Protein AF-A0A7S0X8B0-F1 (afdb_monomer_lite)

Radius of gyration: 70.25 Å; chains: 1; bounding box: 147×142×186 Å

Secondary structure (DSSP, 8-state):
--TT-HHHHHHHHHHHHHHHHHHHHHHHHHHHHHHHHHHHHHHHHHHHHHHHHHHHHHHHHHHHHHHHHHHHHHHHHHHHHHHHHHHHHHHHHHHHHHHHHHHHHHHHHHHHHHHHHHHHHHHHHHHHHHHHHHHHHHHHHHHHHHHHHHHHHHHHHHHHHHHHHHHHHHHHHHHHHHHHHHHHHHHHHHHHHHHHHHHHHHHHHHHHHHHHHHHHHHHHHTTTS-HHHHHHHHHHHHHHHHHHTS--GGGHHHHHHHHHHHHHHHHHHHHTTT---------------------------------HHHHHHHHTGGG--HHHHHHHHHHTT-HHHHHHHHHTT--HHHHHH--TTHHHHTT----HHHHHHHHHHHHHHHHHHHHHHHHHHHHHHHHHHHHHHSSSS----

InterPro domains:
  IPR001660 Sterile alpha motif domain [PF07647] (319-382)
  IPR001660 Sterile alpha motif domain [PS50105] (320-384)
  IPR001660 Sterile alpha motif domain [SM00454] (317-384)
  IPR013761 Sterile alpha motif/pointed domain superfamily [G3DSA:1.10.150.50] (310-387)
  IPR013761 Sterile alpha motif/pointed domain superfamily [SSF47769] (312-385)

Foldseek 3Di:
DPPPDPVVVVVVVVVVVVVVVVVVVVVVVVVVVVVVVVVVVVVVVVVVVVVVVVVVVVVVVVVVVVVVVVVVVVVVVVVVVVVVVVVVVVVVVVVVVVVVVVVVVVVVVVVVVVVVVVVVVVVVVVVVVVVVVVVVVVVVCVVCVVVVCVVVVVVVVVVVVVVVVVVVVVVVVVVVVVVVVVVVVVVVVVVVVVVVVVVVVVVVVVVVVVVVVVVVVVVVVLVVDDPVVNVVVVVVVVVVVVVVPDDDPVVCVPVVVVVVVVVVVVVVVVVVVPDDYDDDDDDDDDDDDDDDDDDDDDPDPPPDDPDPVVLVLLLCLLQFWLLSQLVVCVVLVNNVQSCLSSVLRPGSNNLLVDDLVCCCPVSVVPDPVVSVSSVVVSVVSVVSNVVVVVVVVVVVVVVVVVVVVVPPPDDDD

Structure (mmCIF, N/CA/C/O backbone):
data_AF-A0A7S0X8B0-F1
#
_entry.id   AF-A0A7S0X8B0-F1
#
loop_
_atom_site.group_PDB
_atom_site.id
_atom_site.type_symbol
_atom_site.label_atom_id
_atom_site.label_alt_id
_atom_site.label_comp_id
_atom_site.label_asym_id
_atom_site.label_entity_id
_atom_site.label_seq_id
_atom_site.pdbx_PDB_ins_code
_atom_site.Cartn_x
_atom_site.Cartn_y
_atom_site.Cartn_z
_atom_site.occupancy
_atom_site.B_iso_or_equiv
_atom_site.auth_seq_id
_atom_site.auth_comp_id
_atom_site.auth_asym_id
_atom_site.auth_atom_id
_atom_site.pdbx_PDB_model_num
ATOM 1 N N . MET A 1 1 ? -81.694 -23.440 107.238 1.00 54.09 1 MET A N 1
ATOM 2 C CA . MET A 1 1 ? -81.376 -22.667 108.463 1.00 54.09 1 MET A CA 1
ATOM 3 C C . MET A 1 1 ? -82.555 -21.765 108.772 1.00 54.09 1 MET A C 1
ATOM 5 O O . MET A 1 1 ? -83.022 -21.130 107.830 1.00 54.09 1 MET A O 1
ATOM 9 N N . PRO A 1 2 ? -83.037 -21.705 110.024 1.00 47.12 2 PRO A N 1
ATOM 10 C CA . PRO A 1 2 ? -84.137 -20.815 110.363 1.00 47.12 2 PRO A CA 1
ATOM 11 C C . PRO A 1 2 ? -83.751 -19.353 110.068 1.00 47.12 2 PRO A C 1
ATOM 13 O O . PRO A 1 2 ? -82.606 -18.959 110.333 1.00 47.12 2 PRO A O 1
ATOM 16 N N . PRO A 1 3 ? -84.657 -18.550 109.486 1.00 48.75 3 PRO A N 1
ATOM 17 C CA . PRO A 1 3 ? -84.444 -17.116 109.336 1.00 48.75 3 PRO A CA 1
ATOM 18 C C . PRO A 1 3 ? -84.172 -16.500 110.718 1.00 48.75 3 PRO A C 1
ATOM 20 O O . PRO A 1 3 ? -84.920 -16.724 111.662 1.00 48.75 3 PRO A O 1
ATOM 23 N N . GLY A 1 4 ? -83.047 -15.789 110.851 1.00 56.59 4 GLY A N 1
ATOM 24 C CA . GLY A 1 4 ? -82.601 -15.188 112.116 1.00 56.59 4 GLY A CA 1
ATOM 25 C C . GLY A 1 4 ? -81.541 -15.977 112.897 1.00 56.59 4 GLY A C 1
ATOM 26 O O . GLY A 1 4 ? -81.047 -15.468 113.901 1.00 56.59 4 GLY A O 1
ATOM 27 N N . SER A 1 5 ? -81.125 -17.171 112.451 1.00 61.62 5 SER A N 1
ATOM 28 C CA . SER A 1 5 ? -80.037 -17.891 113.129 1.00 61.62 5 SER A CA 1
ATOM 29 C C . SER A 1 5 ? -78.694 -17.159 112.987 1.00 61.62 5 SER A C 1
ATOM 31 O O . SER A 1 5 ? -78.374 -16.599 111.934 1.00 61.62 5 SER A O 1
ATOM 33 N N . ALA A 1 6 ? -77.882 -17.175 114.049 1.00 69.31 6 ALA A N 1
ATOM 34 C CA . ALA A 1 6 ? -76.556 -16.550 114.054 1.00 69.31 6 ALA A CA 1
ATOM 35 C C . ALA A 1 6 ? -75.662 -17.086 112.920 1.00 69.31 6 ALA A C 1
ATOM 37 O O . ALA A 1 6 ? -75.005 -16.312 112.231 1.00 69.31 6 ALA A O 1
ATOM 38 N N . ALA A 1 7 ? -75.740 -18.391 112.638 1.00 69.06 7 ALA A N 1
ATOM 39 C CA . ALA A 1 7 ? -75.030 -19.023 111.528 1.00 69.06 7 ALA A CA 1
ATOM 40 C C . ALA A 1 7 ? -75.446 -18.475 110.148 1.00 69.06 7 ALA A C 1
ATOM 42 O O . ALA A 1 7 ? -74.602 -18.339 109.263 1.00 69.06 7 ALA A O 1
ATOM 43 N N . ARG A 1 8 ? -76.726 -18.111 109.958 1.00 73.38 8 ARG A N 1
ATOM 44 C CA . ARG A 1 8 ? -77.190 -17.479 108.714 1.00 73.38 8 ARG A CA 1
ATOM 45 C C . ARG A 1 8 ? -76.636 -16.062 108.583 1.00 73.38 8 ARG A C 1
ATOM 47 O O . ARG A 1 8 ? -76.182 -15.714 107.502 1.00 73.38 8 ARG A O 1
ATOM 54 N N . ARG A 1 9 ? -76.626 -15.275 109.665 1.00 72.25 9 ARG A N 1
ATOM 55 C CA . ARG A 1 9 ? -76.062 -13.912 109.662 1.00 72.25 9 ARG A CA 1
ATOM 56 C C . ARG A 1 9 ? -74.566 -13.904 109.353 1.00 72.25 9 ARG A C 1
ATOM 58 O O . ARG A 1 9 ? -74.147 -13.166 108.476 1.00 72.25 9 ARG A O 1
ATOM 65 N N . VAL A 1 10 ? -73.788 -14.785 109.982 1.00 76.62 10 VAL A N 1
ATOM 66 C CA . VAL A 1 10 ? -72.345 -14.911 109.707 1.00 76.62 10 VAL A CA 1
ATOM 67 C C . VAL A 1 10 ? -72.084 -15.303 108.251 1.00 76.62 10 VAL A C 1
ATOM 69 O O . VAL A 1 10 ? -71.172 -14.776 107.620 1.00 76.62 10 VAL A O 1
ATOM 72 N N . ARG A 1 11 ? -72.901 -16.199 107.684 1.00 75.12 11 ARG A N 1
ATOM 73 C CA . ARG A 1 11 ? -72.758 -16.603 106.281 1.00 75.12 11 ARG A CA 1
ATOM 74 C C . ARG A 1 11 ? -73.141 -15.487 105.307 1.00 75.12 11 ARG A C 1
ATOM 76 O O . AR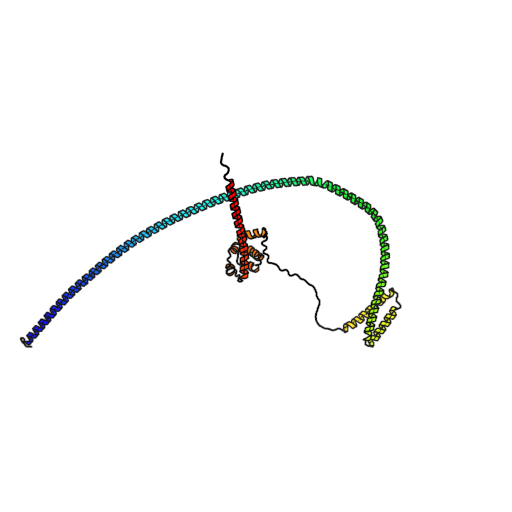G A 1 11 ? -72.475 -15.359 104.291 1.00 75.12 11 ARG A O 1
ATOM 83 N N . VAL A 1 12 ? -74.170 -14.696 105.616 1.00 72.06 12 VAL A N 1
ATOM 84 C CA . VAL A 1 12 ? -74.566 -13.530 104.806 1.00 72.06 12 VAL A CA 1
ATOM 85 C C . VAL A 1 12 ? -73.473 -12.464 104.832 1.00 72.06 12 VAL A C 1
ATOM 87 O O . VAL A 1 12 ? -73.008 -12.097 103.766 1.00 72.06 12 VAL A O 1
ATOM 90 N N . ILE A 1 13 ? -72.958 -12.097 106.010 1.00 78.38 13 ILE A N 1
ATOM 91 C CA . ILE A 1 13 ? -71.853 -11.129 106.144 1.00 78.38 13 ILE A CA 1
ATOM 92 C C . ILE A 1 13 ? -70.612 -11.591 105.371 1.00 78.38 13 ILE A C 1
ATOM 94 O O . ILE A 1 13 ? -69.952 -10.803 104.705 1.00 78.38 13 ILE A O 1
ATOM 98 N N . ARG A 1 14 ? -70.293 -12.891 105.422 1.00 76.69 14 ARG A N 1
ATOM 99 C CA . ARG A 1 14 ? -69.157 -13.441 104.672 1.00 76.69 14 ARG A CA 1
ATOM 100 C C . ARG A 1 14 ? -69.375 -13.411 103.159 1.00 76.69 14 ARG A C 1
ATOM 102 O O . ARG A 1 14 ? -68.410 -13.262 102.424 1.00 76.69 14 ARG A O 1
ATOM 109 N N . ILE A 1 15 ? -70.611 -13.583 102.695 1.00 73.81 15 ILE A N 1
ATOM 110 C CA . ILE A 1 15 ? -70.946 -13.479 101.270 1.00 73.81 15 ILE A CA 1
ATOM 111 C C . ILE A 1 15 ? -70.920 -12.015 100.823 1.00 73.81 15 ILE A C 1
ATOM 113 O O . ILE A 1 15 ? -70.376 -11.739 99.766 1.00 73.81 15 ILE A O 1
ATOM 117 N N . GLU A 1 16 ? -71.447 -11.090 101.625 1.00 74.88 16 GLU A N 1
ATOM 118 C CA . GLU A 1 16 ? -71.392 -9.647 101.354 1.00 74.88 16 GLU A CA 1
ATOM 119 C C . GLU A 1 16 ? -69.940 -9.165 101.259 1.00 74.88 16 GLU A C 1
ATOM 121 O O . GLU A 1 16 ? -69.574 -8.564 100.259 1.00 74.88 16 GLU A O 1
ATOM 126 N N . ALA A 1 17 ? -69.076 -9.560 102.201 1.00 78.19 17 ALA A N 1
ATOM 127 C CA . ALA A 1 17 ? -67.650 -9.233 102.147 1.00 78.19 17 ALA A CA 1
ATOM 128 C C . ALA A 1 17 ? -66.951 -9.781 100.887 1.00 78.19 17 ALA A C 1
ATOM 130 O O . ALA A 1 17 ? -66.138 -9.084 100.291 1.00 78.19 17 ALA A O 1
ATOM 131 N N . LEU A 1 18 ? -67.288 -11.005 100.456 1.00 75.25 18 LEU A N 1
ATOM 132 C CA . LEU A 1 18 ? -66.750 -11.578 99.217 1.00 75.25 18 LEU A CA 1
ATOM 133 C C . LEU A 1 18 ? -67.270 -10.855 97.971 1.00 75.25 18 LEU A C 1
ATOM 135 O O . LEU A 1 18 ? -66.533 -10.730 97.003 1.00 75.25 18 LEU A O 1
ATOM 139 N N . LEU A 1 19 ? -68.527 -10.404 97.971 1.00 71.00 19 LEU A N 1
ATOM 140 C CA . LEU A 1 19 ? -69.102 -9.647 96.858 1.00 71.00 19 LEU A CA 1
ATOM 141 C C . LEU A 1 19 ? -68.512 -8.238 96.767 1.00 71.00 19 LEU A C 1
ATOM 143 O O . LEU A 1 19 ? -68.278 -7.765 95.658 1.00 71.00 19 LEU A O 1
ATOM 147 N N . ASP A 1 20 ? -68.232 -7.602 97.903 1.00 79.12 20 ASP A N 1
ATOM 148 C CA . ASP A 1 20 ? -67.544 -6.313 97.953 1.00 79.12 20 ASP A CA 1
ATOM 149 C C . ASP A 1 20 ? -66.096 -6.449 97.461 1.00 79.12 20 ASP A C 1
ATOM 151 O O . ASP A 1 20 ? -65.658 -5.663 96.621 1.00 79.12 20 ASP A O 1
ATOM 155 N N . GLU A 1 21 ? -65.378 -7.491 97.896 1.00 77.75 21 GLU A N 1
ATOM 156 C CA . GLU A 1 21 ? -64.031 -7.819 97.411 1.00 77.75 21 GLU A CA 1
ATOM 157 C C . GLU A 1 21 ? -64.037 -8.034 95.889 1.00 77.75 21 GLU A C 1
ATOM 159 O O . GLU A 1 21 ? -63.317 -7.343 95.165 1.00 77.75 21 GLU A O 1
ATOM 164 N N . LEU A 1 22 ? -64.956 -8.859 95.373 1.00 69.50 22 LEU A N 1
ATOM 165 C CA . LEU A 1 22 ? -65.112 -9.081 93.931 1.00 69.50 22 LEU A CA 1
ATOM 166 C C . LEU A 1 22 ? -65.492 -7.799 93.175 1.00 69.50 22 LEU A C 1
ATOM 168 O O . LEU A 1 22 ? -65.015 -7.570 92.067 1.00 69.50 22 LEU A O 1
ATOM 172 N N . GLY A 1 23 ? -66.334 -6.944 93.762 1.00 68.38 23 GLY A N 1
ATOM 173 C CA . GLY A 1 23 ? -66.707 -5.649 93.193 1.00 68.38 23 GLY A CA 1
ATOM 174 C C . GLY A 1 23 ? -65.514 -4.697 93.086 1.00 68.38 23 GLY A C 1
ATOM 175 O O . GLY A 1 23 ? -65.355 -4.009 92.071 1.00 68.38 23 GLY A O 1
ATOM 176 N N . THR A 1 24 ? -64.632 -4.693 94.088 1.00 75.88 24 THR A N 1
ATOM 177 C CA . THR A 1 24 ? -63.393 -3.905 94.048 1.00 75.88 24 THR A CA 1
ATOM 178 C C . THR A 1 24 ? -62.391 -4.448 93.032 1.00 75.88 24 THR A C 1
ATOM 180 O O . THR A 1 24 ? -61.847 -3.655 92.260 1.00 75.88 24 THR A O 1
ATOM 183 N N . GLU A 1 25 ? -62.214 -5.770 92.942 1.00 71.81 25 GLU A N 1
ATOM 184 C CA . GLU A 1 25 ? -61.361 -6.410 91.931 1.00 71.81 25 GLU A CA 1
ATOM 185 C C . GLU A 1 25 ? -61.858 -6.121 90.509 1.00 71.81 25 GLU A C 1
ATOM 187 O O . GLU A 1 25 ? -61.071 -5.759 89.632 1.00 71.81 25 GLU A O 1
ATOM 192 N N . LEU A 1 26 ? -63.175 -6.192 90.281 1.00 66.12 26 LEU A N 1
ATOM 193 C CA . LEU A 1 26 ? -63.767 -5.891 88.978 1.00 66.12 26 LEU A CA 1
ATOM 194 C C . LEU A 1 26 ? -63.567 -4.417 88.596 1.00 66.12 26 LEU A C 1
ATOM 196 O O . LEU A 1 26 ? -63.235 -4.108 87.452 1.00 66.12 26 LEU A O 1
ATOM 200 N N . THR A 1 27 ? -63.720 -3.500 89.555 1.00 68.75 27 THR A N 1
ATOM 201 C CA . THR A 1 27 ? -63.518 -2.060 89.328 1.00 68.75 27 THR A CA 1
ATOM 202 C C . THR A 1 27 ? -62.050 -1.744 89.018 1.00 68.75 27 THR A C 1
ATOM 204 O O . THR A 1 27 ? -61.766 -0.963 88.107 1.00 68.75 27 THR A O 1
ATOM 207 N N . GLN A 1 28 ? -61.108 -2.395 89.710 1.00 73.00 28 GLN A N 1
ATOM 208 C CA . GLN A 1 28 ? -59.674 -2.277 89.428 1.00 73.00 28 GLN A CA 1
ATOM 209 C C . GLN A 1 28 ? -59.308 -2.855 88.054 1.00 73.00 28 GLN A C 1
ATOM 211 O O . GLN A 1 28 ? -58.556 -2.224 87.310 1.00 73.00 28 GLN A O 1
ATOM 216 N N . ALA A 1 29 ? -59.882 -4.000 87.671 1.00 62.69 29 ALA A N 1
ATOM 217 C CA . ALA A 1 29 ? -59.659 -4.610 86.361 1.00 62.69 29 ALA A CA 1
ATOM 218 C C . ALA A 1 29 ? -60.188 -3.736 85.208 1.00 62.69 29 ALA A C 1
ATOM 220 O O . ALA A 1 29 ? -59.518 -3.587 84.184 1.00 62.69 29 ALA A O 1
ATOM 221 N N . VAL A 1 30 ? -61.358 -3.107 85.376 1.00 66.88 30 VAL A N 1
ATOM 222 C CA . VAL A 1 30 ? -61.921 -2.173 84.385 1.00 66.88 30 VAL A CA 1
ATOM 223 C C . VAL A 1 30 ? -61.055 -0.916 84.253 1.00 66.88 30 VAL A C 1
ATOM 225 O O . VAL A 1 30 ? -60.759 -0.503 83.131 1.00 66.88 30 VAL A O 1
ATOM 228 N N . ALA A 1 31 ? -60.589 -0.341 85.365 1.00 70.88 31 ALA A N 1
ATOM 229 C CA . ALA A 1 31 ? -59.699 0.822 85.342 1.00 70.88 31 ALA A CA 1
ATOM 230 C C . ALA A 1 31 ? -58.342 0.504 84.685 1.00 70.88 31 ALA A C 1
ATOM 232 O O . ALA A 1 31 ? -57.853 1.284 83.866 1.00 70.88 31 ALA A O 1
ATOM 233 N N . HIS A 1 32 ? -57.767 -0.666 84.984 1.00 73.81 32 HIS A N 1
ATOM 234 C CA . HIS A 1 32 ? -56.521 -1.130 84.375 1.00 73.81 32 HIS A CA 1
ATOM 235 C C . HIS A 1 32 ? -56.669 -1.337 82.859 1.00 73.81 32 HIS A C 1
ATOM 237 O O . HIS A 1 32 ? -55.834 -0.866 82.089 1.00 73.81 32 HIS A O 1
ATOM 243 N N . ASN A 1 33 ? -57.753 -1.977 82.409 1.00 69.44 33 ASN A N 1
ATOM 244 C CA . ASN A 1 33 ? -57.992 -2.212 80.982 1.00 69.44 33 ASN A CA 1
ATOM 245 C C . ASN A 1 33 ? -58.311 -0.925 80.207 1.00 69.44 33 ASN A C 1
ATOM 247 O O . ASN A 1 33 ? -57.884 -0.794 79.061 1.00 69.44 33 ASN A O 1
ATOM 251 N N . ALA A 1 34 ? -59.006 0.042 80.814 1.00 72.31 34 ALA A N 1
ATOM 252 C CA . ALA A 1 34 ? -59.231 1.351 80.199 1.00 72.31 34 ALA A CA 1
ATOM 253 C C . ALA A 1 34 ? -57.917 2.136 80.033 1.00 72.31 34 ALA A C 1
ATOM 255 O O . ALA A 1 34 ? -57.675 2.710 78.971 1.00 72.31 34 ALA A O 1
ATOM 256 N N . GLY A 1 35 ? -57.042 2.105 81.046 1.00 77.00 35 GLY A N 1
ATOM 257 C CA . GLY A 1 35 ? -55.717 2.725 80.986 1.00 77.00 35 GLY A CA 1
ATOM 258 C C . GLY A 1 35 ? -54.799 2.066 79.953 1.00 77.00 35 GLY A C 1
ATOM 259 O O . GLY A 1 35 ? -54.207 2.765 79.136 1.00 77.00 35 GLY A O 1
ATOM 260 N N . ALA A 1 36 ? -54.736 0.730 79.941 1.00 76.50 36 ALA A N 1
ATOM 261 C CA . ALA A 1 36 ? -53.933 -0.038 78.987 1.00 76.50 36 ALA A CA 1
ATOM 262 C C . ALA A 1 36 ? -54.435 0.099 77.536 1.00 76.50 36 ALA A C 1
ATOM 264 O O . ALA A 1 36 ? -53.640 0.162 76.601 1.00 76.50 36 ALA A O 1
ATOM 265 N N . GLY A 1 37 ? -55.755 0.176 77.334 1.00 75.38 37 GLY A N 1
ATOM 266 C CA . GLY A 1 37 ? -56.345 0.417 76.016 1.00 75.38 37 GLY A CA 1
ATOM 267 C C . GLY A 1 37 ? -56.057 1.825 75.489 1.00 75.38 37 GLY A C 1
ATOM 268 O O . GLY A 1 37 ? -55.716 1.982 74.317 1.00 75.38 37 GLY A O 1
ATOM 269 N N . ALA A 1 38 ? -56.141 2.843 76.352 1.00 77.12 38 ALA A N 1
ATOM 270 C CA . ALA A 1 38 ? -55.838 4.226 75.986 1.00 77.12 38 ALA A CA 1
ATOM 271 C C . ALA A 1 38 ? -54.356 4.421 75.630 1.00 77.12 38 ALA A C 1
ATOM 273 O O . ALA A 1 38 ? -54.057 5.048 74.614 1.00 77.12 38 ALA A O 1
ATOM 274 N N . THR A 1 39 ? -53.431 3.838 76.403 1.00 79.25 39 THR A N 1
ATOM 275 C CA . THR A 1 39 ? -51.996 3.893 76.083 1.00 79.25 39 THR A CA 1
ATOM 276 C C . THR A 1 39 ? -51.677 3.163 74.784 1.00 79.25 39 THR A C 1
ATOM 278 O O . THR A 1 39 ? -50.942 3.698 73.962 1.00 79.25 39 THR A O 1
ATOM 281 N N . MET A 1 40 ? -52.277 1.995 74.532 1.00 74.75 40 MET A N 1
ATOM 282 C CA . MET A 1 40 ? -52.058 1.259 73.283 1.00 74.75 40 MET A CA 1
ATOM 283 C C . MET A 1 40 ? -52.581 2.022 72.056 1.00 74.75 40 MET A C 1
ATOM 285 O O . MET A 1 40 ? -51.911 2.052 71.024 1.00 74.75 40 MET A O 1
ATOM 289 N N . LEU A 1 41 ? -53.740 2.684 72.162 1.00 75.62 41 LEU A N 1
ATOM 290 C CA . LEU A 1 41 ? -54.263 3.554 71.101 1.00 75.62 41 LEU A CA 1
ATOM 291 C C . LEU A 1 41 ? -53.362 4.767 70.854 1.00 75.62 41 LEU A C 1
ATOM 293 O O . LEU A 1 41 ? -53.104 5.093 69.697 1.00 75.62 41 LEU A O 1
ATOM 297 N N . GLN A 1 42 ? -52.844 5.388 71.916 1.00 82.44 42 GLN A N 1
ATOM 298 C CA . GLN A 1 42 ? -51.891 6.488 71.795 1.00 82.44 42 GLN A CA 1
ATOM 299 C C . GLN A 1 42 ? -50.599 6.030 71.103 1.00 82.44 42 GLN A C 1
ATOM 301 O O . GLN A 1 42 ? -50.163 6.670 70.152 1.00 82.44 42 GLN A O 1
ATOM 306 N N . THR A 1 43 ? -50.040 4.877 71.483 1.00 81.62 43 THR A N 1
ATOM 307 C CA . THR A 1 43 ? -48.855 4.308 70.820 1.00 81.62 43 THR A CA 1
ATOM 308 C C . THR A 1 43 ? -49.116 4.003 69.344 1.00 81.62 43 THR A C 1
ATOM 310 O O . THR A 1 43 ? -48.259 4.262 68.500 1.00 81.62 43 THR A O 1
ATOM 313 N N . ILE A 1 44 ? -50.297 3.480 68.993 1.00 77.75 44 ILE A N 1
ATOM 314 C CA . ILE A 1 44 ? -50.674 3.253 67.589 1.00 77.75 44 ILE A CA 1
ATOM 315 C C . ILE A 1 44 ? -50.757 4.583 66.836 1.00 77.75 44 ILE A C 1
ATOM 317 O O . ILE A 1 44 ? -50.271 4.664 65.710 1.00 77.75 44 ILE A O 1
ATOM 321 N N . GLN A 1 45 ? -51.340 5.619 67.440 1.00 85.19 45 GLN A N 1
ATOM 322 C CA . GLN A 1 45 ? -51.439 6.937 66.823 1.00 85.19 45 GLN A CA 1
ATOM 323 C C . GLN A 1 45 ? -50.055 7.559 66.595 1.00 85.19 45 GLN A C 1
ATOM 325 O O . GLN A 1 45 ? -49.763 7.953 65.469 1.00 85.19 45 GLN A O 1
ATOM 330 N N . GLU A 1 46 ? -49.181 7.548 67.603 1.00 87.69 46 GLU A N 1
ATOM 331 C CA . GLU A 1 46 ? -47.791 8.017 67.496 1.00 87.69 46 GLU A CA 1
ATOM 332 C C . GLU A 1 46 ? -47.020 7.238 66.418 1.00 87.69 46 GLU A C 1
ATOM 334 O O . GLU A 1 46 ? -46.320 7.822 65.590 1.00 87.69 46 GLU A O 1
ATOM 339 N N . THR A 1 47 ? -47.210 5.915 66.347 1.00 80.00 47 THR A N 1
ATOM 340 C CA . THR A 1 47 ? -46.591 5.075 65.308 1.00 80.00 47 THR A CA 1
ATOM 341 C C . THR A 1 47 ? -47.124 5.418 63.913 1.00 80.00 47 THR A C 1
ATOM 343 O O . THR A 1 47 ? -46.371 5.431 62.942 1.00 80.00 47 THR A O 1
ATOM 346 N N . MET A 1 48 ? -48.423 5.696 63.780 1.00 83.31 48 MET A N 1
ATOM 347 C CA . MET A 1 48 ? -49.036 6.072 62.503 1.00 83.31 48 MET A CA 1
ATOM 348 C C . MET A 1 48 ? -48.610 7.473 62.055 1.00 83.31 48 MET A C 1
ATOM 350 O O . MET A 1 48 ? -48.389 7.674 60.864 1.00 83.31 48 MET A O 1
ATOM 354 N N . GLU A 1 49 ? -48.462 8.422 62.979 1.00 85.38 49 GLU A N 1
ATOM 355 C CA . GLU A 1 49 ? -47.924 9.759 62.704 1.00 85.38 49 GLU A CA 1
ATOM 356 C C . GLU A 1 49 ? -46.452 9.688 62.283 1.00 85.38 49 GLU A C 1
ATOM 358 O O . GLU A 1 49 ? -46.090 10.263 61.257 1.00 85.38 49 GLU A O 1
ATOM 363 N N . CYS A 1 50 ? -45.637 8.888 62.976 1.00 84.25 50 CYS A N 1
ATOM 364 C CA . CYS A 1 50 ? -44.251 8.623 62.588 1.00 84.25 50 CYS A CA 1
ATOM 365 C C . CYS A 1 50 ? -44.168 8.026 61.171 1.00 84.25 50 CYS A C 1
ATOM 367 O O . CYS A 1 50 ? -43.466 8.557 60.315 1.00 84.25 50 CYS A O 1
ATOM 369 N N . ARG A 1 51 ? -44.987 7.010 60.860 1.00 82.88 51 ARG A N 1
ATOM 370 C CA . ARG A 1 51 ? -45.039 6.419 59.511 1.00 82.88 51 ARG A CA 1
ATOM 371 C C . ARG A 1 51 ? -45.525 7.394 58.438 1.00 82.88 51 ARG A C 1
ATOM 373 O O . ARG A 1 51 ? -45.092 7.279 57.296 1.00 82.88 51 ARG A O 1
ATOM 380 N N . ARG A 1 52 ? -46.435 8.321 58.761 1.00 84.25 52 ARG A N 1
ATOM 381 C CA . ARG A 1 52 ? -46.865 9.373 57.821 1.00 84.25 52 ARG A CA 1
ATOM 382 C C . ARG A 1 52 ? -45.718 10.326 57.517 1.00 84.25 52 ARG A C 1
ATOM 384 O O . ARG A 1 52 ? -45.451 10.559 56.344 1.00 84.25 52 ARG A O 1
ATOM 391 N N . SER A 1 53 ? -45.010 10.781 58.550 1.00 83.81 53 SER A N 1
ATOM 392 C CA . SER A 1 53 ? -43.821 11.623 58.391 1.00 83.81 53 SER A CA 1
ATOM 393 C C . SER A 1 53 ? -42.744 10.939 57.542 1.00 83.81 53 SER A C 1
ATOM 395 O O . SER A 1 53 ? -42.159 11.578 56.671 1.00 83.81 53 SER A O 1
ATOM 397 N N . ASP A 1 54 ? -42.497 9.642 57.750 1.00 82.69 54 ASP A N 1
ATOM 398 C CA . ASP A 1 54 ? -41.507 8.890 56.967 1.00 82.69 54 ASP A CA 1
ATOM 399 C C . ASP A 1 54 ? -41.909 8.765 55.490 1.00 82.69 54 ASP A C 1
ATOM 401 O O . ASP A 1 54 ? -41.067 8.866 54.596 1.00 82.69 54 ASP A O 1
ATOM 405 N N . VAL A 1 55 ? -43.202 8.557 55.214 1.00 81.31 55 VAL A N 1
ATOM 406 C CA . VAL A 1 55 ? -43.719 8.499 53.840 1.00 81.31 55 VAL A CA 1
ATOM 407 C C . VAL A 1 55 ? -43.603 9.860 53.164 1.00 81.31 55 VAL A C 1
ATOM 409 O O . VAL A 1 55 ? -43.141 9.915 52.029 1.00 81.31 55 VAL A O 1
ATOM 412 N N . GLU A 1 56 ? -43.961 10.947 53.848 1.00 86.31 56 GLU A N 1
ATOM 413 C CA . GLU A 1 56 ? -43.817 12.308 53.320 1.00 86.31 56 GLU A CA 1
ATOM 414 C C . GLU A 1 56 ? -42.352 12.611 52.972 1.00 86.31 56 GLU A C 1
ATOM 416 O O . GLU A 1 56 ? -42.058 12.947 51.821 1.00 86.31 56 GLU A O 1
ATOM 421 N N . ALA A 1 57 ? -41.420 12.351 53.894 1.00 86.75 57 ALA A N 1
ATOM 422 C CA . ALA A 1 57 ? -39.987 12.518 53.650 1.00 86.75 57 ALA A CA 1
ATOM 423 C C . ALA A 1 57 ? -39.482 11.643 52.488 1.00 86.75 57 ALA A C 1
ATOM 425 O O . ALA A 1 57 ? -38.705 12.097 51.645 1.00 86.75 57 ALA A O 1
ATOM 426 N N . SER A 1 58 ? -39.951 10.394 52.392 1.00 82.00 58 SER A N 1
ATOM 427 C CA . SER A 1 58 ? -39.598 9.506 51.282 1.00 82.00 58 SER A CA 1
ATOM 428 C C . SER A 1 58 ? -40.146 10.002 49.942 1.00 82.00 58 SER A C 1
ATOM 430 O O . SER A 1 58 ? -39.475 9.833 48.923 1.00 82.00 58 SER A O 1
ATOM 432 N N . THR A 1 59 ? -41.346 10.588 49.913 1.00 83.56 59 THR A N 1
ATOM 433 C CA . THR A 1 59 ? -41.920 11.150 48.683 1.00 83.56 59 THR A CA 1
ATOM 434 C C . THR A 1 59 ? -41.199 12.416 48.242 1.00 83.56 59 THR A C 1
ATOM 436 O O . THR A 1 59 ? -40.931 12.567 47.051 1.00 83.56 59 THR A O 1
ATOM 439 N N . GLU A 1 60 ? -40.810 13.282 49.178 1.00 89.75 60 GLU A N 1
ATOM 440 C CA . GLU A 1 60 ? -40.027 14.485 48.887 1.00 89.75 60 GLU A CA 1
ATOM 441 C C . GLU A 1 60 ? -38.638 14.118 48.345 1.00 89.75 60 GLU A C 1
ATOM 443 O O . GLU A 1 60 ? -38.220 14.629 47.306 1.00 89.75 60 GLU A O 1
ATOM 448 N N . ALA A 1 61 ? -37.969 13.135 48.959 1.00 85.62 61 ALA A N 1
ATOM 449 C CA . ALA A 1 61 ? -36.702 12.606 48.458 1.00 85.62 61 ALA A CA 1
ATOM 450 C C . ALA A 1 61 ? -36.834 11.990 47.052 1.00 85.62 61 ALA A C 1
ATOM 452 O O . ALA A 1 61 ? -35.954 12.175 46.209 1.00 85.62 61 ALA A O 1
ATOM 453 N N . ALA A 1 62 ? -37.936 11.287 46.768 1.00 82.50 62 ALA A N 1
ATOM 454 C CA . ALA A 1 62 ? -38.194 10.717 45.446 1.00 82.50 62 ALA A CA 1
ATOM 455 C C . ALA A 1 62 ? -38.443 11.795 44.376 1.00 82.50 62 ALA A C 1
ATOM 457 O O . ALA A 1 62 ? -37.985 11.646 43.242 1.00 82.50 62 ALA A O 1
ATOM 458 N N . LEU A 1 63 ? -39.134 12.886 44.724 1.00 86.75 63 LEU A N 1
ATOM 459 C CA . LEU A 1 63 ? -39.335 14.028 43.828 1.00 86.75 63 LEU A CA 1
ATOM 460 C C . LEU A 1 63 ? -38.013 14.749 43.538 1.00 86.75 63 LEU A C 1
ATOM 462 O O . LEU A 1 63 ? -37.700 14.972 42.371 1.00 86.75 63 LEU A O 1
ATOM 466 N N . ALA A 1 64 ? -37.194 15.007 44.561 1.00 88.06 64 ALA A N 1
ATOM 467 C CA . ALA A 1 64 ? -35.871 15.606 44.385 1.00 88.06 64 ALA A CA 1
ATOM 468 C C . ALA A 1 64 ? -34.946 14.733 43.513 1.00 88.06 64 ALA A C 1
ATOM 470 O O . ALA A 1 64 ? -34.250 15.236 42.629 1.00 88.06 64 ALA A O 1
ATOM 471 N N . ALA A 1 65 ? -34.974 13.409 43.704 1.00 85.12 65 ALA A N 1
ATOM 472 C CA . ALA A 1 65 ? -34.219 12.475 42.869 1.00 85.12 65 ALA A CA 1
ATOM 473 C C . ALA A 1 65 ? -34.686 12.496 41.404 1.00 85.12 65 ALA A C 1
ATOM 475 O O . ALA A 1 65 ? -33.864 12.423 40.492 1.00 85.12 65 ALA A O 1
ATOM 476 N N . ARG A 1 66 ? -35.997 12.626 41.166 1.00 87.25 66 ARG A N 1
ATOM 477 C CA . ARG A 1 66 ? -36.555 12.745 39.815 1.00 87.25 66 ARG A CA 1
ATOM 478 C C . ARG A 1 66 ? -36.122 14.041 39.129 1.00 87.25 66 ARG A C 1
ATOM 480 O O . ARG A 1 66 ? -35.707 13.983 37.979 1.00 87.25 66 ARG A O 1
ATOM 487 N N . GLU A 1 67 ? -36.173 15.175 39.821 1.00 90.06 67 GLU A N 1
ATOM 488 C CA . GLU A 1 67 ? -35.716 16.460 39.270 1.00 90.06 67 GLU A CA 1
ATOM 489 C C . GLU A 1 67 ? -34.222 16.431 38.921 1.00 90.06 67 GLU A C 1
ATOM 491 O O . GLU A 1 67 ? -33.826 16.929 37.867 1.00 90.06 67 GLU A O 1
ATOM 496 N N . SER A 1 68 ? -33.399 15.785 39.757 1.00 90.81 68 SER A N 1
ATOM 497 C CA . SER A 1 68 ? -31.981 15.560 39.453 1.00 90.81 68 SER A CA 1
ATOM 498 C C . SER A 1 68 ? -31.793 14.713 38.192 1.00 90.81 68 SER A C 1
ATOM 500 O O . SER A 1 68 ? -30.976 15.058 37.344 1.00 90.81 68 SER A O 1
ATOM 502 N N . LEU A 1 69 ? -32.559 13.626 38.042 1.00 88.44 69 LEU A N 1
ATOM 503 C CA . LEU A 1 69 ? -32.495 12.774 36.851 1.00 88.44 69 LEU A CA 1
ATOM 504 C C . LEU A 1 69 ? -32.939 13.517 35.586 1.00 88.44 69 LEU A C 1
ATOM 506 O O . LEU A 1 69 ? -32.300 13.379 34.546 1.00 88.44 69 LEU A O 1
ATOM 510 N N . ASP A 1 70 ? -33.999 14.322 35.663 1.00 89.56 70 ASP A N 1
ATOM 511 C CA . ASP A 1 70 ? -34.472 15.124 34.530 1.00 89.56 70 ASP A CA 1
ATOM 512 C C . ASP A 1 70 ? -33.420 16.179 34.119 1.00 89.56 70 ASP A C 1
ATOM 514 O O . ASP A 1 70 ? -33.192 16.401 32.924 1.00 89.56 70 ASP A O 1
ATOM 518 N N . ALA A 1 71 ? -32.715 16.776 35.088 1.00 89.88 71 ALA A N 1
ATOM 519 C CA . ALA A 1 71 ? -31.594 17.681 34.831 1.00 89.88 71 ALA A CA 1
ATOM 520 C C . ALA A 1 71 ? -30.403 16.965 34.168 1.00 89.88 71 ALA A C 1
ATOM 522 O O . ALA A 1 71 ? -29.840 17.483 33.198 1.00 89.88 71 ALA A O 1
ATOM 523 N N . ASP A 1 72 ? -30.057 15.761 34.629 1.00 88.88 72 ASP A N 1
ATOM 524 C CA . ASP A 1 72 ? -28.993 14.946 34.036 1.00 88.88 72 ASP A CA 1
ATOM 525 C C . ASP A 1 72 ? -29.337 14.539 32.595 1.00 88.88 72 ASP A C 1
ATOM 527 O O . ASP A 1 72 ? -28.502 14.660 31.696 1.00 88.88 72 ASP A O 1
ATOM 531 N N . VAL A 1 73 ? -30.582 14.127 32.330 1.00 88.31 73 VAL A N 1
ATOM 532 C CA . VAL A 1 73 ? -31.055 13.801 30.973 1.00 88.31 73 VAL A CA 1
ATOM 533 C C . VAL A 1 73 ? -30.951 15.018 30.050 1.00 88.31 73 VAL A C 1
ATOM 535 O O . VAL A 1 73 ? -30.486 14.889 28.914 1.00 88.31 73 VAL A O 1
ATOM 538 N N . ALA A 1 74 ? -31.320 16.210 30.526 1.00 89.88 74 ALA A N 1
ATOM 539 C CA . ALA A 1 74 ? -31.169 17.444 29.759 1.00 89.88 74 ALA A CA 1
ATOM 540 C C . ALA A 1 74 ? -29.690 17.782 29.483 1.00 89.88 74 ALA A C 1
ATOM 542 O O . ALA A 1 74 ? -29.342 18.181 28.366 1.00 89.88 74 ALA A O 1
ATOM 543 N N . ALA A 1 75 ? -28.805 17.576 30.464 1.00 88.88 75 ALA A N 1
ATOM 544 C CA . ALA A 1 75 ? -27.367 17.764 30.298 1.00 88.88 75 ALA A CA 1
ATOM 545 C C . ALA A 1 75 ? -26.782 16.787 29.263 1.00 88.88 75 ALA A C 1
ATOM 547 O O . ALA A 1 75 ? -26.029 17.210 28.381 1.00 88.88 75 ALA A O 1
ATOM 548 N N . PHE A 1 76 ? -27.181 15.511 29.299 1.00 85.81 76 PHE A N 1
ATOM 549 C CA . PHE A 1 76 ? -26.773 14.518 28.304 1.00 85.81 76 PHE A CA 1
ATOM 550 C C . PHE A 1 76 ? -27.288 14.845 26.901 1.00 85.81 76 PHE A C 1
ATOM 552 O O . PHE A 1 76 ? -26.526 14.736 25.942 1.00 85.81 76 PHE A O 1
ATOM 559 N N . ALA A 1 77 ? -28.537 15.300 26.760 1.00 89.38 77 ALA A N 1
ATOM 560 C CA . ALA A 1 77 ? -29.081 15.721 25.468 1.00 89.38 77 ALA A CA 1
ATOM 561 C C . ALA A 1 77 ? -28.308 16.918 24.881 1.00 89.38 77 ALA A C 1
ATOM 563 O O . ALA A 1 77 ? -27.990 16.933 23.691 1.00 89.38 77 ALA A O 1
ATOM 564 N N . SER A 1 78 ? -27.945 17.891 25.721 1.00 89.69 78 SER A N 1
ATOM 565 C CA . SER A 1 78 ? -27.117 19.037 25.323 1.00 89.69 78 SER A CA 1
ATOM 566 C C . SER A 1 78 ? -25.704 18.610 24.905 1.00 89.69 78 SER A C 1
ATOM 568 O O . SER A 1 78 ? -25.206 19.034 23.860 1.00 89.69 78 SER A O 1
ATOM 570 N N . ALA A 1 79 ? -25.075 17.709 25.667 1.00 86.25 79 ALA A N 1
ATOM 571 C CA . ALA A 1 79 ? -23.764 17.158 25.333 1.00 86.25 79 ALA A CA 1
ATOM 572 C C . ALA A 1 79 ? -23.790 16.364 24.016 1.00 86.25 79 ALA A C 1
ATOM 574 O O . ALA A 1 79 ? -22.888 16.519 23.192 1.00 86.25 79 ALA A O 1
ATOM 575 N N . ALA A 1 80 ? -24.839 15.570 23.782 1.00 87.19 80 ALA A N 1
ATOM 576 C CA . ALA A 1 80 ? -25.033 14.839 22.533 1.00 87.19 80 ALA A CA 1
ATOM 577 C C . ALA A 1 80 ? -25.174 15.791 21.334 1.00 87.19 80 ALA A C 1
ATOM 579 O O . ALA A 1 80 ? -24.504 15.600 20.322 1.00 87.19 80 ALA A O 1
ATOM 580 N N . ALA A 1 81 ? -25.962 16.864 21.466 1.00 90.56 81 ALA A N 1
ATOM 581 C CA . ALA A 1 81 ? -26.098 17.881 20.421 1.00 90.56 81 ALA A CA 1
ATOM 582 C C . ALA A 1 81 ? -24.775 18.624 20.145 1.00 90.56 81 ALA A C 1
ATOM 584 O O . ALA A 1 81 ? -24.452 18.926 18.995 1.00 90.56 81 ALA A O 1
ATOM 585 N N . ALA A 1 82 ? -23.981 18.903 21.184 1.00 88.69 82 ALA A N 1
ATOM 586 C CA . ALA A 1 82 ? -22.662 19.512 21.028 1.00 88.69 82 ALA A CA 1
ATOM 587 C C . ALA A 1 82 ? -21.679 18.581 20.299 1.00 88.69 82 ALA A C 1
ATOM 589 O O . ALA A 1 82 ? -20.905 19.045 19.457 1.00 88.69 82 ALA A O 1
ATOM 590 N N . LEU A 1 83 ? -21.732 17.279 20.594 1.00 86.81 83 LEU A N 1
ATOM 591 C CA . LEU A 1 83 ? -20.899 16.267 19.950 1.00 86.81 83 LEU A CA 1
ATOM 592 C C . LEU A 1 83 ? -21.270 16.089 18.470 1.00 86.81 83 LEU A C 1
ATOM 594 O O . LEU A 1 83 ? -20.378 16.101 17.627 1.00 86.81 83 LEU A O 1
ATOM 598 N N . ASP A 1 84 ? -22.562 16.041 18.143 1.00 88.31 84 ASP A N 1
ATOM 599 C CA . ASP A 1 84 ? -23.062 15.974 16.761 1.00 88.31 84 ASP A CA 1
ATOM 600 C C . ASP A 1 84 ? -22.651 17.215 15.938 1.00 88.31 84 ASP A C 1
ATOM 602 O O . ASP A 1 84 ? -22.142 17.125 14.813 1.00 88.31 84 ASP A O 1
ATOM 606 N N . ALA A 1 85 ? -22.744 18.405 16.543 1.00 90.50 85 ALA A N 1
ATOM 607 C CA . ALA A 1 85 ? -22.262 19.640 15.930 1.00 90.50 85 ALA A CA 1
ATOM 608 C C . ALA A 1 85 ? -20.735 19.638 15.722 1.00 90.50 85 ALA A C 1
ATOM 610 O O . ALA A 1 85 ? -20.238 20.171 14.723 1.00 90.50 85 ALA A O 1
ATOM 611 N N . GLN A 1 86 ? -19.971 19.056 16.653 1.00 90.56 86 GLN A N 1
ATOM 612 C CA . GLN A 1 86 ? -18.523 18.907 16.521 1.00 90.56 86 GLN A CA 1
ATOM 613 C C . GLN A 1 86 ? -18.161 17.912 15.414 1.00 90.56 86 GLN A C 1
ATOM 615 O O . GLN A 1 86 ? -17.290 18.219 14.596 1.00 90.56 86 GLN A O 1
ATOM 620 N N . GLU A 1 87 ? -18.839 16.769 15.346 1.00 88.44 87 GLU A N 1
ATOM 621 C CA . GLU A 1 87 ? -18.641 15.768 14.301 1.00 88.44 87 GLU A CA 1
ATOM 622 C C . GLU A 1 87 ? -18.915 16.363 12.918 1.00 88.44 87 GLU A C 1
ATOM 624 O O . GLU A 1 87 ? -18.060 16.293 12.034 1.00 88.44 87 GLU A O 1
ATOM 629 N N . THR A 1 88 ? -20.032 17.075 12.761 1.00 91.88 88 THR A N 1
ATOM 630 C CA . THR A 1 88 ? -20.383 17.761 11.510 1.00 91.88 88 THR A CA 1
ATOM 631 C C . THR A 1 88 ? -19.301 18.762 11.080 1.00 91.88 88 THR A C 1
ATOM 633 O O . THR A 1 88 ? -18.947 18.852 9.902 1.00 91.88 88 THR A O 1
ATOM 636 N N . ARG A 1 89 ? -18.709 19.515 12.021 1.00 91.50 89 ARG A N 1
ATOM 637 C CA . ARG A 1 89 ? -17.597 20.441 11.719 1.00 91.50 89 ARG A CA 1
ATOM 638 C C . ARG A 1 89 ? -16.345 19.704 11.249 1.00 91.50 89 ARG A C 1
ATOM 640 O O . ARG A 1 89 ? -15.694 20.163 10.309 1.00 91.50 89 ARG A O 1
ATOM 647 N N . VAL A 1 90 ? -16.003 18.584 11.885 1.00 88.69 90 VAL A N 1
ATOM 648 C CA . VAL A 1 90 ? -14.849 17.760 11.497 1.00 88.69 90 VAL A CA 1
ATOM 649 C C . VAL A 1 90 ? -15.073 17.133 10.123 1.00 88.69 90 VAL A C 1
ATOM 651 O O . VAL A 1 90 ? -14.181 17.212 9.279 1.00 88.69 90 VAL A O 1
ATOM 654 N N . GLN A 1 91 ? -16.266 16.596 9.859 1.00 89.06 91 GLN A N 1
ATOM 655 C CA . GLN A 1 91 ? -16.634 16.050 8.552 1.00 89.06 91 GLN A CA 1
ATOM 656 C C . GLN A 1 91 ? -16.530 17.116 7.453 1.00 89.06 91 GLN A C 1
ATOM 658 O O . GLN A 1 91 ? -15.882 16.884 6.433 1.00 89.06 91 GLN A O 1
ATOM 663 N N . ASN A 1 92 ? -17.064 18.319 7.681 1.00 92.25 92 ASN A N 1
ATOM 664 C CA . ASN A 1 92 ? -16.953 19.428 6.729 1.00 92.25 92 ASN A CA 1
ATOM 665 C C . ASN A 1 92 ? -15.496 19.839 6.469 1.00 92.25 92 ASN A C 1
ATOM 667 O O . ASN A 1 92 ? -15.125 20.109 5.325 1.00 92.25 92 ASN A O 1
ATOM 671 N N . ARG A 1 93 ? -14.649 19.842 7.507 1.00 91.69 93 ARG A N 1
ATOM 672 C CA . ARG A 1 93 ? -13.211 20.103 7.360 1.00 91.69 93 ARG A CA 1
ATOM 673 C C . ARG A 1 93 ? -12.526 19.019 6.530 1.00 91.69 93 ARG A C 1
ATOM 675 O O . ARG A 1 93 ? -11.812 19.350 5.592 1.00 91.69 93 ARG A O 1
ATOM 682 N N . HIS A 1 94 ? -12.808 17.747 6.805 1.00 89.06 94 HIS A N 1
ATOM 683 C CA . HIS A 1 94 ? -12.293 16.626 6.018 1.00 89.06 94 HIS A CA 1
ATOM 684 C C . HIS A 1 94 ? -12.724 16.705 4.549 1.00 89.06 94 HIS A C 1
ATOM 686 O O . HIS A 1 94 ? -11.903 16.494 3.659 1.00 89.06 94 HIS A O 1
ATOM 692 N N . ILE A 1 95 ? -13.987 17.045 4.270 1.00 91.56 95 ILE A N 1
ATOM 693 C CA . ILE A 1 95 ? -14.484 17.229 2.899 1.00 91.56 95 ILE A CA 1
ATOM 694 C C . ILE A 1 95 ? -13.714 18.355 2.196 1.00 91.56 95 ILE A C 1
ATOM 696 O O . ILE A 1 95 ? -13.285 18.180 1.053 1.00 91.56 95 ILE A O 1
ATOM 700 N N . ALA A 1 96 ? -13.496 19.485 2.876 1.00 93.62 96 ALA A N 1
ATOM 701 C CA . ALA A 1 96 ? -12.725 20.603 2.337 1.00 93.62 96 ALA A CA 1
ATOM 702 C C . ALA A 1 96 ? -11.258 20.222 2.069 1.00 93.62 96 ALA A C 1
ATOM 704 O O . ALA A 1 96 ? -10.736 20.514 0.991 1.00 93.62 96 ALA A O 1
ATOM 705 N N . ASP A 1 97 ? -10.617 19.508 2.996 1.00 90.56 97 ASP A N 1
ATOM 706 C CA . ASP A 1 97 ? -9.233 19.046 2.861 1.00 90.56 97 ASP A CA 1
ATOM 707 C C . ASP A 1 97 ? -9.089 18.050 1.699 1.00 90.56 97 ASP A C 1
ATOM 709 O O . ASP A 1 97 ? -8.182 18.169 0.871 1.00 90.56 97 ASP A O 1
ATOM 713 N N . VAL A 1 98 ? -10.027 17.106 1.558 1.00 90.94 98 VAL A N 1
ATOM 714 C CA . VAL A 1 98 ? -10.065 16.162 0.428 1.00 90.94 98 VAL A CA 1
ATOM 715 C C . VAL A 1 98 ? -10.268 16.899 -0.898 1.00 90.94 98 VAL A C 1
ATOM 717 O O . VAL A 1 98 ? -9.610 16.570 -1.890 1.00 90.94 98 VAL A O 1
ATOM 720 N N . ALA A 1 99 ? -11.140 17.909 -0.944 1.00 92.56 99 ALA A N 1
ATOM 721 C CA . ALA A 1 99 ? -11.337 18.728 -2.138 1.00 92.56 99 ALA A CA 1
ATOM 722 C C . ALA A 1 99 ? -10.064 19.511 -2.512 1.00 92.56 99 ALA A C 1
ATOM 724 O O . ALA A 1 99 ? -9.668 19.517 -3.682 1.00 92.56 99 ALA A O 1
ATOM 725 N N . ALA A 1 100 ? -9.375 20.098 -1.528 1.00 92.50 100 ALA A N 1
ATOM 726 C CA . ALA A 1 100 ? -8.107 20.798 -1.729 1.00 92.50 100 ALA A CA 1
ATOM 727 C C . ALA A 1 100 ? -7.008 19.855 -2.248 1.00 92.50 100 ALA A C 1
ATOM 729 O O . ALA A 1 100 ? -6.320 20.177 -3.221 1.00 92.50 100 ALA A O 1
ATOM 730 N N . LEU A 1 101 ? -6.893 18.653 -1.671 1.00 89.44 101 LEU A N 1
ATOM 731 C CA . LEU A 1 101 ? -5.954 17.625 -2.124 1.00 89.44 101 LEU A CA 1
ATOM 732 C C . LEU A 1 101 ? -6.246 17.170 -3.557 1.00 89.44 101 LEU A C 1
ATOM 734 O O . LEU A 1 101 ? -5.318 17.051 -4.358 1.00 89.44 101 LEU A O 1
ATOM 738 N N . ARG A 1 102 ? -7.520 16.972 -3.921 1.00 91.50 102 ARG A N 1
ATOM 739 C CA . ARG A 1 102 ? -7.915 16.650 -5.304 1.00 91.50 102 ARG A CA 1
ATOM 740 C C . ARG A 1 102 ? -7.549 17.774 -6.274 1.00 91.50 102 ARG A C 1
ATOM 742 O O . ARG A 1 102 ? -7.019 17.490 -7.347 1.00 91.50 102 ARG A O 1
ATOM 749 N N . GLY A 1 103 ? -7.754 19.036 -5.892 1.00 93.38 103 GLY A N 1
ATOM 750 C CA . GLY A 1 103 ? -7.336 20.195 -6.688 1.00 93.38 103 GLY A CA 1
ATOM 751 C C . GLY A 1 103 ? -5.816 20.258 -6.887 1.00 93.38 103 GLY A C 1
ATOM 752 O O . GLY A 1 103 ? -5.328 20.408 -8.011 1.00 93.38 103 GLY A O 1
ATOM 753 N N . MET A 1 104 ? -5.045 20.056 -5.816 1.00 91.81 104 MET A N 1
ATOM 754 C CA . MET A 1 104 ? -3.583 19.963 -5.888 1.00 91.81 104 MET A CA 1
ATOM 755 C C . MET A 1 104 ? -3.112 18.793 -6.756 1.00 91.81 104 MET A C 1
ATOM 757 O O . MET A 1 104 ? -2.180 18.942 -7.543 1.00 91.81 104 MET A O 1
ATOM 761 N N . HIS A 1 105 ? -3.746 17.628 -6.647 1.00 90.75 105 HIS A N 1
ATOM 762 C CA . HIS A 1 105 ? -3.407 16.480 -7.480 1.00 90.75 105 HIS A CA 1
ATOM 763 C C . HIS A 1 105 ? -3.700 16.761 -8.959 1.00 90.75 105 HIS A C 1
ATOM 765 O O . HIS A 1 105 ? -2.842 16.537 -9.809 1.00 90.75 105 HIS A O 1
ATOM 771 N N . GLY A 1 106 ? -4.859 17.351 -9.268 1.00 93.25 106 GLY A N 1
ATOM 772 C CA . GLY A 1 106 ? -5.213 17.751 -10.631 1.00 93.25 106 GLY A CA 1
ATOM 773 C C . GLY A 1 106 ? -4.229 18.756 -11.237 1.00 93.25 106 GLY A C 1
ATOM 774 O O . GLY A 1 106 ? -3.852 18.629 -12.399 1.00 93.25 106 GLY A O 1
ATOM 775 N N . THR A 1 107 ? -3.749 19.730 -10.457 1.00 93.00 107 THR A N 1
ATOM 776 C CA . THR A 1 107 ? -2.714 20.671 -10.931 1.00 93.00 107 THR A CA 1
ATOM 777 C C . THR A 1 107 ? -1.355 20.003 -11.141 1.00 93.00 107 THR A C 1
ATOM 779 O O . THR A 1 107 ? -0.675 20.328 -12.114 1.00 93.00 107 THR A O 1
ATOM 782 N N . LYS A 1 108 ? -0.963 19.043 -10.290 1.00 90.69 108 LYS A N 1
ATOM 783 C CA . LYS A 1 108 ? 0.255 18.242 -10.499 1.00 90.69 108 LYS A CA 1
ATOM 784 C C . LYS A 1 108 ? 0.171 17.410 -11.777 1.00 90.69 108 LYS A C 1
ATOM 786 O O . LYS A 1 108 ? 1.113 17.453 -12.559 1.00 90.69 108 LYS A O 1
ATOM 791 N N . LEU A 1 109 ? -0.951 16.729 -12.017 1.00 90.44 109 LEU A N 1
ATOM 792 C CA . LEU A 1 109 ? -1.165 15.956 -13.245 1.00 90.44 109 LEU A CA 1
ATOM 793 C C . LEU A 1 109 ? -1.061 16.839 -14.491 1.00 90.44 109 LEU A C 1
ATOM 795 O O . LEU A 1 109 ? -0.311 16.509 -15.399 1.00 90.44 109 LEU A O 1
ATOM 799 N N . LYS A 1 110 ? -1.691 18.021 -14.490 1.00 91.69 110 LYS A N 1
ATOM 800 C CA . LYS A 1 110 ? -1.567 18.973 -15.608 1.00 91.69 110 LYS A CA 1
ATOM 801 C C . LYS A 1 110 ? -0.118 19.380 -15.891 1.00 91.69 110 LYS A C 1
ATOM 803 O O . LYS A 1 110 ? 0.268 19.448 -17.051 1.00 91.69 110 LYS A O 1
ATOM 808 N N . ARG A 1 111 ? 0.686 19.631 -14.849 1.00 91.19 111 ARG A N 1
ATOM 809 C CA . ARG A 1 111 ? 2.117 19.959 -15.006 1.00 91.19 111 ARG A CA 1
ATOM 810 C C . ARG A 1 111 ? 2.916 18.788 -15.569 1.00 91.19 111 ARG A C 1
ATOM 812 O O . ARG A 1 111 ? 3.811 19.004 -16.375 1.00 91.19 111 ARG A O 1
ATOM 819 N N . VAL A 1 112 ? 2.602 17.568 -15.137 1.00 89.56 112 VAL A N 1
ATOM 820 C CA . VAL A 1 112 ? 3.224 16.348 -15.662 1.00 89.56 112 VAL A CA 1
ATOM 821 C C . VAL A 1 112 ? 2.870 16.171 -17.140 1.00 89.56 112 VAL A C 1
ATOM 823 O O . VAL A 1 112 ? 3.774 15.998 -17.950 1.00 89.56 112 VAL A O 1
ATOM 826 N N . ASP A 1 113 ? 1.598 16.317 -17.516 1.00 89.25 113 ASP A N 1
ATOM 827 C CA . ASP A 1 113 ? 1.151 16.233 -18.913 1.00 89.25 113 ASP A CA 1
ATOM 828 C C . ASP A 1 113 ? 1.806 17.299 -19.802 1.00 89.25 113 ASP A C 1
ATOM 830 O O . ASP A 1 113 ? 2.163 17.036 -20.950 1.00 89.25 113 ASP A O 1
ATOM 834 N N . GLU A 1 114 ? 1.961 18.519 -19.287 1.00 91.12 114 GLU A N 1
ATOM 835 C CA . GLU A 1 114 ? 2.629 19.612 -19.993 1.00 91.12 114 GLU A CA 1
ATOM 836 C C . GLU A 1 114 ? 4.132 19.353 -20.157 1.00 91.12 114 GLU A C 1
ATOM 838 O O . GLU A 1 114 ? 4.664 19.538 -21.250 1.00 91.12 114 GLU A O 1
ATOM 843 N N . ALA A 1 115 ? 4.798 18.827 -19.124 1.00 88.12 115 ALA A N 1
ATOM 844 C CA . ALA A 1 115 ? 6.196 18.412 -19.205 1.00 88.12 115 ALA A CA 1
ATOM 845 C C . ALA A 1 115 ? 6.402 17.262 -20.205 1.00 88.12 115 ALA A C 1
ATOM 847 O O . ALA A 1 115 ? 7.359 17.290 -20.978 1.00 88.12 115 ALA A O 1
ATOM 848 N N . PHE A 1 116 ? 5.495 16.279 -20.243 1.00 86.38 116 PHE A N 1
ATOM 849 C CA . PHE A 1 116 ? 5.543 15.198 -21.230 1.00 86.38 116 PHE A CA 1
ATOM 850 C C . PHE A 1 116 ? 5.331 15.704 -22.657 1.00 86.38 116 PHE A C 1
ATOM 852 O O . PHE A 1 116 ? 6.039 15.262 -23.560 1.00 86.38 116 PHE A O 1
ATOM 859 N N . ARG A 1 117 ? 4.407 16.651 -22.874 1.00 88.94 117 ARG A N 1
ATOM 860 C CA . ARG A 1 117 ? 4.229 17.29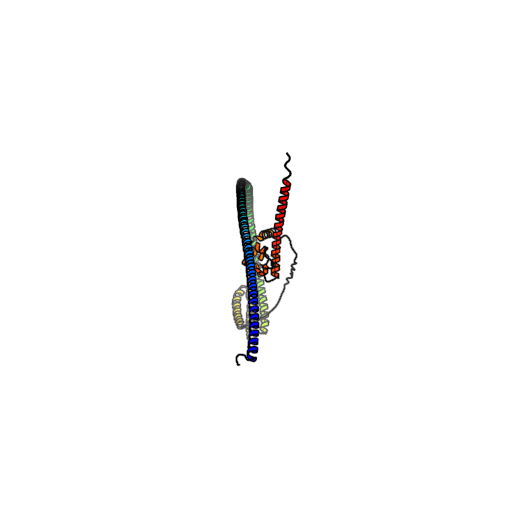0 -24.188 1.00 88.94 117 ARG A CA 1
ATOM 861 C C . ARG A 1 117 ? 5.484 18.044 -24.627 1.00 88.94 117 ARG A C 1
ATOM 863 O O . ARG A 1 117 ? 5.947 17.818 -25.740 1.00 88.94 117 ARG A O 1
ATOM 870 N N . ALA A 1 118 ? 6.075 18.848 -23.745 1.00 87.62 118 ALA A N 1
ATOM 871 C CA . ALA A 1 118 ? 7.319 19.559 -24.039 1.00 87.62 118 ALA A CA 1
ATOM 872 C C . ALA A 1 118 ? 8.479 18.594 -24.354 1.00 87.62 118 ALA A C 1
ATOM 874 O O . ALA A 1 118 ? 9.222 18.800 -25.311 1.00 87.62 118 ALA A O 1
ATOM 875 N N . ALA A 1 119 ? 8.604 17.497 -23.599 1.00 83.44 119 ALA A N 1
ATOM 876 C CA . ALA A 1 119 ? 9.610 16.471 -23.863 1.00 83.44 119 ALA A CA 1
ATOM 877 C C . ALA A 1 119 ? 9.380 15.759 -25.207 1.00 83.44 119 ALA A C 1
ATOM 879 O O . ALA A 1 119 ? 10.335 15.481 -25.928 1.00 83.44 119 ALA A O 1
ATOM 880 N N . ALA A 1 120 ? 8.126 15.483 -25.576 1.00 84.50 120 ALA A N 1
ATOM 881 C CA . ALA A 1 120 ? 7.798 14.880 -26.865 1.00 84.50 120 ALA A CA 1
ATOM 882 C C . ALA A 1 120 ? 8.161 15.802 -28.043 1.00 84.50 120 ALA A C 1
ATOM 884 O O . ALA A 1 120 ? 8.685 15.326 -29.052 1.00 84.50 120 ALA A O 1
ATOM 885 N N . GLU A 1 121 ? 7.935 17.111 -27.907 1.00 88.38 121 GLU A N 1
ATOM 886 C CA . GLU A 1 121 ? 8.346 18.114 -28.898 1.00 88.38 121 GLU A CA 1
ATOM 887 C C . GLU A 1 121 ? 9.874 18.198 -29.034 1.00 88.38 121 GLU A C 1
ATOM 889 O O . GLU A 1 121 ? 10.395 18.232 -30.154 1.00 88.38 121 GLU A O 1
ATOM 894 N N . ASP A 1 122 ? 10.610 18.151 -27.920 1.00 86.38 122 ASP A N 1
ATOM 895 C CA . ASP A 1 122 ? 12.078 18.145 -27.934 1.00 86.38 122 ASP A CA 1
ATOM 896 C C . ASP A 1 122 ? 12.637 16.861 -28.573 1.00 86.38 122 ASP A C 1
ATOM 898 O O . ASP A 1 122 ? 13.510 16.909 -29.443 1.00 86.38 122 ASP A O 1
ATOM 902 N N . VAL A 1 123 ? 12.069 15.695 -28.244 1.00 84.69 123 VAL A N 1
ATOM 903 C CA . VAL A 1 123 ? 12.429 14.417 -28.883 1.00 84.69 123 VAL A CA 1
ATOM 904 C C . VAL A 1 123 ? 12.149 14.457 -30.385 1.00 84.69 123 VAL A C 1
ATOM 906 O O . VAL A 1 123 ? 12.994 14.020 -31.171 1.00 84.69 123 VAL A O 1
ATOM 909 N N . ALA A 1 124 ? 11.005 14.996 -30.814 1.00 86.75 124 ALA A N 1
ATOM 910 C CA . ALA A 1 124 ? 10.679 15.132 -32.232 1.00 86.75 124 ALA A CA 1
ATOM 911 C C . ALA A 1 124 ? 11.684 16.044 -32.958 1.00 86.75 124 ALA A C 1
ATOM 913 O O . ALA A 1 124 ? 12.176 15.692 -34.035 1.00 86.75 124 ALA A O 1
ATOM 914 N N . THR A 1 125 ? 12.049 17.166 -32.334 1.00 87.88 125 THR A N 1
ATOM 915 C CA . THR A 1 125 ? 13.016 18.135 -32.869 1.00 87.88 125 THR A CA 1
ATOM 916 C C . THR A 1 125 ? 14.414 17.522 -32.990 1.00 87.88 125 THR A C 1
ATOM 918 O O . THR A 1 125 ? 15.029 17.568 -34.060 1.00 87.88 125 THR A O 1
ATOM 921 N N . ASN A 1 126 ? 14.892 16.856 -31.937 1.00 82.69 126 ASN A N 1
ATOM 922 C CA . ASN A 1 126 ? 16.192 16.183 -31.933 1.00 82.69 126 ASN A CA 1
ATOM 923 C C . ASN A 1 126 ? 16.238 15.021 -32.934 1.00 82.69 126 ASN A C 1
ATOM 925 O O . ASN A 1 126 ? 17.221 14.859 -33.659 1.00 82.69 126 ASN A O 1
ATOM 929 N N . THR A 1 127 ? 15.151 14.255 -33.053 1.00 85.44 127 THR A N 1
ATOM 930 C CA . THR A 1 127 ? 15.042 13.172 -34.041 1.00 85.44 127 THR A CA 1
ATOM 931 C C . THR A 1 127 ? 15.118 13.709 -35.470 1.00 85.44 127 THR A C 1
ATOM 933 O O . THR A 1 127 ? 15.799 13.120 -36.312 1.00 85.44 127 THR A O 1
ATOM 936 N N . ALA A 1 128 ? 14.464 14.838 -35.765 1.00 85.62 128 ALA A N 1
ATOM 937 C CA . ALA A 1 128 ? 14.533 15.470 -37.081 1.00 85.62 128 ALA A CA 1
ATOM 938 C C . ALA A 1 128 ? 15.962 15.928 -37.423 1.00 85.62 128 ALA A C 1
ATOM 940 O O . ALA A 1 128 ? 16.435 15.689 -38.536 1.00 85.62 128 ALA A O 1
ATOM 941 N N . LEU A 1 129 ? 16.678 16.511 -36.457 1.00 86.69 129 LEU A N 1
ATOM 942 C CA . LEU A 1 129 ? 18.064 16.949 -36.633 1.00 86.69 129 LEU A CA 1
ATOM 943 C C . LEU A 1 129 ? 19.021 15.772 -36.868 1.00 86.69 129 LEU A C 1
ATOM 945 O O . LEU A 1 129 ? 19.881 15.839 -37.747 1.00 86.69 129 LEU A O 1
ATOM 949 N N . ILE A 1 130 ? 18.845 14.673 -36.131 1.00 83.62 130 ILE A N 1
ATOM 950 C CA . ILE A 1 130 ? 19.622 13.442 -36.320 1.00 83.62 130 ILE A CA 1
ATOM 951 C C . ILE A 1 130 ? 19.366 12.851 -37.713 1.00 83.62 130 ILE A C 1
ATOM 953 O O . ILE A 1 130 ? 20.317 12.534 -38.425 1.00 83.62 130 ILE A O 1
ATOM 957 N N . ARG A 1 131 ? 18.103 12.769 -38.154 1.00 86.25 131 ARG A N 1
ATOM 958 C CA . ARG A 1 131 ? 17.762 12.297 -39.509 1.00 86.25 131 ARG A CA 1
ATOM 959 C C . ARG A 1 131 ? 18.374 13.172 -40.601 1.00 86.25 131 ARG A C 1
ATOM 961 O O . ARG A 1 131 ? 18.865 12.640 -41.590 1.00 86.25 131 ARG A O 1
ATOM 968 N N . ALA A 1 132 ? 18.381 14.493 -40.420 1.00 88.06 132 ALA A N 1
ATOM 969 C CA . ALA A 1 132 ? 19.012 15.411 -41.364 1.00 88.06 132 ALA A CA 1
ATOM 970 C C . ALA A 1 132 ? 20.534 15.197 -41.450 1.00 88.06 132 ALA A C 1
ATOM 972 O O . ALA A 1 132 ? 21.082 15.208 -42.551 1.00 88.06 132 ALA A O 1
ATOM 973 N N . LYS A 1 133 ? 21.207 14.949 -40.315 1.00 87.25 133 LYS A N 1
ATOM 974 C CA . LYS A 1 133 ? 22.639 14.603 -40.290 1.00 87.25 133 LYS A CA 1
ATOM 975 C C . LYS A 1 133 ? 22.921 13.281 -40.997 1.00 87.25 133 LYS A C 1
ATOM 977 O O . LYS A 1 133 ? 23.770 13.259 -41.879 1.00 87.25 133 LYS A O 1
ATOM 982 N N . TYR A 1 134 ? 22.168 12.224 -40.687 1.00 84.81 134 TYR A N 1
ATOM 983 C CA . TYR A 1 134 ? 22.331 10.933 -41.362 1.00 84.81 134 TYR A CA 1
ATOM 984 C C . TYR A 1 134 ? 22.089 11.031 -42.868 1.00 84.81 134 TYR A C 1
ATOM 986 O O . TYR A 1 134 ? 22.866 10.484 -43.638 1.00 84.81 134 TYR A O 1
ATOM 994 N N . ALA A 1 135 ? 21.075 11.780 -43.307 1.00 87.94 135 ALA A N 1
ATOM 995 C CA . ALA A 1 135 ? 20.835 11.997 -44.732 1.00 87.94 135 ALA A CA 1
ATOM 996 C C . ALA A 1 135 ? 21.981 12.772 -45.415 1.00 87.94 135 ALA A C 1
ATOM 998 O O . ALA A 1 135 ? 22.266 12.548 -46.591 1.00 87.94 135 ALA A O 1
ATOM 999 N N . ALA A 1 136 ? 22.641 13.692 -44.703 1.00 88.38 136 ALA A N 1
ATOM 1000 C CA . ALA A 1 136 ? 23.814 14.397 -45.213 1.00 88.38 136 ALA A CA 1
ATOM 1001 C C . ALA A 1 136 ? 25.045 13.476 -45.297 1.00 88.38 136 ALA A C 1
ATOM 1003 O O . ALA A 1 136 ? 25.732 13.481 -46.317 1.00 88.38 136 ALA A O 1
ATOM 1004 N N . GLU A 1 137 ? 25.286 12.656 -44.271 1.00 87.25 137 GLU A N 1
ATOM 1005 C CA . GLU A 1 137 ? 26.359 11.652 -44.256 1.00 87.25 137 GLU A CA 1
ATOM 1006 C C . GLU A 1 137 ? 26.151 10.579 -45.332 1.00 87.25 137 GLU A C 1
ATOM 1008 O O . GLU A 1 137 ? 27.094 10.214 -46.029 1.00 87.25 137 GLU A O 1
ATOM 1013 N N . GLU A 1 138 ? 24.916 10.113 -45.527 1.00 88.19 138 GLU A N 1
ATOM 1014 C CA . GLU A 1 138 ? 24.564 9.156 -46.577 1.00 88.19 138 GLU A CA 1
ATOM 1015 C C . GLU A 1 138 ? 24.862 9.728 -47.966 1.00 88.19 138 GLU A C 1
ATOM 1017 O O . GLU A 1 138 ? 25.511 9.067 -48.774 1.00 88.19 138 GLU A O 1
ATOM 1022 N N . ARG A 1 139 ? 24.471 10.982 -48.234 1.00 87.19 139 ARG A N 1
ATOM 1023 C CA . ARG A 1 139 ? 24.813 11.668 -49.493 1.00 87.19 139 ARG A CA 1
ATOM 1024 C C . ARG A 1 139 ? 26.320 11.782 -49.682 1.00 87.19 139 ARG A C 1
ATOM 1026 O O . ARG A 1 139 ? 26.817 11.480 -50.762 1.00 87.19 139 ARG A O 1
ATOM 1033 N N . GLN A 1 140 ? 27.045 12.157 -48.629 1.00 87.69 140 GLN A N 1
ATOM 1034 C CA . GLN A 1 140 ? 28.500 12.242 -48.682 1.00 87.69 140 GLN A CA 1
ATOM 1035 C C . GLN A 1 140 ? 29.130 10.881 -49.005 1.00 87.69 140 GLN A C 1
ATOM 1037 O O . GLN A 1 140 ? 30.010 10.802 -49.856 1.00 87.69 140 GLN A O 1
ATOM 1042 N N . LEU A 1 141 ? 28.663 9.799 -48.378 1.00 81.00 141 LEU A N 1
ATOM 1043 C CA . LEU A 1 141 ? 29.141 8.450 -48.672 1.00 81.00 141 LEU A CA 1
ATOM 1044 C C . LEU A 1 141 ? 28.821 8.039 -50.110 1.00 81.00 141 LEU A C 1
ATOM 1046 O O . LEU A 1 141 ? 29.695 7.507 -50.784 1.00 81.00 141 LEU A O 1
ATOM 1050 N N . VAL A 1 142 ? 27.612 8.305 -50.603 1.00 87.00 142 VAL A N 1
ATOM 1051 C CA . VAL A 1 142 ? 27.224 7.988 -51.986 1.00 87.00 142 VAL A CA 1
ATOM 1052 C C . VAL A 1 142 ? 28.095 8.734 -53.004 1.00 87.00 142 VAL A C 1
ATOM 1054 O O . VAL A 1 142 ? 28.470 8.145 -54.017 1.00 87.00 142 VAL A O 1
ATOM 1057 N N . ASP A 1 143 ? 28.480 9.979 -52.722 1.00 87.44 143 ASP A N 1
ATOM 1058 C CA . ASP A 1 143 ? 29.322 10.783 -53.615 1.00 87.44 143 ASP A CA 1
ATOM 1059 C C . ASP A 1 143 ? 30.822 10.430 -53.516 1.00 87.44 143 ASP A C 1
ATOM 1061 O O . ASP A 1 143 ? 31.533 10.393 -54.530 1.00 87.44 143 ASP A O 1
ATOM 1065 N N . ASP A 1 144 ? 31.321 10.138 -52.309 1.00 83.19 144 ASP A N 1
ATOM 1066 C CA . ASP A 1 144 ? 32.743 9.883 -52.049 1.00 83.19 144 ASP A CA 1
ATOM 1067 C C . ASP A 1 144 ? 33.146 8.420 -52.287 1.00 83.19 144 ASP A C 1
ATOM 1069 O O . ASP A 1 144 ? 34.272 8.149 -52.719 1.00 83.19 144 ASP A O 1
ATOM 1073 N N . LEU A 1 145 ? 32.255 7.454 -52.042 1.00 81.12 145 LEU A N 1
ATOM 1074 C CA . LEU A 1 145 ? 32.562 6.025 -52.170 1.00 81.12 145 LEU A CA 1
ATOM 1075 C C . LEU A 1 145 ? 32.983 5.640 -53.602 1.00 81.12 145 LEU A C 1
ATOM 1077 O O . LEU A 1 145 ? 34.014 4.978 -53.737 1.00 81.12 145 LEU A O 1
ATOM 1081 N N . PRO A 1 146 ? 32.318 6.092 -54.687 1.00 85.00 146 PRO A N 1
ATOM 1082 C CA . PRO A 1 146 ? 32.767 5.820 -56.053 1.00 85.00 146 PRO A CA 1
ATOM 1083 C C . PRO A 1 146 ? 34.148 6.413 -56.356 1.00 85.00 146 PRO A C 1
ATOM 1085 O O . PRO A 1 146 ? 34.943 5.806 -57.075 1.00 85.00 146 PRO A O 1
ATOM 1088 N N . ARG A 1 147 ? 34.465 7.586 -55.787 1.00 84.12 147 ARG A N 1
ATOM 1089 C CA . ARG A 1 147 ? 35.780 8.227 -55.950 1.00 84.12 147 ARG A CA 1
ATOM 1090 C C . ARG A 1 147 ? 36.874 7.438 -55.241 1.00 84.12 147 ARG A C 1
ATOM 1092 O O . ARG A 1 147 ? 37.956 7.279 -55.796 1.00 84.12 147 ARG A O 1
ATOM 1099 N N . ARG A 1 148 ? 36.586 6.913 -54.048 1.00 78.81 148 ARG A N 1
ATOM 1100 C CA . ARG A 1 148 ? 37.516 6.090 -53.258 1.00 78.81 148 ARG A CA 1
ATOM 1101 C C . ARG A 1 148 ? 37.673 4.670 -53.802 1.00 78.81 148 ARG A C 1
ATOM 1103 O O . ARG A 1 148 ? 38.745 4.094 -53.662 1.00 78.81 148 ARG A O 1
ATOM 1110 N N . LEU A 1 149 ? 36.635 4.118 -54.430 1.00 83.62 149 LEU A N 1
ATOM 1111 C CA . LEU A 1 149 ? 36.667 2.790 -55.051 1.00 83.62 149 LEU A CA 1
ATOM 1112 C C . LEU A 1 149 ? 37.434 2.770 -56.376 1.00 83.62 149 LEU A C 1
ATOM 1114 O O . LEU A 1 149 ? 37.997 1.736 -56.723 1.00 83.62 149 LEU A O 1
ATOM 1118 N N . ARG A 1 150 ? 37.495 3.891 -57.103 1.00 85.62 150 ARG A N 1
ATOM 1119 C CA . ARG A 1 150 ? 38.159 3.955 -58.413 1.00 85.62 150 ARG A CA 1
ATOM 1120 C C . ARG A 1 150 ? 39.653 3.566 -58.364 1.00 85.62 150 ARG A C 1
ATOM 1122 O O . ARG A 1 150 ? 40.014 2.663 -59.109 1.00 85.62 150 ARG A O 1
ATOM 1129 N N . PRO A 1 151 ? 40.495 4.094 -57.449 1.00 82.56 151 PRO A N 1
ATOM 1130 C CA . PRO A 1 151 ? 41.886 3.646 -57.314 1.00 82.56 151 PRO A CA 1
ATOM 1131 C C . PRO A 1 151 ? 42.030 2.152 -57.006 1.00 82.56 151 PRO A C 1
ATOM 1133 O O . PRO A 1 151 ? 42.940 1.507 -57.516 1.00 82.56 151 PRO A O 1
ATOM 1136 N N . VAL A 1 152 ? 41.121 1.590 -56.199 1.00 81.94 152 VAL A N 1
ATOM 1137 C CA . VAL A 1 152 ? 41.125 0.159 -55.853 1.00 81.94 152 VAL A CA 1
ATOM 1138 C C . VAL A 1 152 ? 40.773 -0.687 -57.075 1.00 81.94 152 VAL A C 1
ATOM 1140 O O . VAL A 1 152 ? 41.409 -1.707 -57.323 1.00 81.94 152 VAL A O 1
ATOM 1143 N N . GLN A 1 153 ? 39.790 -0.259 -57.871 1.00 85.12 153 GLN A N 1
ATOM 1144 C CA . GLN A 1 153 ? 39.442 -0.919 -59.131 1.00 85.12 153 GLN A CA 1
ATOM 1145 C C . GLN A 1 153 ? 40.589 -0.839 -60.146 1.00 85.12 153 GLN A C 1
ATOM 1147 O O . GLN A 1 153 ? 40.883 -1.831 -60.814 1.00 85.12 153 GLN A O 1
ATOM 1152 N N . ASP A 1 154 ? 41.268 0.307 -60.227 1.00 86.81 154 ASP A N 1
ATOM 1153 C CA . ASP A 1 154 ? 42.435 0.501 -61.089 1.00 86.81 154 ASP A CA 1
ATOM 1154 C C . ASP A 1 154 ? 43.603 -0.409 -60.663 1.00 86.81 154 ASP A C 1
ATOM 1156 O O . ASP A 1 154 ? 44.228 -1.064 -61.503 1.00 86.81 154 ASP A O 1
ATOM 1160 N N . GLU A 1 155 ? 43.863 -0.518 -59.356 1.00 85.88 155 GLU A N 1
ATOM 1161 C CA . GLU A 1 155 ? 44.877 -1.412 -58.789 1.00 85.88 155 GLU A CA 1
ATOM 1162 C C . GLU A 1 155 ? 44.524 -2.888 -59.014 1.00 85.88 155 GLU A C 1
ATOM 1164 O O . GLU A 1 155 ? 45.369 -3.668 -59.460 1.00 85.88 155 GLU A O 1
ATOM 1169 N N . GLN A 1 156 ? 43.265 -3.274 -58.798 1.00 84.38 156 GLN A N 1
ATOM 1170 C CA . GLN A 1 156 ? 42.786 -4.627 -59.071 1.00 84.38 156 GLN A CA 1
ATOM 1171 C C . GLN A 1 156 ? 42.922 -4.974 -60.561 1.00 84.38 156 GLN A C 1
ATOM 1173 O O . GLN A 1 156 ? 43.369 -6.070 -60.904 1.00 84.38 156 GLN A O 1
ATOM 1178 N N . GLY A 1 157 ? 42.621 -4.028 -61.454 1.00 87.88 157 GLY A N 1
ATOM 1179 C CA . GLY A 1 157 ? 42.855 -4.168 -62.889 1.00 87.88 157 GLY A CA 1
ATOM 1180 C C . GLY A 1 157 ? 44.338 -4.340 -63.232 1.00 87.88 157 GLY A C 1
ATOM 1181 O O . GLY A 1 157 ? 44.687 -5.170 -64.073 1.00 87.88 157 GLY A O 1
ATOM 1182 N N . ALA A 1 158 ? 45.233 -3.608 -62.563 1.00 86.12 158 ALA A N 1
ATOM 1183 C CA . ALA A 1 158 ? 46.677 -3.752 -62.739 1.00 86.12 158 ALA A CA 1
ATOM 1184 C C . ALA A 1 158 ? 47.195 -5.113 -62.239 1.00 86.12 158 ALA A C 1
ATOM 1186 O O . ALA A 1 158 ? 48.014 -5.747 -62.910 1.00 86.12 158 ALA A O 1
ATOM 1187 N N . LEU A 1 159 ? 46.696 -5.592 -61.096 1.00 83.62 159 LEU A N 1
ATOM 1188 C CA . LEU A 1 159 ? 47.022 -6.912 -60.554 1.00 83.62 159 LEU A CA 1
ATOM 1189 C C . LEU A 1 159 ? 46.527 -8.039 -61.463 1.00 83.62 159 LEU A C 1
ATOM 1191 O O . LEU A 1 159 ? 47.266 -8.996 -61.689 1.00 83.62 159 LEU A O 1
ATOM 1195 N N . GLN A 1 160 ? 45.330 -7.908 -62.039 1.00 86.69 160 GLN A N 1
ATOM 1196 C CA . GLN A 1 160 ? 44.809 -8.889 -62.988 1.00 86.69 160 GLN A CA 1
ATOM 1197 C C . GLN A 1 160 ? 45.709 -8.994 -64.225 1.00 86.69 160 GLN A C 1
ATOM 1199 O O . GLN A 1 160 ? 46.106 -10.095 -64.591 1.00 86.69 160 GLN A O 1
ATOM 1204 N N . ARG A 1 161 ? 46.155 -7.866 -64.796 1.00 86.50 161 ARG A N 1
ATOM 1205 C CA . ARG A 1 161 ? 47.110 -7.878 -65.922 1.00 86.50 161 ARG A CA 1
ATOM 1206 C C . ARG A 1 161 ? 48.437 -8.541 -65.559 1.00 86.50 161 ARG A C 1
ATOM 1208 O O . ARG A 1 161 ? 48.976 -9.296 -66.361 1.00 86.50 161 ARG A O 1
ATOM 1215 N N . ARG A 1 162 ? 48.965 -8.285 -64.353 1.00 85.81 162 ARG A N 1
ATOM 1216 C CA . ARG A 1 162 ? 50.180 -8.959 -63.856 1.00 85.81 162 ARG A CA 1
ATOM 1217 C C . ARG A 1 162 ? 49.968 -10.464 -63.724 1.00 85.81 162 ARG A C 1
ATOM 1219 O O . ARG A 1 162 ? 50.854 -11.232 -64.076 1.00 85.81 162 ARG A O 1
ATOM 1226 N N . ARG A 1 163 ? 48.801 -10.888 -63.235 1.00 83.31 163 ARG A N 1
ATOM 1227 C CA . ARG A 1 163 ? 48.435 -12.303 -63.140 1.00 83.31 163 ARG A CA 1
ATOM 1228 C C . ARG A 1 163 ? 48.346 -12.951 -64.518 1.00 83.31 163 ARG A C 1
ATOM 1230 O O . ARG A 1 163 ? 48.865 -14.046 -64.690 1.00 83.31 163 ARG A O 1
ATOM 1237 N N . ASP A 1 164 ? 47.725 -12.284 -65.482 1.00 82.19 164 ASP A N 1
ATOM 1238 C CA . ASP A 1 164 ? 47.579 -12.800 -66.844 1.00 82.19 164 ASP A CA 1
ATOM 1239 C C . ASP A 1 164 ? 48.945 -12.912 -67.548 1.00 82.19 164 ASP A C 1
ATOM 1241 O O . ASP A 1 164 ? 49.228 -13.924 -68.185 1.00 82.19 164 ASP A O 1
ATOM 1245 N N . ASP A 1 165 ? 49.838 -11.939 -67.348 1.00 79.88 165 ASP A N 1
ATOM 1246 C CA . ASP A 1 165 ? 51.233 -11.978 -67.814 1.00 79.88 165 ASP A CA 1
ATOM 1247 C C . ASP A 1 165 ? 52.039 -13.110 -67.145 1.00 79.88 165 ASP A C 1
ATOM 1249 O O . ASP A 1 165 ? 52.724 -13.877 -67.823 1.00 79.88 165 ASP A O 1
ATOM 1253 N N . LEU A 1 166 ? 51.903 -13.294 -65.826 1.00 74.94 166 LEU A N 1
ATOM 1254 C CA . LEU A 1 166 ? 52.510 -14.423 -65.112 1.00 74.94 166 LEU A CA 1
ATOM 1255 C C . LEU A 1 166 ? 51.970 -15.772 -65.596 1.00 74.94 166 LEU A C 1
ATOM 1257 O O . LEU A 1 166 ? 52.751 -16.700 -65.791 1.00 74.94 166 LEU A O 1
ATOM 1261 N N . ASN A 1 167 ? 50.665 -15.883 -65.842 1.00 71.12 167 ASN A N 1
ATOM 1262 C CA . ASN A 1 167 ? 50.061 -17.084 -66.412 1.00 71.12 167 ASN A CA 1
ATOM 1263 C C . ASN A 1 167 ? 50.588 -17.353 -67.829 1.00 71.12 167 ASN A C 1
ATOM 1265 O O . ASN A 1 167 ? 50.903 -18.496 -68.146 1.00 71.12 167 ASN A O 1
ATOM 1269 N N . GLY A 1 168 ? 50.760 -16.320 -68.660 1.00 69.00 168 GLY A N 1
ATOM 1270 C CA . GLY A 1 168 ? 51.381 -16.447 -69.982 1.00 69.00 168 GLY A CA 1
ATOM 1271 C C . GLY A 1 168 ? 52.827 -16.955 -69.920 1.00 69.00 168 GLY A C 1
ATOM 1272 O O . GLY A 1 168 ? 53.238 -17.764 -70.751 1.00 69.00 168 GLY A O 1
ATOM 1273 N N . ARG A 1 169 ? 53.594 -16.549 -68.899 1.00 62.81 169 ARG A N 1
ATOM 1274 C CA . ARG A 1 169 ? 54.945 -17.083 -68.640 1.00 62.81 169 ARG A CA 1
ATOM 1275 C C . ARG A 1 169 ? 54.910 -18.509 -68.088 1.00 62.81 169 ARG A C 1
ATOM 1277 O O . ARG A 1 169 ? 55.737 -19.321 -68.483 1.00 62.81 169 ARG A O 1
ATOM 1284 N N . ALA A 1 170 ? 53.941 -18.835 -67.235 1.00 53.38 170 ALA A N 1
ATOM 1285 C CA . ALA A 1 170 ? 53.756 -20.181 -66.694 1.00 53.38 170 ALA A CA 1
ATOM 1286 C C . ALA A 1 170 ? 53.372 -21.203 -67.778 1.00 53.38 170 ALA A C 1
ATOM 1288 O O . ALA A 1 170 ? 53.764 -22.360 -67.684 1.00 53.38 170 ALA A O 1
ATOM 1289 N N . VAL A 1 171 ? 52.669 -20.788 -68.839 1.00 57.44 171 VAL A N 1
ATOM 1290 C CA . VAL A 1 171 ? 52.403 -21.649 -70.006 1.00 57.44 171 VAL A CA 1
ATOM 1291 C C . VAL A 1 171 ? 53.705 -22.054 -70.713 1.00 57.44 171 VAL A C 1
ATOM 1293 O O . VAL A 1 171 ? 53.835 -23.213 -71.078 1.00 57.44 171 VAL A O 1
ATOM 1296 N N . LYS A 1 172 ? 54.711 -21.168 -70.802 1.00 53.06 172 LYS A N 1
ATOM 1297 C CA . LYS A 1 172 ? 56.043 -21.526 -71.334 1.00 53.06 172 LYS A CA 1
ATOM 1298 C C . LYS A 1 172 ? 56.829 -22.488 -70.436 1.00 53.06 172 LYS A C 1
ATOM 1300 O O . LYS A 1 172 ? 57.601 -23.281 -70.951 1.00 53.06 172 LYS A O 1
ATOM 1305 N N . VAL A 1 173 ? 56.632 -22.428 -69.118 1.00 54.03 173 VAL A N 1
ATOM 1306 C CA . VAL A 1 173 ? 57.280 -23.345 -68.160 1.00 54.03 173 VAL A CA 1
ATOM 1307 C C . VAL A 1 173 ? 56.594 -24.718 -68.154 1.00 54.03 173 VAL A C 1
ATOM 1309 O O . VAL A 1 173 ? 57.257 -25.739 -68.009 1.00 54.03 173 VAL A O 1
ATOM 1312 N N . ARG A 1 174 ? 55.278 -24.778 -68.406 1.00 53.72 174 ARG A N 1
ATOM 1313 C CA . ARG A 1 174 ? 54.535 -26.047 -68.496 1.00 53.72 174 ARG A CA 1
ATOM 1314 C C . ARG A 1 174 ? 54.962 -26.928 -69.670 1.00 53.72 174 ARG A C 1
ATOM 1316 O O . ARG A 1 174 ? 54.913 -28.145 -69.530 1.00 53.72 174 ARG A O 1
ATOM 1323 N N . ASP A 1 175 ? 55.429 -26.354 -70.776 1.00 50.41 175 ASP A N 1
ATOM 1324 C CA . ASP A 1 175 ? 55.976 -27.138 -71.894 1.00 50.41 175 ASP A CA 1
ATOM 1325 C C . ASP A 1 175 ? 57.317 -27.816 -71.529 1.00 50.41 175 ASP A C 1
ATOM 1327 O O . ASP A 1 175 ? 57.624 -28.899 -72.029 1.00 50.41 175 ASP A O 1
ATOM 1331 N N . GLU A 1 176 ? 58.080 -27.245 -70.589 1.00 51.31 176 GLU A N 1
ATOM 1332 C CA . GLU A 1 176 ? 59.311 -27.837 -70.041 1.00 51.31 176 GLU A CA 1
ATOM 1333 C C . GLU A 1 176 ? 59.018 -28.824 -68.889 1.00 51.31 176 GLU A C 1
ATOM 1335 O O . GLU A 1 176 ? 59.665 -29.867 -68.777 1.00 51.31 176 GLU A O 1
ATOM 1340 N N . GLU A 1 177 ? 57.984 -28.576 -68.077 1.00 53.09 177 GLU A N 1
ATOM 1341 C CA . GLU A 1 177 ? 57.544 -29.481 -67.001 1.00 53.09 177 GLU A CA 1
ATOM 1342 C C . GLU A 1 177 ? 56.874 -30.765 -67.526 1.00 53.09 177 GLU A C 1
ATOM 1344 O O . GLU A 1 177 ? 57.023 -31.825 -66.916 1.00 53.09 177 GLU A O 1
ATOM 1349 N N . VAL A 1 178 ? 56.192 -30.724 -68.680 1.00 57.47 178 VAL A N 1
ATOM 1350 C CA . VAL A 1 178 ? 55.612 -31.921 -69.325 1.00 57.47 178 VAL A CA 1
ATOM 1351 C C . VAL A 1 178 ? 56.703 -32.878 -69.827 1.00 57.47 178 VAL A C 1
ATOM 1353 O O . VAL A 1 178 ? 56.539 -34.096 -69.736 1.00 57.47 178 VAL A O 1
ATOM 1356 N N . PHE A 1 179 ? 57.848 -32.354 -70.278 1.00 57.75 179 PHE A N 1
ATOM 1357 C CA . PHE A 1 179 ? 59.011 -33.162 -70.659 1.00 57.75 179 PHE A CA 1
ATOM 1358 C C . PHE A 1 179 ? 59.648 -33.857 -69.444 1.00 57.75 179 PHE A C 1
ATOM 1360 O O . PHE A 1 179 ? 59.953 -35.050 -69.490 1.00 57.75 179 PHE A O 1
ATOM 1367 N N . VAL A 1 180 ? 59.777 -33.145 -68.320 1.00 59.28 180 VAL A N 1
ATOM 1368 C CA . VAL A 1 180 ? 60.324 -33.704 -67.072 1.00 59.28 180 VAL A CA 1
ATOM 1369 C C . VAL A 1 180 ? 59.363 -34.719 -66.439 1.00 59.28 180 VAL A C 1
ATOM 1371 O O . VAL A 1 180 ? 59.803 -35.771 -65.979 1.00 59.28 180 VAL A O 1
ATOM 1374 N N . ALA A 1 181 ? 58.050 -34.476 -66.475 1.00 60.28 181 ALA A N 1
ATOM 1375 C CA . ALA A 1 181 ? 57.046 -35.412 -65.966 1.00 60.28 181 ALA A CA 1
ATOM 1376 C C . ALA A 1 181 ? 56.988 -36.728 -66.768 1.00 60.28 181 ALA A C 1
ATOM 1378 O O . ALA A 1 181 ? 56.769 -37.788 -66.180 1.00 60.28 181 ALA A O 1
ATOM 1379 N N . ALA A 1 182 ? 57.227 -36.688 -68.085 1.00 64.56 182 ALA A N 1
ATOM 1380 C CA . ALA A 1 182 ? 57.345 -37.893 -68.909 1.00 64.56 182 ALA A CA 1
ATOM 1381 C C . ALA A 1 182 ? 58.583 -38.729 -68.529 1.00 64.56 182 ALA A C 1
ATOM 1383 O O . ALA A 1 182 ? 58.481 -39.946 -68.393 1.00 64.56 182 ALA A O 1
ATOM 1384 N N . LEU A 1 183 ? 59.720 -38.073 -68.268 1.00 63.59 183 LEU A N 1
ATOM 1385 C CA . LEU A 1 183 ? 60.964 -38.734 -67.859 1.00 63.59 183 LEU A CA 1
ATOM 1386 C C . LEU A 1 183 ? 60.859 -39.370 -66.461 1.00 63.59 183 LEU A C 1
ATOM 1388 O O . LEU A 1 183 ? 61.330 -40.482 -66.234 1.00 63.59 183 LEU A O 1
ATOM 1392 N N . VAL A 1 184 ? 60.204 -38.676 -65.524 1.00 67.62 184 VAL A N 1
ATOM 1393 C CA . VAL A 1 184 ? 59.959 -39.178 -64.162 1.00 67.62 184 VAL A CA 1
ATOM 1394 C C . VAL A 1 184 ? 59.004 -40.373 -64.178 1.00 67.62 184 VAL A C 1
ATOM 1396 O O . VAL A 1 184 ? 59.207 -41.311 -63.412 1.00 67.62 184 VAL A O 1
ATOM 1399 N N . LYS A 1 185 ? 58.009 -40.386 -65.076 1.00 68.62 185 LYS A N 1
ATOM 1400 C CA . LYS A 1 185 ? 57.062 -41.501 -65.212 1.00 68.62 185 LYS A CA 1
ATOM 1401 C C . LYS A 1 185 ? 57.719 -42.780 -65.750 1.00 68.62 185 LYS A C 1
ATOM 1403 O O . LYS A 1 185 ? 57.412 -43.863 -65.252 1.00 68.62 185 LYS A O 1
ATOM 1408 N N . ASP A 1 186 ? 58.642 -42.659 -66.707 1.00 64.75 186 ASP A N 1
ATOM 1409 C CA . ASP A 1 186 ? 59.433 -43.793 -67.217 1.00 64.75 186 ASP A CA 1
ATOM 1410 C C . ASP A 1 186 ? 60.380 -44.355 -66.143 1.00 64.75 186 ASP A C 1
ATOM 1412 O O . ASP A 1 186 ? 60.497 -45.571 -65.982 1.00 64.75 186 ASP A O 1
ATOM 1416 N N . LEU A 1 187 ? 60.997 -43.481 -65.339 1.00 64.94 187 LEU A N 1
ATOM 1417 C CA . LEU A 1 187 ? 61.851 -43.889 -64.220 1.00 64.94 187 LEU A CA 1
ATOM 1418 C C . LEU A 1 187 ? 61.054 -44.568 -63.093 1.00 64.94 187 LEU A C 1
ATOM 1420 O O . LEU A 1 187 ? 61.478 -45.614 -62.602 1.00 64.94 187 LEU A O 1
ATOM 1424 N N . SER A 1 188 ? 59.875 -44.049 -62.731 1.00 64.81 188 SER A N 1
ATOM 1425 C CA . SER A 1 188 ? 59.028 -44.664 -61.698 1.00 64.81 188 SER A CA 1
ATOM 1426 C C . SER A 1 188 ? 58.473 -46.027 -62.120 1.00 64.81 188 SER A C 1
ATOM 1428 O O . SER A 1 188 ? 58.350 -46.922 -61.287 1.00 64.81 188 SER A O 1
ATOM 1430 N N . PHE A 1 189 ? 58.200 -46.225 -63.416 1.00 65.62 189 PHE A N 1
ATOM 1431 C CA . PHE A 1 189 ? 57.752 -47.519 -63.939 1.00 65.62 189 PHE A CA 1
ATOM 1432 C C . PHE A 1 189 ? 58.858 -48.586 -63.841 1.00 65.62 189 PHE A C 1
ATOM 1434 O O . PHE A 1 189 ? 58.592 -49.746 -63.519 1.00 65.62 189 PHE A O 1
ATOM 1441 N N . HIS A 1 190 ? 60.120 -48.192 -64.039 1.00 59.94 190 HIS A N 1
ATOM 1442 C CA . HIS A 1 190 ? 61.262 -49.097 -63.902 1.00 59.94 190 HIS A CA 1
ATOM 1443 C C . HIS A 1 190 ? 61.573 -49.450 -62.432 1.00 59.94 190 HIS A C 1
ATOM 1445 O O . HIS A 1 190 ? 62.009 -50.567 -62.127 1.00 59.94 190 HIS A O 1
ATOM 1451 N N . GLU A 1 191 ? 61.299 -48.523 -61.511 1.00 60.81 191 GLU A N 1
ATOM 1452 C CA . GLU A 1 191 ? 61.479 -48.699 -60.066 1.00 60.81 191 GLU A CA 1
ATOM 1453 C C . GLU A 1 191 ? 60.364 -49.563 -59.435 1.00 60.81 191 GLU A C 1
ATOM 1455 O O . GLU A 1 191 ? 60.630 -50.383 -58.555 1.00 60.81 191 GLU A O 1
ATOM 1460 N N . GLU A 1 192 ? 59.119 -49.472 -59.922 1.00 61.72 192 GLU A N 1
ATOM 1461 C CA . GLU A 1 192 ? 58.020 -50.351 -59.483 1.00 61.72 192 GLU A CA 1
ATOM 1462 C C . GLU A 1 192 ? 58.177 -51.796 -59.980 1.00 61.72 192 GLU A C 1
ATOM 1464 O O . GLU A 1 192 ? 57.896 -52.732 -59.227 1.00 61.72 192 GLU A O 1
ATOM 1469 N N . HIS A 1 193 ? 58.708 -52.006 -61.191 1.00 61.38 193 HIS A N 1
ATOM 1470 C CA . HIS A 1 193 ? 58.996 -53.349 -61.712 1.00 61.38 193 HIS A CA 1
ATOM 1471 C C . HIS A 1 193 ? 60.054 -54.083 -60.867 1.00 61.38 193 HIS A C 1
ATOM 1473 O O . HIS A 1 193 ? 59.887 -55.249 -60.511 1.00 61.38 193 HIS A O 1
ATOM 1479 N N . THR A 1 194 ? 61.120 -53.385 -60.467 1.00 58.66 194 THR A N 1
ATOM 1480 C CA . THR A 1 194 ? 62.199 -53.959 -59.641 1.00 58.66 194 THR A CA 1
ATOM 1481 C C . THR A 1 194 ? 61.788 -54.149 -58.172 1.00 58.66 194 THR A C 1
ATOM 1483 O O . THR A 1 194 ? 62.222 -55.102 -57.521 1.00 58.66 194 THR A O 1
ATOM 1486 N N . ARG A 1 195 ? 60.873 -53.318 -57.647 1.00 58.03 195 ARG A N 1
ATOM 1487 C CA . ARG A 1 195 ? 60.271 -53.488 -56.307 1.00 58.03 195 ARG A CA 1
ATOM 1488 C C . ARG A 1 195 ? 59.251 -54.644 -56.255 1.00 58.03 195 ARG A C 1
ATOM 1490 O O . ARG A 1 195 ? 59.113 -55.293 -55.212 1.00 58.03 195 ARG A O 1
ATOM 1497 N N . GLY A 1 196 ? 58.587 -54.946 -57.375 1.00 61.41 196 GLY A N 1
ATOM 1498 C CA . GLY A 1 196 ? 57.707 -56.110 -57.539 1.00 61.41 196 GLY A CA 1
ATOM 1499 C C . GLY A 1 196 ? 58.453 -57.450 -57.510 1.00 61.41 196 GLY A C 1
ATOM 1500 O O . GLY A 1 196 ? 58.032 -58.376 -56.815 1.00 61.41 196 GLY A O 1
ATOM 1501 N N . GLU A 1 197 ? 59.611 -57.536 -58.170 1.00 55.88 197 GLU A N 1
ATOM 1502 C CA . GLU A 1 197 ? 60.460 -58.741 -58.172 1.00 55.88 197 GLU A CA 1
ATOM 1503 C C . GLU A 1 197 ? 61.077 -59.031 -56.789 1.00 55.88 197 GLU A C 1
ATOM 1505 O O . GLU A 1 197 ? 61.147 -60.186 -56.364 1.00 55.88 197 GLU A O 1
ATOM 1510 N N . ALA A 1 198 ? 61.432 -57.989 -56.029 1.00 55.09 198 ALA A N 1
ATOM 1511 C CA . ALA A 1 198 ? 61.915 -58.128 -54.653 1.00 55.09 198 ALA A CA 1
ATOM 1512 C C . ALA A 1 198 ? 60.813 -58.577 -53.666 1.00 55.09 198 ALA A C 1
ATOM 1514 O O . ALA A 1 198 ? 61.076 -59.372 -52.761 1.00 55.09 198 ALA A O 1
ATOM 1515 N N . SER A 1 199 ? 59.566 -58.128 -53.859 1.00 55.44 199 SER A N 1
ATOM 1516 C CA . SER A 1 199 ? 58.430 -58.509 -52.999 1.00 55.44 199 SER A CA 1
ATOM 1517 C C . SER A 1 199 ? 57.985 -59.960 -53.218 1.00 55.44 199 SER A C 1
ATOM 1519 O O . SER A 1 199 ? 57.637 -60.647 -52.258 1.00 55.44 199 SER A O 1
ATOM 1521 N N . ALA A 1 200 ? 58.058 -60.467 -54.454 1.00 55.44 200 ALA A N 1
ATOM 1522 C CA . ALA A 1 200 ? 57.751 -61.865 -54.763 1.00 55.44 200 ALA A CA 1
ATOM 1523 C C . ALA A 1 200 ? 58.736 -62.849 -54.098 1.00 55.44 200 ALA A C 1
ATOM 1525 O O . ALA A 1 200 ? 58.329 -63.912 -53.625 1.00 55.44 200 ALA A O 1
ATOM 1526 N N . LEU A 1 201 ? 60.017 -62.476 -53.988 1.00 55.94 201 LEU A N 1
ATOM 1527 C CA . LEU A 1 201 ? 61.037 -63.274 -53.296 1.00 55.94 201 LEU A CA 1
ATOM 1528 C C . LEU A 1 201 ? 60.858 -63.273 -51.769 1.00 55.94 201 LEU A C 1
ATOM 1530 O O . LEU A 1 201 ? 61.060 -64.309 -51.139 1.00 55.94 201 LEU A O 1
ATOM 1534 N N . MET A 1 202 ? 60.419 -62.158 -51.172 1.00 58.34 202 MET A N 1
ATOM 1535 C CA . MET A 1 202 ? 60.124 -62.096 -49.732 1.00 58.34 202 MET A CA 1
ATOM 1536 C C . MET A 1 202 ? 58.891 -62.923 -49.343 1.00 58.34 202 MET A C 1
ATOM 1538 O O . MET A 1 202 ? 58.909 -63.602 -48.320 1.00 58.34 202 MET A O 1
ATOM 1542 N N . ILE A 1 203 ? 57.838 -62.915 -50.168 1.00 59.53 203 ILE A N 1
ATOM 1543 C CA . ILE A 1 203 ? 56.634 -63.730 -49.930 1.00 59.53 203 ILE A CA 1
ATOM 1544 C C . ILE A 1 203 ? 56.961 -65.229 -50.047 1.00 59.53 203 ILE A C 1
ATOM 1546 O O . ILE A 1 203 ? 56.461 -66.032 -49.258 1.00 59.53 203 ILE A O 1
ATOM 1550 N N . ALA A 1 204 ? 57.838 -65.610 -50.983 1.00 56.53 204 ALA A N 1
ATOM 1551 C CA . ALA A 1 204 ? 58.308 -66.987 -51.116 1.00 56.53 204 ALA A CA 1
ATOM 1552 C C . ALA A 1 204 ? 59.168 -67.444 -49.917 1.00 56.53 204 ALA A C 1
ATOM 1554 O O . ALA A 1 204 ? 58.991 -68.568 -49.447 1.00 56.53 204 ALA A O 1
ATOM 1555 N N . ASP A 1 205 ? 60.052 -66.588 -49.387 1.00 56.28 205 ASP A N 1
ATOM 1556 C CA . ASP A 1 205 ? 60.882 -66.904 -48.209 1.00 56.28 205 ASP A CA 1
ATOM 1557 C C . ASP A 1 205 ? 60.038 -67.052 -46.929 1.00 56.28 205 ASP A C 1
ATOM 1559 O O . ASP A 1 205 ? 60.245 -67.978 -46.139 1.00 56.28 205 ASP A O 1
ATOM 1563 N N . GLU A 1 206 ? 59.024 -66.200 -46.751 1.00 62.53 206 GLU A N 1
ATOM 1564 C CA . GLU A 1 206 ? 58.140 -66.266 -45.584 1.00 62.53 206 GLU A CA 1
ATOM 1565 C C . GLU A 1 206 ? 57.217 -67.493 -45.626 1.00 62.53 206 GLU A C 1
ATOM 1567 O O . GLU A 1 206 ? 57.082 -68.202 -44.627 1.00 62.53 206 GLU A O 1
ATOM 1572 N N . ALA A 1 207 ? 56.667 -67.832 -46.799 1.00 58.31 207 ALA A N 1
ATOM 1573 C CA . ALA A 1 207 ? 55.877 -69.052 -46.975 1.00 58.31 207 ALA A CA 1
ATOM 1574 C C . ALA A 1 207 ? 56.698 -70.322 -46.672 1.00 58.31 207 ALA A C 1
ATOM 1576 O O . ALA A 1 207 ? 56.194 -71.260 -46.048 1.00 58.31 207 ALA A O 1
ATOM 1577 N N . LEU A 1 208 ? 57.980 -70.349 -47.056 1.00 60.41 208 LEU A N 1
ATOM 1578 C CA . LEU A 1 208 ? 58.889 -71.452 -46.729 1.00 60.41 208 LEU A CA 1
ATOM 1579 C C . LEU A 1 208 ? 59.219 -71.516 -45.230 1.00 60.41 208 LEU A C 1
ATOM 1581 O O . LEU A 1 208 ? 59.308 -72.620 -44.682 1.00 60.41 208 LEU A O 1
ATOM 1585 N N . ARG A 1 209 ? 59.350 -70.371 -44.540 1.00 59.94 209 ARG A N 1
ATOM 1586 C CA . ARG A 1 209 ? 59.480 -70.334 -43.072 1.00 59.94 209 ARG A CA 1
ATOM 1587 C C . ARG A 1 209 ? 58.252 -70.921 -42.387 1.00 59.94 209 ARG A C 1
ATOM 1589 O O . ARG A 1 209 ? 58.425 -71.793 -41.539 1.00 59.94 209 ARG A O 1
ATOM 1596 N N . THR A 1 210 ? 57.045 -70.502 -42.777 1.00 61.69 210 THR A N 1
ATOM 1597 C CA . THR A 1 210 ? 55.794 -70.972 -42.157 1.00 61.69 210 THR A CA 1
ATOM 1598 C C . THR A 1 210 ? 55.624 -72.485 -42.313 1.00 61.69 210 THR A C 1
ATOM 1600 O O . THR A 1 210 ? 55.386 -73.183 -41.326 1.00 61.69 210 THR A O 1
ATOM 1603 N N . ILE A 1 211 ? 55.856 -73.017 -43.520 1.00 61.53 211 ILE A N 1
ATOM 1604 C CA . ILE A 1 211 ? 55.800 -74.465 -43.789 1.00 61.53 211 ILE A CA 1
ATOM 1605 C C . ILE A 1 211 ? 56.834 -75.223 -42.945 1.00 61.53 211 ILE A C 1
ATOM 1607 O O . ILE A 1 211 ? 56.550 -76.309 -42.440 1.00 61.53 211 ILE A O 1
ATOM 1611 N N . ARG A 1 212 ? 58.037 -74.668 -42.753 1.00 57.62 212 ARG A N 1
ATOM 1612 C CA . ARG A 1 212 ? 59.076 -75.306 -41.933 1.00 57.62 212 ARG A CA 1
ATOM 1613 C C . ARG A 1 212 ? 58.642 -75.446 -40.474 1.00 57.62 212 ARG A C 1
ATOM 1615 O O . ARG A 1 212 ? 58.883 -76.499 -39.890 1.00 57.62 212 ARG A O 1
ATOM 1622 N N . THR A 1 213 ? 58.013 -74.422 -39.902 1.00 62.06 213 THR A N 1
ATOM 1623 C CA . THR A 1 213 ? 57.430 -74.476 -38.551 1.00 62.06 213 THR A CA 1
ATOM 1624 C C . THR A 1 213 ? 56.295 -75.494 -38.456 1.00 62.06 213 THR A C 1
ATOM 1626 O O . THR A 1 213 ? 56.346 -76.355 -37.585 1.00 62.06 213 THR A O 1
ATOM 1629 N N . GLU A 1 214 ? 55.355 -75.511 -39.406 1.00 60.16 214 GLU A N 1
ATOM 1630 C CA . GLU A 1 214 ? 54.247 -76.481 -39.404 1.00 60.16 214 GLU A CA 1
ATOM 1631 C C . GLU A 1 214 ? 54.730 -77.937 -39.522 1.00 60.16 214 GLU A C 1
ATOM 1633 O O . GLU A 1 214 ? 54.175 -78.837 -38.895 1.00 60.16 214 GLU A O 1
ATOM 1638 N N . VAL A 1 215 ? 55.797 -78.193 -40.287 1.00 59.72 215 VAL A N 1
ATOM 1639 C CA . VAL A 1 215 ? 56.415 -79.527 -40.384 1.00 59.72 215 VAL A CA 1
ATOM 1640 C C . VAL A 1 215 ? 57.093 -79.938 -39.073 1.00 59.72 215 VAL A C 1
ATOM 1642 O O . VAL A 1 215 ? 57.089 -81.123 -38.736 1.00 59.72 215 VAL A O 1
ATOM 1645 N N . VAL A 1 216 ? 57.673 -78.994 -38.326 1.00 60.81 216 VAL A N 1
ATOM 1646 C CA . VAL A 1 216 ? 58.243 -79.268 -36.996 1.00 60.81 216 VAL A CA 1
ATOM 1647 C C . VAL A 1 216 ? 57.130 -79.587 -35.998 1.00 60.81 216 VAL A C 1
ATOM 1649 O O . VAL A 1 216 ? 57.216 -80.610 -35.322 1.00 60.81 216 VAL A O 1
ATOM 1652 N N . ASP A 1 217 ? 56.048 -78.810 -35.996 1.00 63.59 217 ASP A N 1
ATOM 1653 C CA . ASP A 1 217 ? 54.898 -79.042 -35.116 1.00 63.59 217 ASP A CA 1
ATOM 1654 C C . ASP A 1 217 ? 54.211 -80.381 -35.423 1.00 63.59 217 ASP A C 1
ATOM 1656 O O . ASP A 1 217 ? 53.921 -81.166 -34.518 1.00 63.59 217 ASP A O 1
ATOM 1660 N N . LEU A 1 218 ? 54.034 -80.711 -36.709 1.00 61.91 218 LEU A N 1
ATOM 1661 C CA . LEU A 1 218 ? 53.523 -82.015 -37.142 1.00 61.91 218 LEU A CA 1
ATOM 1662 C C . LEU A 1 218 ? 54.453 -83.163 -36.747 1.00 61.91 218 LEU A C 1
ATOM 1664 O O . LEU A 1 218 ? 53.974 -84.239 -36.397 1.00 61.91 218 LEU A O 1
ATOM 1668 N N . ARG A 1 219 ? 55.775 -82.963 -36.793 1.00 59.84 219 ARG A N 1
ATOM 1669 C CA . ARG A 1 219 ? 56.752 -83.972 -36.363 1.00 59.84 219 ARG A CA 1
ATOM 1670 C C . ARG A 1 219 ? 56.649 -84.249 -34.866 1.00 59.84 219 ARG A C 1
ATOM 1672 O O . ARG A 1 219 ? 56.827 -85.398 -34.461 1.00 59.84 219 ARG A O 1
ATOM 1679 N N . ASP A 1 220 ? 56.389 -83.228 -34.061 1.00 65.31 220 ASP A N 1
ATOM 1680 C CA . ASP A 1 220 ? 56.233 -83.394 -32.620 1.00 65.31 220 ASP A CA 1
ATOM 1681 C C . ASP A 1 220 ? 54.868 -83.997 -32.263 1.00 65.31 220 ASP A C 1
ATOM 1683 O O . ASP A 1 220 ? 54.831 -84.945 -31.483 1.00 65.31 220 ASP A O 1
ATOM 1687 N N . HIS A 1 221 ? 53.782 -83.600 -32.937 1.00 60.06 221 HIS A N 1
ATOM 1688 C CA . HIS A 1 221 ? 52.468 -84.252 -32.803 1.00 60.06 221 HIS A CA 1
ATOM 1689 C C . HIS A 1 221 ? 52.450 -85.709 -33.293 1.00 60.06 221 HIS A C 1
ATOM 1691 O O . HIS A 1 221 ? 51.752 -86.553 -32.736 1.00 60.06 221 HIS A O 1
ATOM 1697 N N . ALA A 1 222 ? 53.239 -86.046 -34.316 1.00 62.16 222 ALA A N 1
ATOM 1698 C CA . ALA A 1 222 ? 53.347 -87.409 -34.836 1.00 62.16 222 ALA A CA 1
ATOM 1699 C C . ALA A 1 222 ? 53.888 -88.417 -33.812 1.00 62.16 222 ALA A C 1
ATOM 1701 O O . ALA A 1 222 ? 53.635 -89.611 -33.951 1.00 62.16 222 ALA A O 1
ATOM 1702 N N . LYS A 1 223 ? 54.590 -87.961 -32.768 1.00 63.75 223 LYS A N 1
ATOM 1703 C CA . LYS A 1 223 ? 55.047 -88.833 -31.675 1.00 63.75 223 LYS A CA 1
ATOM 1704 C C . LYS A 1 223 ? 53.897 -89.326 -30.790 1.00 63.75 223 LYS A C 1
ATOM 1706 O O . LYS A 1 223 ? 54.066 -90.326 -30.101 1.00 63.75 223 LYS A O 1
ATOM 1711 N N . GLU A 1 224 ? 52.754 -88.645 -30.822 1.00 66.38 224 GLU A N 1
ATOM 1712 C CA . GLU A 1 224 ? 51.599 -88.897 -29.953 1.00 66.38 224 GLU A CA 1
ATOM 1713 C C . GLU A 1 224 ? 50.393 -89.478 -30.717 1.00 66.38 224 GLU A C 1
ATOM 1715 O O . GLU A 1 224 ? 49.381 -89.828 -30.109 1.00 66.38 224 GLU A O 1
ATOM 1720 N N . MET A 1 225 ? 50.490 -89.626 -32.047 1.00 67.75 225 MET A N 1
ATOM 1721 C CA . MET A 1 225 ? 49.401 -90.138 -32.886 1.00 67.75 225 MET A CA 1
ATOM 1722 C C . MET A 1 225 ? 49.334 -91.682 -32.933 1.00 67.75 225 MET A C 1
ATOM 1724 O O . MET A 1 225 ? 50.368 -92.343 -33.062 1.00 67.75 225 MET A O 1
ATOM 1728 N N . PRO A 1 226 ? 48.125 -92.283 -32.914 1.00 67.38 226 PRO A N 1
ATOM 1729 C CA . PRO A 1 226 ? 47.923 -93.714 -33.150 1.00 67.38 226 PRO A CA 1
ATOM 1730 C C . PRO A 1 226 ? 48.409 -94.154 -34.544 1.00 67.38 226 PRO A C 1
ATOM 1732 O O . PRO A 1 226 ? 48.321 -93.412 -35.522 1.00 67.38 226 PRO A O 1
ATOM 1735 N N . GLY A 1 227 ? 48.905 -95.391 -34.654 1.00 63.94 227 GLY A N 1
ATOM 1736 C CA . GLY A 1 227 ? 49.661 -95.862 -35.827 1.00 63.94 227 GLY A CA 1
ATOM 1737 C C . GLY A 1 227 ? 48.930 -95.840 -37.180 1.00 63.94 227 GLY A C 1
ATOM 1738 O O . GLY A 1 227 ? 49.586 -95.738 -38.216 1.00 63.94 227 GLY A O 1
ATOM 1739 N N . GLU A 1 228 ? 47.596 -95.898 -37.204 1.00 64.62 228 GLU A N 1
ATOM 1740 C CA . GLU A 1 228 ? 46.813 -95.809 -38.449 1.00 64.62 228 GLU A CA 1
ATOM 1741 C C . GLU A 1 228 ? 46.794 -94.383 -39.030 1.00 64.62 228 GLU A C 1
ATOM 1743 O O . GLU A 1 228 ? 46.898 -94.206 -40.246 1.00 64.62 228 GLU A O 1
ATOM 1748 N N . ASP A 1 229 ? 46.788 -93.360 -38.171 1.00 59.28 229 ASP A N 1
ATOM 1749 C CA . ASP A 1 229 ? 46.819 -91.950 -38.575 1.00 59.28 229 ASP A CA 1
ATOM 1750 C C . ASP A 1 229 ? 48.230 -91.501 -38.984 1.00 59.28 229 ASP A C 1
ATOM 1752 O O . ASP A 1 229 ? 48.401 -90.698 -39.907 1.00 59.28 229 ASP A O 1
ATOM 1756 N N . LEU A 1 230 ? 49.263 -92.102 -38.387 1.00 61.88 230 LEU A N 1
ATOM 1757 C CA . LEU A 1 230 ? 50.664 -91.847 -38.730 1.00 61.88 230 LEU A CA 1
ATOM 1758 C C . LEU A 1 230 ? 50.985 -92.216 -40.192 1.00 61.88 230 LEU A C 1
ATOM 1760 O O . LEU A 1 230 ? 51.726 -91.503 -40.872 1.00 61.88 230 LEU A O 1
ATOM 1764 N N . ASN A 1 231 ? 50.382 -93.289 -40.714 1.00 64.44 231 ASN A N 1
ATOM 1765 C CA . ASN A 1 231 ? 50.554 -93.705 -42.111 1.00 64.44 231 ASN A CA 1
ATOM 1766 C C . ASN A 1 231 ? 49.950 -92.697 -43.103 1.00 64.44 231 ASN A C 1
ATOM 1768 O O . ASN A 1 231 ? 50.529 -92.454 -44.168 1.00 64.44 231 ASN A O 1
ATOM 1772 N N . ASN A 1 232 ? 48.840 -92.052 -42.736 1.00 68.00 232 ASN A N 1
ATOM 1773 C CA . ASN A 1 232 ? 48.241 -90.985 -43.538 1.00 68.00 232 ASN A CA 1
ATOM 1774 C C . ASN A 1 232 ? 49.133 -89.734 -43.559 1.00 68.00 232 ASN A C 1
ATOM 1776 O O . ASN A 1 232 ? 49.322 -89.138 -44.621 1.00 68.00 232 ASN A O 1
ATOM 1780 N N . VAL A 1 233 ? 49.763 -89.389 -42.430 1.00 63.91 233 VAL A N 1
ATOM 1781 C CA . VAL A 1 233 ? 50.713 -88.265 -42.329 1.00 63.91 233 VAL A CA 1
ATOM 1782 C C . VAL A 1 233 ? 51.995 -88.531 -43.129 1.00 63.91 233 VAL A C 1
ATOM 1784 O O . VAL A 1 233 ? 52.456 -87.654 -43.860 1.00 63.91 233 VAL A O 1
ATOM 1787 N N . VAL A 1 234 ? 52.541 -89.752 -43.089 1.00 61.94 234 VAL A N 1
ATOM 1788 C CA . VAL A 1 234 ? 53.722 -90.140 -43.889 1.00 61.94 234 VAL A CA 1
ATOM 1789 C C . VAL A 1 234 ? 53.421 -90.130 -45.393 1.00 61.94 234 VAL A C 1
ATOM 1791 O O . VAL A 1 234 ? 54.257 -89.691 -46.189 1.00 61.94 234 VAL A O 1
ATOM 1794 N N . SER A 1 235 ? 52.228 -90.574 -45.799 1.00 65.56 235 SER A N 1
ATOM 1795 C CA . SER A 1 235 ? 51.749 -90.476 -47.186 1.00 65.56 235 SER A CA 1
ATOM 1796 C C . SER A 1 235 ? 51.654 -89.014 -47.651 1.00 65.56 235 SER A C 1
ATOM 1798 O O . SER A 1 235 ? 52.152 -88.665 -48.725 1.00 65.56 235 SER A O 1
ATOM 1800 N N . TYR A 1 236 ? 51.121 -88.130 -46.799 1.00 62.50 236 TYR A N 1
ATOM 1801 C CA . TYR A 1 236 ? 51.025 -86.692 -47.072 1.00 62.50 236 TYR A CA 1
ATOM 1802 C C . TYR A 1 236 ? 52.395 -86.009 -47.169 1.00 62.50 236 TYR A C 1
ATOM 1804 O O . TYR A 1 236 ? 52.641 -85.237 -48.096 1.00 62.50 236 TYR A O 1
ATOM 1812 N N . ALA A 1 237 ? 53.319 -86.336 -46.263 1.00 62.22 237 ALA A N 1
ATOM 1813 C CA . ALA A 1 237 ? 54.681 -85.808 -46.270 1.00 62.22 237 ALA A CA 1
ATOM 1814 C C . ALA A 1 237 ? 55.461 -86.242 -47.524 1.00 62.22 237 ALA A C 1
ATOM 1816 O O . ALA A 1 237 ? 56.189 -85.442 -48.113 1.00 62.22 237 ALA A O 1
ATOM 1817 N N . LYS A 1 238 ? 55.261 -87.480 -48.002 1.00 59.19 238 LYS A N 1
ATOM 1818 C CA . LYS A 1 238 ? 55.820 -87.941 -49.286 1.00 59.19 238 LYS A CA 1
ATOM 1819 C C . LYS A 1 238 ? 55.217 -87.193 -50.478 1.00 59.19 238 LYS A C 1
ATOM 1821 O O . LYS A 1 238 ? 55.960 -86.832 -51.388 1.00 59.19 238 LYS A O 1
ATOM 1826 N N . ALA A 1 239 ? 53.915 -86.904 -50.467 1.00 57.81 239 ALA A N 1
ATOM 1827 C CA . ALA A 1 239 ? 53.267 -86.119 -51.521 1.00 57.81 239 ALA A CA 1
ATOM 1828 C C . ALA A 1 239 ? 53.754 -84.654 -51.557 1.00 57.81 239 ALA A C 1
ATOM 1830 O O . ALA A 1 239 ? 53.951 -84.105 -52.642 1.00 57.81 239 ALA A O 1
ATOM 1831 N N . LEU A 1 240 ? 54.015 -84.046 -50.393 1.00 57.19 240 LEU A N 1
ATOM 1832 C CA . LEU A 1 240 ? 54.609 -82.707 -50.271 1.00 57.19 240 LEU A CA 1
ATOM 1833 C C . LEU A 1 240 ? 56.075 -82.674 -50.730 1.00 57.19 240 LEU A C 1
ATOM 1835 O O . LEU A 1 240 ? 56.475 -81.752 -51.437 1.00 57.19 240 LEU A O 1
ATOM 1839 N N . ASN A 1 241 ? 56.861 -83.710 -50.424 1.00 52.88 241 ASN A N 1
ATOM 1840 C CA . ASN A 1 241 ? 58.256 -83.805 -50.867 1.00 52.88 241 ASN A CA 1
ATOM 1841 C C . ASN A 1 241 ? 58.380 -84.007 -52.395 1.00 52.88 241 ASN A C 1
ATOM 1843 O O . ASN A 1 241 ? 59.287 -83.473 -53.027 1.00 52.88 241 ASN A O 1
ATOM 1847 N N . VAL A 1 242 ? 57.426 -84.710 -53.020 1.00 52.47 242 VAL A N 1
ATOM 1848 C CA . VAL A 1 242 ? 57.361 -84.871 -54.488 1.00 52.47 242 VAL A CA 1
ATOM 1849 C C . VAL A 1 242 ? 56.876 -83.591 -55.189 1.00 52.47 242 VAL A C 1
ATOM 1851 O O . VAL A 1 242 ? 57.294 -83.322 -56.314 1.00 52.47 242 VAL A O 1
ATOM 1854 N N . ALA A 1 243 ? 56.061 -82.759 -54.530 1.00 50.34 243 ALA A N 1
ATOM 1855 C CA . ALA A 1 243 ? 55.668 -81.439 -55.039 1.00 50.34 243 ALA A CA 1
ATOM 1856 C C . ALA A 1 243 ? 56.784 -80.378 -54.906 1.00 50.34 243 ALA A C 1
ATOM 1858 O O . ALA A 1 243 ? 56.855 -79.465 -55.723 1.00 50.34 243 ALA A O 1
ATOM 1859 N N . SER A 1 244 ? 57.679 -80.533 -53.925 1.00 49.41 244 SER A N 1
ATOM 1860 C CA . SER A 1 244 ? 58.789 -79.613 -53.618 1.00 49.41 244 SER A CA 1
ATOM 1861 C C . SER A 1 244 ? 59.944 -79.639 -54.639 1.00 49.41 244 SER A C 1
ATOM 1863 O O . SER A 1 244 ? 60.723 -78.696 -54.718 1.00 49.41 244 SER A O 1
ATOM 1865 N N . MET A 1 245 ? 60.059 -80.678 -55.479 1.00 45.59 245 MET A N 1
ATOM 1866 C CA . MET A 1 245 ? 61.213 -80.828 -56.384 1.00 45.59 245 MET A CA 1
ATOM 1867 C C . MET A 1 245 ? 60.969 -80.554 -57.875 1.00 45.59 245 MET A C 1
ATOM 1869 O O . MET A 1 245 ? 61.930 -80.605 -58.642 1.00 45.59 245 MET A O 1
ATOM 1873 N N . ARG A 1 246 ? 59.748 -80.247 -58.331 1.00 51.03 246 ARG A N 1
ATOM 1874 C CA . ARG A 1 246 ? 59.496 -79.917 -59.751 1.00 51.03 246 ARG A CA 1
ATOM 1875 C C . ARG A 1 246 ? 58.280 -79.016 -59.938 1.00 51.03 246 ARG A C 1
ATOM 1877 O O . ARG A 1 246 ? 57.236 -79.511 -60.347 1.00 51.03 246 ARG A O 1
ATOM 1884 N N . VAL A 1 247 ? 58.408 -77.714 -59.680 1.00 41.94 247 VAL A N 1
ATOM 1885 C CA . VAL A 1 247 ? 57.419 -76.729 -60.146 1.00 41.94 247 VAL A CA 1
ATOM 1886 C C . VAL A 1 247 ? 58.110 -75.392 -60.442 1.00 41.94 247 VAL A C 1
ATOM 1888 O O . VAL A 1 247 ? 58.709 -74.788 -59.557 1.00 41.94 247 VAL A O 1
ATOM 1891 N N . THR A 1 248 ? 58.047 -74.933 -61.693 1.00 50.16 248 THR A N 1
ATOM 1892 C CA . THR A 1 248 ? 58.320 -73.537 -62.076 1.00 50.16 248 THR A CA 1
ATOM 1893 C C . THR A 1 248 ? 57.160 -72.644 -61.601 1.00 50.16 248 THR A C 1
ATOM 1895 O O . THR A 1 248 ? 56.021 -73.111 -61.591 1.00 50.16 248 THR A O 1
ATOM 1898 N N . PRO A 1 249 ? 57.394 -71.368 -61.224 1.00 49.28 249 PRO A N 1
ATOM 1899 C CA . PRO A 1 249 ? 56.462 -70.567 -60.409 1.00 49.28 249 PRO A CA 1
ATOM 1900 C C . PRO A 1 249 ? 55.010 -70.486 -60.915 1.00 49.28 249 PRO A C 1
ATOM 1902 O O . PRO A 1 249 ? 54.082 -70.383 -60.119 1.00 49.28 249 PRO A O 1
ATOM 1905 N N . VAL A 1 250 ? 54.793 -70.603 -62.226 1.00 51.72 250 VAL A N 1
ATOM 1906 C CA . VAL A 1 250 ? 53.475 -70.454 -62.864 1.00 51.72 250 VAL A CA 1
ATOM 1907 C C . VAL A 1 250 ? 52.556 -71.670 -62.652 1.00 51.72 250 VAL A C 1
ATOM 1909 O O . VAL A 1 250 ? 51.338 -71.524 -62.614 1.00 51.72 250 VAL A O 1
ATOM 1912 N N . GLU A 1 251 ? 53.093 -72.875 -62.439 1.00 50.75 251 GLU A N 1
ATOM 1913 C CA . GLU A 1 251 ? 52.273 -74.082 -62.216 1.00 50.75 251 GLU A CA 1
ATOM 1914 C C . GLU A 1 251 ? 51.936 -74.334 -60.728 1.00 50.75 251 GLU A C 1
ATOM 1916 O O . GLU A 1 251 ? 51.166 -75.247 -60.405 1.00 50.75 251 GLU A O 1
ATOM 1921 N N . TYR A 1 252 ? 52.472 -73.511 -59.816 1.00 50.53 252 TYR A N 1
ATOM 1922 C CA . TYR A 1 252 ? 52.303 -73.643 -58.363 1.00 50.53 252 TYR A CA 1
ATOM 1923 C C . TYR A 1 252 ? 50.980 -73.026 -57.868 1.00 50.53 252 TYR A C 1
ATOM 1925 O O . TYR A 1 252 ? 50.299 -73.624 -57.035 1.00 50.53 252 TYR A O 1
ATOM 1933 N N . GLU A 1 253 ? 50.535 -71.898 -58.433 1.00 51.84 253 GLU A N 1
ATOM 1934 C CA . GLU A 1 253 ? 49.319 -71.194 -57.979 1.00 51.84 253 GLU A CA 1
ATOM 1935 C C . GLU A 1 253 ? 48.010 -71.953 -58.269 1.00 51.84 253 GLU A C 1
ATOM 1937 O O . GLU A 1 253 ? 47.102 -71.990 -57.431 1.00 51.84 253 GLU A O 1
ATOM 1942 N N . GLN A 1 254 ? 47.909 -72.623 -59.422 1.00 51.91 254 GLN A N 1
ATOM 1943 C CA . GLN A 1 254 ? 46.666 -73.300 -59.817 1.00 51.91 254 GLN A CA 1
ATOM 1944 C C . GLN A 1 254 ? 46.477 -74.679 -59.170 1.00 51.91 254 GLN A C 1
ATOM 1946 O O . GLN A 1 254 ? 45.348 -75.068 -58.885 1.00 51.91 254 GLN A O 1
ATOM 1951 N N . LYS A 1 255 ? 47.552 -75.435 -58.901 1.00 52.19 255 LYS A N 1
ATOM 1952 C CA . LYS A 1 255 ? 47.442 -76.788 -58.311 1.00 52.19 255 LYS A CA 1
ATOM 1953 C C . LYS A 1 255 ? 47.366 -76.789 -56.783 1.00 52.19 255 LYS A C 1
ATOM 1955 O O . LYS A 1 255 ? 46.899 -77.776 -56.206 1.00 52.19 255 LYS A O 1
ATOM 1960 N N . ILE A 1 256 ? 47.795 -75.714 -56.121 1.00 54.91 256 ILE A N 1
ATOM 1961 C CA . ILE A 1 256 ? 47.781 -75.609 -54.656 1.00 54.91 256 ILE A CA 1
ATOM 1962 C C . ILE A 1 256 ? 46.439 -75.138 -54.131 1.00 54.91 256 ILE A C 1
ATOM 1964 O O . ILE A 1 256 ? 45.948 -75.718 -53.169 1.00 54.91 256 ILE A O 1
ATOM 1968 N N . THR A 1 257 ? 45.783 -74.190 -54.794 1.00 54.06 257 THR A N 1
ATOM 1969 C CA . THR A 1 257 ? 44.446 -73.720 -54.398 1.00 54.06 257 THR A CA 1
ATOM 1970 C C . THR A 1 257 ? 43.411 -74.850 -54.395 1.00 54.06 257 THR A C 1
ATOM 1972 O O . THR A 1 257 ? 42.628 -74.963 -53.451 1.00 54.06 257 THR A O 1
ATOM 1975 N N . THR A 1 258 ? 43.465 -75.775 -55.360 1.00 53.06 258 THR A N 1
ATOM 1976 C CA . THR A 1 258 ? 42.551 -76.932 -55.397 1.00 53.06 258 THR A CA 1
ATOM 1977 C C . THR A 1 258 ? 42.867 -77.975 -54.321 1.00 53.06 258 THR A C 1
ATOM 1979 O O . THR A 1 258 ? 41.954 -78.576 -53.758 1.00 53.06 258 THR A O 1
ATOM 1982 N N . LYS A 1 259 ? 44.147 -78.186 -53.983 1.00 54.97 259 LYS A N 1
ATOM 1983 C CA . LYS A 1 259 ? 44.559 -79.179 -52.974 1.00 54.97 259 LYS A CA 1
ATOM 1984 C C . LYS A 1 259 ? 44.424 -78.657 -51.538 1.00 54.97 259 LYS A C 1
ATOM 1986 O O . LYS A 1 259 ? 43.991 -79.410 -50.669 1.00 54.97 259 LYS A O 1
ATOM 1991 N N . LEU A 1 260 ? 44.670 -77.366 -51.291 1.00 55.75 260 LEU A N 1
ATOM 1992 C CA . LEU A 1 260 ? 44.429 -76.723 -49.991 1.00 55.75 260 LEU A CA 1
ATOM 1993 C C . LEU A 1 260 ? 42.937 -76.656 -49.645 1.00 55.75 260 LEU A C 1
ATOM 1995 O O . LEU A 1 260 ? 42.575 -76.759 -48.473 1.00 55.75 260 LEU A O 1
ATOM 1999 N N . PHE A 1 261 ? 42.060 -76.535 -50.646 1.00 60.34 261 PHE A N 1
ATOM 2000 C CA . PHE A 1 261 ? 40.612 -76.589 -50.439 1.00 60.34 261 PHE A CA 1
ATOM 2001 C C . PHE A 1 261 ? 40.148 -77.977 -49.963 1.00 60.34 261 PHE A C 1
ATOM 2003 O O . PHE A 1 261 ? 39.336 -78.084 -49.043 1.00 60.34 261 PHE A O 1
ATOM 2010 N N . VAL A 1 262 ? 40.725 -79.049 -50.519 1.00 58.81 262 VAL A N 1
ATOM 2011 C CA . VAL A 1 262 ? 40.453 -80.438 -50.105 1.00 58.81 262 VAL A CA 1
ATOM 2012 C C . VAL A 1 262 ? 40.952 -80.694 -48.675 1.00 58.81 262 VAL A C 1
ATOM 2014 O O . VAL A 1 262 ? 40.230 -81.290 -47.877 1.00 58.81 262 VAL A O 1
ATOM 2017 N N . VAL A 1 263 ? 42.129 -80.169 -48.312 1.00 56.66 263 VAL A N 1
ATOM 2018 C CA . VAL A 1 263 ? 42.689 -80.256 -46.948 1.00 56.66 263 VAL A CA 1
ATOM 2019 C C . VAL A 1 263 ? 41.839 -79.488 -45.934 1.00 56.66 263 VAL A C 1
ATOM 2021 O O . VAL A 1 263 ? 41.480 -80.041 -44.895 1.00 56.66 263 VAL A O 1
ATOM 2024 N N . LYS A 1 264 ? 41.437 -78.244 -46.236 1.00 64.31 264 LYS A N 1
ATOM 2025 C CA . LYS A 1 264 ? 40.569 -77.444 -45.351 1.00 64.31 264 LYS A CA 1
ATOM 2026 C C . LYS A 1 264 ? 39.185 -78.077 -45.167 1.00 64.31 264 LYS A C 1
ATOM 2028 O O . LYS A 1 264 ? 38.661 -78.076 -44.055 1.00 64.31 264 LYS A O 1
ATOM 2033 N N . SER A 1 265 ? 38.618 -78.673 -46.220 1.00 61.31 265 SER A N 1
ATOM 2034 C CA . SER A 1 265 ? 37.353 -79.420 -46.142 1.00 61.31 265 SER A CA 1
ATOM 2035 C C . SER A 1 265 ? 37.466 -80.674 -45.265 1.00 61.31 265 SER A C 1
ATOM 2037 O O . SER A 1 265 ? 36.540 -80.993 -44.517 1.00 61.31 265 SER A O 1
ATOM 2039 N N . PHE A 1 266 ? 38.604 -81.370 -45.315 1.00 57.09 266 PHE A N 1
ATOM 2040 C CA . PHE A 1 266 ? 38.861 -82.557 -44.500 1.00 57.09 266 PHE A CA 1
ATOM 2041 C C . PHE A 1 266 ? 39.102 -82.205 -43.020 1.00 57.09 266 PHE A C 1
ATOM 2043 O O . PHE A 1 266 ? 38.479 -82.800 -42.143 1.00 57.09 266 PHE A O 1
ATOM 2050 N N . LEU A 1 267 ? 39.901 -81.170 -42.734 1.00 58.06 267 LEU A N 1
ATOM 2051 C CA . LEU A 1 267 ? 40.170 -80.697 -41.368 1.00 58.06 267 LEU A CA 1
ATOM 2052 C C . LEU A 1 267 ? 38.921 -80.115 -40.686 1.00 58.06 267 LEU A C 1
ATOM 2054 O O . LEU A 1 267 ? 38.699 -80.366 -39.504 1.00 58.06 267 LEU A O 1
ATOM 2058 N N . SER A 1 268 ? 38.052 -79.422 -41.432 1.00 57.94 268 SER A N 1
ATOM 2059 C CA . SER A 1 268 ? 36.759 -78.919 -40.932 1.00 57.94 268 SER A CA 1
ATOM 2060 C C . SER A 1 268 ? 35.801 -80.040 -40.493 1.00 57.94 268 SER A C 1
ATOM 2062 O O . SER A 1 268 ? 35.036 -79.865 -39.541 1.00 57.94 268 SER A O 1
ATOM 2064 N N . LYS A 1 269 ? 35.864 -81.215 -41.136 1.00 55.06 269 LYS A N 1
ATOM 2065 C CA . LYS A 1 269 ? 35.063 -82.399 -40.772 1.00 55.06 269 LYS A CA 1
ATOM 2066 C C . LYS A 1 269 ? 35.596 -83.135 -39.538 1.00 55.06 269 LYS A C 1
ATOM 2068 O O . LYS A 1 269 ? 34.829 -83.836 -38.881 1.00 55.06 269 LYS A O 1
ATOM 2073 N N . ILE A 1 270 ? 36.880 -82.972 -39.218 1.00 54.44 270 ILE A N 1
ATOM 2074 C CA . ILE A 1 270 ? 37.504 -83.531 -38.010 1.00 54.44 270 ILE A CA 1
ATOM 2075 C C . ILE A 1 270 ? 37.218 -82.625 -36.803 1.00 54.44 270 ILE A C 1
ATOM 2077 O O . ILE A 1 270 ? 36.799 -83.109 -35.754 1.00 54.44 270 ILE A O 1
ATOM 2081 N N . THR A 1 271 ? 37.332 -81.304 -36.960 1.00 47.81 271 THR A N 1
ATOM 2082 C CA . THR A 1 271 ? 37.129 -80.338 -35.864 1.00 47.81 271 THR A CA 1
ATOM 2083 C C . THR A 1 271 ? 35.671 -80.198 -35.415 1.00 47.81 271 THR A C 1
ATOM 2085 O O . THR A 1 271 ? 35.420 -79.938 -34.241 1.00 47.81 271 THR A O 1
ATOM 2088 N N . THR A 1 272 ? 34.689 -80.462 -36.285 1.00 46.97 272 THR A N 1
ATOM 2089 C CA . THR A 1 272 ? 33.254 -80.448 -35.919 1.00 46.97 272 THR A CA 1
ATOM 2090 C C . THR A 1 272 ? 32.776 -81.695 -35.166 1.00 46.97 272 THR A C 1
ATOM 2092 O O . THR A 1 272 ? 31.686 -81.673 -34.595 1.00 46.97 272 THR A O 1
ATOM 2095 N N . LYS A 1 273 ? 33.577 -82.769 -35.095 1.00 49.53 273 LYS A N 1
ATOM 2096 C CA . LYS A 1 273 ? 33.248 -83.968 -34.303 1.00 49.53 273 LYS A CA 1
ATOM 2097 C C . LYS A 1 273 ? 33.777 -83.943 -32.866 1.00 49.53 273 LYS A C 1
ATOM 2099 O O . LYS A 1 273 ? 33.338 -84.773 -32.078 1.00 49.53 273 LYS A O 1
ATOM 2104 N N . ILE A 1 274 ? 34.676 -83.018 -32.515 1.00 49.44 274 ILE A N 1
ATOM 2105 C CA . ILE A 1 274 ? 35.447 -83.117 -31.265 1.00 49.44 274 ILE A CA 1
ATOM 2106 C C . ILE A 1 274 ? 34.934 -82.217 -30.126 1.00 49.44 274 ILE A C 1
ATOM 2108 O O . ILE A 1 274 ? 35.121 -82.598 -28.982 1.00 49.44 274 ILE A O 1
ATOM 2112 N N . ASN A 1 275 ? 34.196 -81.120 -30.356 1.00 43.09 275 ASN A N 1
ATOM 2113 C CA . ASN A 1 275 ? 33.812 -80.224 -29.245 1.00 43.09 275 ASN A CA 1
ATOM 2114 C C . ASN A 1 275 ? 32.306 -79.903 -29.162 1.00 43.09 275 ASN A C 1
ATOM 2116 O O . ASN A 1 275 ? 31.822 -78.911 -29.706 1.00 43.09 275 ASN A O 1
ATOM 2120 N N . LYS A 1 276 ? 31.577 -80.745 -28.409 1.00 38.56 276 LYS A N 1
ATOM 2121 C CA . LYS A 1 276 ? 30.291 -80.452 -27.747 1.00 38.56 276 LYS A CA 1
ATOM 2122 C C . LYS A 1 276 ? 30.557 -80.051 -26.282 1.00 38.56 276 LYS A C 1
ATOM 2124 O O . LYS A 1 276 ? 30.799 -80.938 -25.478 1.00 38.56 276 LYS A O 1
ATOM 2129 N N . GLY A 1 277 ? 30.401 -78.758 -25.969 1.00 31.67 277 GLY A N 1
ATOM 2130 C CA . GLY A 1 277 ? 30.089 -78.171 -24.643 1.00 31.67 277 GLY A CA 1
ATOM 2131 C C . GLY A 1 277 ? 31.029 -78.450 -23.447 1.00 31.67 277 GLY A C 1
ATOM 2132 O O . GLY A 1 277 ? 31.982 -79.206 -23.568 1.00 31.67 277 GLY A O 1
ATOM 2133 N N . PRO A 1 278 ? 30.702 -77.932 -22.245 1.00 45.41 278 PRO A N 1
ATOM 2134 C CA . PRO A 1 278 ? 30.345 -76.543 -21.944 1.00 45.41 278 PRO A CA 1
ATOM 2135 C C . PRO A 1 278 ? 31.129 -75.976 -20.731 1.00 45.41 278 PRO A C 1
ATOM 2137 O O . PRO A 1 278 ? 31.767 -76.708 -19.988 1.00 45.41 278 PRO A O 1
ATOM 2140 N N . GLN A 1 279 ? 30.922 -74.677 -20.493 1.00 30.34 279 GLN A N 1
ATOM 2141 C CA . GLN A 1 279 ? 30.972 -73.989 -19.194 1.00 30.34 279 GLN A CA 1
ATOM 2142 C C . GLN A 1 279 ? 32.307 -73.766 -18.455 1.00 30.34 279 GLN A C 1
ATOM 2144 O O . GLN A 1 279 ? 33.027 -74.679 -18.083 1.00 30.34 279 GLN A O 1
ATOM 2149 N N . ASP A 1 280 ? 32.480 -72.484 -18.121 1.00 32.91 280 ASP A N 1
ATOM 2150 C CA . ASP A 1 280 ? 32.653 -71.920 -16.774 1.00 32.91 280 ASP A CA 1
ATOM 2151 C C . ASP A 1 280 ? 33.850 -70.978 -16.585 1.00 32.91 280 ASP A C 1
ATOM 2153 O O . ASP A 1 280 ? 35.016 -71.333 -16.678 1.00 32.91 280 ASP A O 1
ATOM 2157 N N . GLN A 1 281 ? 33.450 -69.736 -16.301 1.00 34.66 281 GLN A N 1
ATOM 2158 C CA . GLN A 1 281 ? 33.848 -68.872 -15.194 1.00 34.66 281 GLN A CA 1
ATOM 2159 C C . GLN A 1 281 ? 35.329 -68.660 -14.840 1.00 34.66 281 GLN A C 1
ATOM 2161 O O . GLN A 1 281 ? 36.080 -69.566 -14.510 1.00 34.66 281 GLN A O 1
ATOM 2166 N N . ASN A 1 282 ? 35.570 -67.365 -14.612 1.00 32.22 282 ASN A N 1
ATOM 2167 C CA . ASN A 1 282 ? 36.350 -66.751 -13.536 1.00 32.22 282 ASN A CA 1
ATOM 2168 C C . ASN A 1 282 ? 37.706 -66.113 -13.873 1.00 32.22 282 ASN A C 1
ATOM 2170 O O . ASN A 1 282 ? 38.715 -66.769 -14.083 1.00 32.22 282 ASN A O 1
ATOM 2174 N N . LYS A 1 283 ? 37.671 -64.793 -13.634 1.00 34.56 283 LYS A N 1
ATOM 2175 C CA . LYS A 1 283 ? 38.545 -63.997 -12.757 1.00 34.56 283 LYS A CA 1
ATOM 2176 C C . LYS A 1 283 ? 39.939 -63.582 -13.233 1.00 34.56 283 LYS A C 1
ATOM 2178 O O . LYS A 1 283 ? 40.828 -64.407 -13.364 1.00 34.56 283 LYS A O 1
ATOM 2183 N N . LYS A 1 284 ? 40.100 -62.253 -13.083 1.00 34.72 284 LYS A N 1
ATOM 2184 C CA . LYS A 1 284 ? 41.261 -61.509 -12.548 1.00 34.72 284 LYS A CA 1
ATOM 2185 C C . LYS A 1 284 ? 42.494 -61.489 -13.459 1.00 34.72 284 LYS A C 1
ATOM 2187 O O . LYS A 1 284 ? 42.790 -62.452 -14.133 1.00 34.72 284 LYS A O 1
ATOM 2192 N N . GLU A 1 285 ? 43.286 -60.430 -13.534 1.00 34.31 285 GLU A N 1
ATOM 2193 C CA . GLU A 1 285 ? 43.395 -59.157 -12.813 1.00 34.31 285 GLU A CA 1
ATOM 2194 C C . GLU A 1 285 ? 44.242 -58.215 -13.701 1.00 34.31 285 GLU A C 1
ATOM 2196 O O . GLU A 1 285 ? 44.567 -58.575 -14.829 1.00 34.31 285 GLU A O 1
ATOM 2201 N N . VAL A 1 286 ? 44.668 -57.074 -13.144 1.00 35.56 286 VAL A N 1
ATOM 2202 C CA . VAL A 1 286 ? 45.590 -56.050 -13.689 1.00 35.56 286 VAL A CA 1
ATOM 2203 C C . VAL A 1 286 ? 44.858 -54.944 -14.465 1.00 35.56 286 VAL A C 1
ATOM 2205 O O . VAL A 1 286 ? 44.222 -55.196 -15.473 1.00 35.56 286 VAL A O 1
ATOM 2208 N N . GLY A 1 287 ? 44.873 -53.670 -14.077 1.00 32.97 287 GLY A N 1
ATOM 2209 C CA . GLY A 1 287 ? 45.655 -52.955 -13.074 1.00 32.97 287 GLY A CA 1
ATOM 2210 C C . GLY A 1 287 ? 45.994 -51.558 -13.613 1.00 32.97 287 GLY A C 1
ATOM 2211 O O . GLY A 1 287 ? 46.242 -51.404 -14.802 1.00 32.97 287 GLY A O 1
ATOM 2212 N N . SER A 1 288 ? 46.080 -50.582 -12.702 1.00 35.34 288 SER A N 1
ATOM 2213 C CA . SER A 1 288 ? 46.716 -49.261 -12.866 1.00 35.34 288 SER A CA 1
ATOM 2214 C C . SER A 1 288 ? 45.907 -48.140 -13.541 1.00 35.34 288 SER A C 1
ATOM 2216 O O . SER A 1 288 ? 45.765 -48.091 -14.755 1.00 35.34 288 SER A O 1
ATOM 2218 N N . SER A 1 289 ? 45.532 -47.112 -12.771 1.00 37.47 289 SER A N 1
ATOM 2219 C CA . SER A 1 289 ? 46.406 -45.936 -12.610 1.00 37.47 289 SER A CA 1
ATOM 2220 C C . SER A 1 289 ? 45.801 -44.846 -11.715 1.00 37.47 289 SER A C 1
ATOM 2222 O O . SER A 1 289 ? 44.633 -44.493 -11.805 1.00 37.47 289 SER A O 1
ATOM 2224 N N . ARG A 1 290 ? 46.690 -44.345 -10.854 1.00 39.78 290 ARG A N 1
ATOM 2225 C CA . ARG A 1 290 ? 46.690 -43.131 -10.026 1.00 39.78 290 ARG A CA 1
ATOM 2226 C C . ARG A 1 290 ? 45.820 -41.960 -10.512 1.00 39.78 290 ARG A C 1
ATOM 2228 O O . ARG A 1 290 ? 45.947 -41.522 -11.649 1.00 39.78 290 ARG A O 1
ATOM 2235 N N . GLY A 1 291 ? 45.104 -41.362 -9.560 1.00 35.81 291 GLY A N 1
ATOM 2236 C CA . GLY A 1 291 ? 44.538 -40.015 -9.630 1.00 35.81 291 GLY A CA 1
ATOM 2237 C C . GLY A 1 291 ? 44.466 -39.422 -8.224 1.00 35.81 291 GLY A C 1
ATOM 2238 O O . GLY A 1 291 ? 43.471 -39.585 -7.528 1.00 35.81 291 GLY A O 1
ATOM 2239 N N . ASP A 1 292 ? 45.578 -38.827 -7.803 1.00 40.22 292 ASP A N 1
ATOM 2240 C CA . ASP A 1 292 ? 45.740 -38.037 -6.583 1.00 40.22 292 ASP A CA 1
ATOM 2241 C C . ASP A 1 292 ? 45.144 -36.637 -6.815 1.00 40.22 292 ASP A C 1
ATOM 2243 O O . ASP A 1 292 ? 45.327 -36.063 -7.890 1.00 40.22 292 ASP A O 1
ATOM 2247 N N . GLY A 1 293 ? 44.392 -36.105 -5.852 1.00 37.06 293 GLY A N 1
ATOM 2248 C CA . GLY A 1 293 ? 43.646 -34.860 -6.055 1.00 37.06 293 GLY A CA 1
ATOM 2249 C C . GLY A 1 293 ? 42.680 -34.501 -4.933 1.00 37.06 293 GLY A C 1
ATOM 2250 O O . GLY A 1 293 ? 41.509 -34.223 -5.178 1.00 37.06 293 GLY A O 1
ATOM 2251 N N . GLY A 1 294 ? 43.158 -34.515 -3.688 1.00 40.44 294 GLY A N 1
ATOM 2252 C CA . GLY A 1 294 ? 42.416 -33.971 -2.554 1.00 40.44 294 GLY A CA 1
ATOM 2253 C C . GLY A 1 294 ? 42.303 -32.449 -2.652 1.00 40.44 294 GLY A C 1
ATOM 2254 O O . GLY A 1 294 ? 43.258 -31.739 -2.348 1.00 40.44 294 GLY A O 1
ATOM 2255 N N . SER A 1 295 ? 41.129 -31.942 -3.036 1.00 38.50 295 SER A N 1
ATOM 2256 C CA . SER A 1 295 ? 40.825 -30.510 -2.982 1.00 38.50 295 SER A CA 1
ATOM 2257 C C . SER A 1 295 ? 40.021 -30.191 -1.724 1.00 38.50 295 SER A C 1
ATOM 2259 O O . SER A 1 295 ? 38.827 -30.464 -1.605 1.00 38.50 295 SER A O 1
ATOM 2261 N N . ARG A 1 296 ? 40.741 -29.650 -0.743 1.00 41.88 296 ARG A N 1
ATOM 2262 C CA . ARG A 1 296 ? 40.248 -29.143 0.534 1.00 41.88 296 ARG A CA 1
ATOM 2263 C C . ARG A 1 296 ? 39.739 -27.720 0.296 1.00 41.88 296 ARG A C 1
ATOM 2265 O O . ARG A 1 296 ? 40.531 -26.783 0.278 1.00 41.88 296 ARG A O 1
ATOM 2272 N N . ILE A 1 297 ? 38.434 -27.561 0.082 1.00 40.50 297 ILE A N 1
ATOM 2273 C CA . ILE A 1 297 ? 37.812 -26.239 -0.057 1.00 40.50 297 ILE A CA 1
ATOM 2274 C C . ILE A 1 297 ? 37.752 -25.595 1.330 1.00 40.50 297 ILE A C 1
ATOM 2276 O O . ILE A 1 297 ? 37.034 -26.045 2.223 1.00 40.50 297 ILE A O 1
ATOM 2280 N N . GLY A 1 298 ? 38.585 -24.573 1.515 1.00 35.31 298 GLY A N 1
ATOM 2281 C CA . GLY A 1 298 ? 38.561 -23.698 2.674 1.00 35.31 298 GLY A CA 1
ATOM 2282 C C . GLY A 1 298 ? 37.355 -22.766 2.616 1.00 35.31 298 GLY A C 1
ATOM 2283 O O . GLY A 1 298 ? 37.106 -22.119 1.602 1.00 35.31 298 GLY A O 1
ATOM 2284 N N . ASN A 1 299 ? 36.641 -22.677 3.737 1.00 39.69 299 ASN A N 1
ATOM 2285 C CA . ASN A 1 299 ? 35.672 -21.624 4.021 1.00 39.69 299 ASN A CA 1
ATOM 2286 C C . ASN A 1 299 ? 36.431 -20.306 4.237 1.00 39.69 299 ASN A C 1
ATOM 2288 O O . ASN A 1 299 ? 36.682 -19.905 5.371 1.00 39.69 299 ASN A O 1
ATOM 2292 N N . GLY A 1 300 ? 36.866 -19.679 3.147 1.00 34.62 300 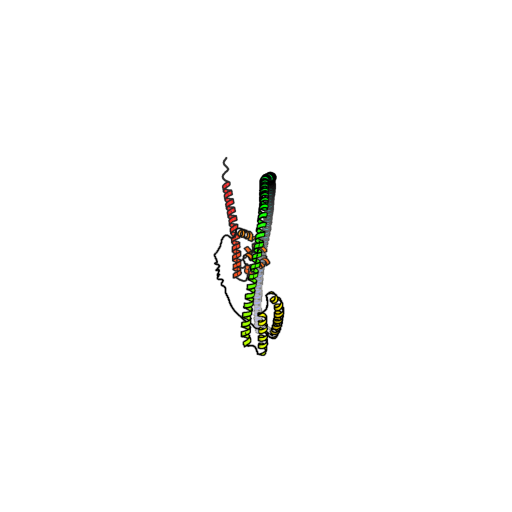GLY A N 1
ATOM 2293 C CA . GLY A 1 300 ? 37.283 -18.285 3.149 1.00 34.62 300 GLY A CA 1
ATOM 2294 C C . GLY A 1 300 ? 36.044 -17.413 3.006 1.00 34.62 300 GLY A C 1
ATOM 2295 O O . GLY A 1 300 ? 35.346 -17.510 1.998 1.00 34.62 300 GLY A O 1
ATOM 2296 N N . GLU A 1 301 ? 35.762 -16.593 4.017 1.00 45.47 301 GLU A N 1
ATOM 2297 C CA . GLU A 1 301 ? 34.827 -15.469 3.936 1.00 45.47 301 GLU A CA 1
ATOM 2298 C C . GLU A 1 301 ? 35.259 -14.544 2.795 1.00 45.47 301 GLU A C 1
ATOM 2300 O O . GLU A 1 301 ? 36.106 -13.669 2.945 1.00 45.47 301 GLU A O 1
ATOM 2305 N N . ARG A 1 302 ? 34.696 -14.793 1.616 1.00 40.91 302 ARG A N 1
ATOM 2306 C CA . ARG A 1 302 ? 34.871 -13.986 0.419 1.00 40.91 302 ARG A CA 1
ATOM 2307 C C . ARG A 1 302 ? 33.671 -13.054 0.323 1.00 40.91 302 ARG A C 1
ATOM 2309 O O . ARG A 1 302 ? 32.697 -13.350 -0.353 1.00 40.91 302 ARG A O 1
ATOM 2316 N N . THR A 1 303 ? 33.721 -11.939 1.043 1.00 45.41 303 THR A N 1
ATOM 2317 C CA . THR A 1 303 ? 32.816 -10.795 0.838 1.00 45.41 303 THR A CA 1
ATOM 2318 C C . THR A 1 303 ? 33.342 -9.899 -0.288 1.00 45.41 303 THR A C 1
ATOM 2320 O O . THR A 1 303 ? 33.362 -8.677 -0.153 1.00 45.41 303 THR A O 1
ATOM 2323 N N . GLU A 1 304 ? 33.844 -10.500 -1.370 1.00 48.00 304 GLU A N 1
ATOM 2324 C CA . GLU A 1 304 ? 34.235 -9.758 -2.567 1.00 48.00 304 GLU A CA 1
ATOM 2325 C C . GLU A 1 304 ? 32.961 -9.431 -3.337 1.00 48.00 304 GLU A C 1
ATOM 2327 O O . GLU A 1 304 ? 32.235 -10.339 -3.731 1.00 48.00 304 GLU A O 1
ATOM 2332 N N . ASP A 1 305 ? 32.684 -8.131 -3.442 1.00 52.62 305 ASP A N 1
ATOM 2333 C CA . ASP A 1 305 ? 31.792 -7.474 -4.395 1.00 52.62 305 ASP A CA 1
ATOM 2334 C C . ASP A 1 305 ? 30.837 -8.407 -5.148 1.00 52.62 305 ASP A C 1
ATOM 2336 O O . ASP A 1 305 ? 31.067 -8.759 -6.304 1.00 52.62 305 ASP A O 1
ATOM 2340 N N . LEU A 1 306 ? 29.722 -8.756 -4.491 1.00 57.34 306 LEU A N 1
ATOM 2341 C CA . LEU A 1 306 ? 28.531 -9.208 -5.206 1.00 57.34 306 LEU A CA 1
ATOM 2342 C C . LEU A 1 306 ? 28.267 -8.189 -6.310 1.00 57.34 306 LEU A C 1
ATOM 2344 O O . LEU A 1 306 ? 28.198 -6.976 -6.038 1.00 57.34 306 LEU A O 1
ATOM 2348 N N . ASP A 1 307 ? 28.208 -8.702 -7.536 1.00 64.88 307 ASP A N 1
ATOM 2349 C CA . ASP A 1 307 ? 28.177 -7.906 -8.747 1.00 64.88 307 ASP A CA 1
ATOM 2350 C C . ASP A 1 307 ? 27.052 -6.872 -8.629 1.00 64.88 307 ASP A C 1
ATOM 2352 O O . ASP A 1 307 ? 25.985 -7.116 -8.056 1.00 64.88 307 ASP A O 1
ATOM 2356 N N . SER A 1 308 ? 27.291 -5.672 -9.147 1.00 71.69 308 SER A N 1
ATOM 2357 C CA . SER A 1 308 ? 26.340 -4.552 -9.103 1.00 71.69 308 SER A CA 1
ATOM 2358 C C . SER A 1 308 ? 24.935 -4.925 -9.610 1.00 71.69 308 SER A C 1
ATOM 2360 O O . SER A 1 308 ? 23.946 -4.287 -9.244 1.00 71.69 308 SER A O 1
ATOM 2362 N N . PHE A 1 309 ? 24.853 -5.988 -10.410 1.00 69.75 309 PHE A N 1
ATOM 2363 C CA . PHE A 1 309 ? 23.630 -6.629 -10.864 1.00 69.75 309 PHE A CA 1
ATOM 2364 C C . PHE A 1 309 ? 22.843 -7.342 -9.750 1.00 69.75 309 PHE A C 1
ATOM 2366 O O . PHE A 1 309 ? 21.648 -7.094 -9.612 1.00 69.75 309 PHE A O 1
ATOM 2373 N N . GLU A 1 310 ? 23.485 -8.163 -8.915 1.00 77.56 310 GLU A N 1
ATOM 2374 C CA . GLU A 1 310 ? 22.814 -8.880 -7.819 1.00 77.56 310 GLU A CA 1
ATOM 2375 C C . GLU A 1 310 ? 22.255 -7.905 -6.783 1.00 77.56 310 GLU A C 1
ATOM 2377 O O . GLU A 1 310 ? 21.115 -8.041 -6.345 1.00 77.56 310 GLU A O 1
ATOM 2382 N N . LYS A 1 311 ? 23.000 -6.836 -6.475 1.00 79.19 311 LYS A N 1
ATOM 2383 C CA . LYS A 1 311 ? 22.506 -5.765 -5.595 1.00 79.19 311 LYS A CA 1
ATOM 2384 C C . LYS A 1 311 ? 21.226 -5.120 -6.136 1.00 79.19 311 LYS A C 1
ATOM 2386 O O . LYS A 1 311 ? 20.322 -4.848 -5.356 1.00 79.19 311 LYS A O 1
ATOM 2391 N N . ARG A 1 312 ? 21.121 -4.915 -7.457 1.00 77.94 312 ARG A N 1
ATOM 2392 C CA . ARG A 1 312 ? 19.899 -4.385 -8.093 1.00 77.94 312 ARG A CA 1
ATOM 2393 C C . ARG A 1 312 ? 18.750 -5.385 -8.102 1.00 77.94 312 ARG A C 1
ATOM 2395 O O . ARG A 1 312 ? 17.604 -4.961 -8.033 1.00 77.94 312 ARG A O 1
ATOM 2402 N N . LEU A 1 313 ? 19.034 -6.682 -8.192 1.00 82.81 313 LEU A N 1
ATOM 2403 C CA . LEU A 1 313 ? 17.990 -7.703 -8.126 1.00 82.81 313 LEU A CA 1
ATOM 2404 C C . LEU A 1 313 ? 17.358 -7.758 -6.726 1.00 82.81 313 LEU A C 1
ATOM 2406 O O . LEU A 1 313 ? 16.141 -7.865 -6.598 1.00 82.81 313 LEU A O 1
ATOM 2410 N N . TYR A 1 314 ? 18.186 -7.629 -5.683 1.00 88.44 314 TYR A N 1
ATOM 2411 C CA . TYR A 1 314 ? 17.760 -7.661 -4.278 1.00 88.44 314 TYR A CA 1
ATOM 2412 C C . TYR A 1 314 ? 17.178 -6.332 -3.763 1.00 88.44 314 TYR A C 1
ATOM 2414 O O . TYR A 1 314 ? 16.425 -6.322 -2.783 1.00 88.44 314 TYR A O 1
ATOM 2422 N N . ALA A 1 315 ? 17.476 -5.219 -4.440 1.00 84.25 315 ALA A N 1
ATOM 2423 C CA . ALA A 1 315 ? 16.923 -3.887 -4.176 1.00 84.25 315 ALA A CA 1
ATOM 2424 C C . ALA A 1 315 ? 15.389 -3.862 -4.168 1.00 84.25 315 ALA A C 1
ATOM 2426 O O . ALA A 1 315 ? 14.764 -3.170 -3.365 1.00 84.25 315 ALA A O 1
ATOM 2427 N N . ASP A 1 316 ? 14.777 -4.659 -5.042 1.00 92.25 316 ASP A N 1
ATOM 2428 C CA . ASP A 1 316 ? 13.329 -4.689 -5.238 1.00 92.25 316 ASP A CA 1
ATOM 2429 C C . ASP A 1 316 ? 12.678 -5.937 -4.620 1.00 92.25 316 ASP A C 1
ATOM 2431 O O . ASP A 1 316 ? 11.582 -6.344 -4.993 1.00 92.25 316 ASP A O 1
ATOM 2435 N N . ALA A 1 317 ? 13.354 -6.561 -3.647 1.00 95.44 317 ALA A N 1
ATOM 2436 C CA . ALA A 1 317 ? 12.869 -7.779 -3.006 1.00 95.44 317 ALA A CA 1
ATOM 2437 C C . ALA A 1 317 ? 11.478 -7.636 -2.378 1.00 95.44 317 ALA A C 1
ATOM 2439 O O . ALA A 1 317 ? 10.736 -8.608 -2.339 1.00 95.44 317 ALA A O 1
ATOM 2440 N N . ALA A 1 318 ? 11.089 -6.438 -1.934 1.00 95.94 318 ALA A N 1
ATOM 2441 C CA . ALA A 1 318 ? 9.759 -6.186 -1.381 1.00 95.94 318 ALA A CA 1
ATOM 2442 C C . ALA A 1 318 ? 8.621 -6.286 -2.417 1.00 95.94 318 ALA A C 1
ATOM 2444 O O . ALA A 1 318 ? 7.479 -6.517 -2.025 1.00 95.94 318 ALA A O 1
ATOM 2445 N N . SER A 1 319 ? 8.904 -6.121 -3.715 1.00 96.56 319 SER A N 1
ATOM 2446 C CA . SER A 1 319 ? 7.903 -6.205 -4.791 1.00 96.56 319 SER A CA 1
ATOM 2447 C C . SER A 1 319 ? 7.897 -7.552 -5.518 1.00 96.56 319 SER A C 1
ATOM 2449 O O . SER A 1 319 ? 7.137 -7.744 -6.472 1.00 96.56 319 SER A O 1
ATOM 2451 N N . TRP A 1 320 ? 8.727 -8.501 -5.078 1.00 97.94 320 TRP A N 1
ATOM 2452 C CA . TRP A 1 320 ? 8.799 -9.822 -5.684 1.00 97.94 320 TRP A CA 1
ATOM 2453 C C . TRP A 1 320 ? 7.459 -10.551 -5.620 1.00 97.94 320 TRP A C 1
ATOM 2455 O O . TRP A 1 320 ? 6.808 -10.621 -4.577 1.00 97.94 320 TRP A O 1
ATOM 2465 N N . SER A 1 321 ? 7.078 -11.151 -6.745 1.00 97.75 321 SER A N 1
ATOM 2466 C CA . SER A 1 321 ? 5.962 -12.090 -6.801 1.00 97.75 321 SER A CA 1
ATOM 2467 C C . SER A 1 321 ? 6.335 -13.421 -6.128 1.00 97.75 321 SER A C 1
ATOM 2469 O O . SER A 1 321 ? 7.524 -13.728 -6.003 1.00 97.75 321 SER A O 1
ATOM 2471 N N . PRO A 1 322 ? 5.356 -14.270 -5.761 1.00 98.38 322 PRO A N 1
ATOM 2472 C CA . PRO A 1 322 ? 5.639 -15.604 -5.219 1.00 98.38 322 PRO A CA 1
ATOM 2473 C C . PRO A 1 322 ? 6.554 -16.459 -6.116 1.00 98.38 322 PRO A C 1
ATOM 2475 O O . PRO A 1 322 ? 7.422 -17.174 -5.619 1.00 98.38 322 PRO A O 1
ATOM 2478 N N . ALA A 1 323 ? 6.438 -16.326 -7.442 1.00 97.75 323 ALA A N 1
ATOM 2479 C CA . ALA A 1 323 ? 7.320 -17.002 -8.397 1.00 97.75 323 ALA A CA 1
ATOM 2480 C C . ALA A 1 323 ? 8.772 -16.487 -8.333 1.00 97.75 323 ALA A C 1
ATOM 2482 O O . ALA A 1 323 ? 9.716 -17.271 -8.422 1.00 97.75 323 ALA A O 1
ATOM 2483 N N . ALA A 1 324 ? 8.967 -15.178 -8.135 1.00 97.31 324 ALA A N 1
ATOM 2484 C CA . ALA A 1 324 ? 10.297 -14.600 -7.943 1.00 97.31 324 ALA A CA 1
ATOM 2485 C C . ALA A 1 324 ? 10.914 -15.033 -6.600 1.00 97.31 324 ALA A C 1
ATOM 2487 O O . ALA A 1 324 ? 12.106 -15.334 -6.545 1.00 97.31 324 ALA A O 1
ATOM 2488 N N . VAL A 1 325 ? 10.103 -15.152 -5.541 1.00 97.75 325 VAL A N 1
ATOM 2489 C CA . VAL A 1 325 ? 10.534 -15.715 -4.249 1.00 97.75 325 VAL A CA 1
ATOM 2490 C C . VAL A 1 325 ? 10.964 -17.177 -4.399 1.00 97.75 325 VAL A C 1
ATOM 2492 O O . VAL A 1 325 ? 12.015 -17.551 -3.878 1.00 97.75 325 VAL A O 1
ATOM 2495 N N . ARG A 1 326 ? 10.219 -17.996 -5.156 1.00 97.75 326 ARG A N 1
ATOM 2496 C CA . ARG A 1 326 ? 10.624 -19.373 -5.487 1.00 97.75 326 ARG A CA 1
ATOM 2497 C C . ARG A 1 326 ? 11.967 -19.411 -6.211 1.00 97.75 326 ARG A C 1
ATOM 2499 O O . ARG A 1 326 ? 12.848 -20.156 -5.795 1.00 97.75 326 ARG A O 1
ATOM 2506 N N . GLN A 1 327 ? 12.137 -18.597 -7.251 1.00 96.94 327 GLN A N 1
ATOM 2507 C CA . GLN A 1 327 ? 13.389 -18.547 -8.006 1.00 96.94 327 GLN A CA 1
ATOM 2508 C C . GLN A 1 327 ? 14.568 -18.138 -7.110 1.00 96.94 327 GLN A C 1
ATOM 2510 O O . GLN A 1 327 ? 15.639 -18.736 -7.183 1.00 96.94 327 GLN A O 1
ATOM 2515 N N . TRP A 1 328 ? 14.370 -17.163 -6.219 1.00 96.88 328 TRP A N 1
ATOM 2516 C CA . TRP A 1 328 ? 15.383 -16.784 -5.237 1.00 96.88 328 TRP A CA 1
ATOM 2517 C C . TRP A 1 328 ? 15.725 -17.939 -4.280 1.00 96.88 328 TRP A C 1
ATOM 2519 O O . TRP A 1 328 ? 16.902 -18.229 -4.056 1.00 96.88 328 TRP A O 1
ATOM 2529 N N . MET A 1 329 ? 14.721 -18.658 -3.771 1.00 97.50 329 MET A N 1
ATOM 2530 C CA . MET A 1 329 ? 14.933 -19.837 -2.922 1.00 97.50 329 MET A CA 1
ATOM 2531 C C . MET A 1 329 ? 15.742 -20.924 -3.643 1.00 97.50 329 MET A C 1
ATOM 2533 O O . MET A 1 329 ? 16.638 -21.509 -3.038 1.00 97.50 329 MET A O 1
ATOM 2537 N N . GLU A 1 330 ? 15.482 -21.163 -4.931 1.00 96.81 330 GLU A N 1
ATOM 2538 C CA . GLU A 1 330 ? 16.270 -22.082 -5.764 1.00 96.81 330 GLU A CA 1
ATOM 2539 C C . GLU A 1 330 ? 17.733 -21.614 -5.873 1.00 96.81 330 GLU A C 1
ATOM 2541 O O . GLU A 1 330 ? 18.647 -22.404 -5.640 1.00 96.81 330 GLU A O 1
ATOM 2546 N N . THR A 1 331 ? 17.978 -20.317 -6.107 1.00 95.62 331 THR A N 1
ATOM 2547 C CA . THR A 1 331 ? 19.351 -19.772 -6.178 1.00 95.62 331 THR A CA 1
ATOM 2548 C C . THR A 1 331 ? 20.125 -19.852 -4.859 1.00 95.62 331 THR A C 1
ATOM 2550 O O . THR A 1 331 ? 21.343 -20.015 -4.871 1.00 95.62 331 THR A O 1
ATOM 2553 N N . GLU A 1 332 ? 19.438 -19.793 -3.716 1.00 95.88 332 GLU A N 1
ATOM 2554 C CA . GLU A 1 332 ? 20.039 -19.960 -2.385 1.00 95.88 332 GLU A CA 1
ATOM 2555 C C . GLU A 1 332 ? 20.245 -21.441 -1.996 1.00 95.88 332 GLU A C 1
ATOM 2557 O O . GLU A 1 332 ? 20.801 -21.734 -0.933 1.00 95.88 332 GLU A O 1
ATOM 2562 N N . GLY A 1 333 ? 19.828 -22.387 -2.849 1.00 97.00 333 GLY A N 1
ATOM 2563 C CA . GLY A 1 333 ? 19.945 -23.828 -2.612 1.00 97.00 333 GLY A CA 1
ATOM 2564 C C . GLY A 1 333 ? 18.819 -24.423 -1.758 1.00 97.00 333 GLY A C 1
ATOM 2565 O O . GLY A 1 333 ? 18.997 -25.479 -1.151 1.00 97.00 333 GLY A O 1
ATOM 2566 N N . PHE A 1 334 ? 17.662 -23.760 -1.694 1.00 97.19 334 PHE A N 1
ATOM 2567 C CA . PHE A 1 334 ? 16.458 -24.201 -0.980 1.00 97.19 334 PHE A CA 1
ATOM 2568 C C . PHE A 1 334 ? 15.344 -24.652 -1.939 1.00 97.19 334 PHE A C 1
ATOM 2570 O O . PHE A 1 334 ? 14.165 -24.412 -1.679 1.00 97.19 334 PHE A O 1
ATOM 2577 N N . GLU A 1 335 ? 15.706 -25.328 -3.032 1.00 96.56 335 GLU A N 1
ATOM 2578 C CA . GLU A 1 335 ? 14.798 -25.773 -4.107 1.00 96.56 335 GLU A CA 1
ATOM 2579 C C . GLU A 1 335 ? 13.546 -26.492 -3.571 1.00 96.56 335 GLU A C 1
ATOM 2581 O O . GLU A 1 335 ? 12.423 -26.173 -3.954 1.00 96.56 335 GLU A O 1
ATOM 2586 N N . THR A 1 336 ? 13.716 -27.394 -2.599 1.00 96.19 336 THR A N 1
ATOM 2587 C CA . THR A 1 336 ? 12.613 -28.159 -1.989 1.00 96.19 336 THR A CA 1
ATOM 2588 C C . THR A 1 336 ? 11.605 -27.294 -1.236 1.00 96.19 336 THR A C 1
ATOM 2590 O O . THR A 1 336 ? 10.455 -27.688 -1.067 1.00 96.19 336 THR A O 1
ATOM 2593 N N . TRP A 1 337 ? 12.034 -26.130 -0.749 1.00 97.62 337 TRP A N 1
ATOM 2594 C CA . TRP A 1 337 ? 11.187 -25.189 -0.018 1.00 97.62 337 TRP A CA 1
ATOM 2595 C C . TRP A 1 337 ? 10.586 -24.119 -0.935 1.00 97.62 337 TRP A C 1
ATOM 2597 O O . TRP A 1 337 ? 9.589 -23.508 -0.559 1.00 97.62 337 TRP A O 1
ATOM 2607 N N . GLY A 1 338 ? 11.127 -23.925 -2.143 1.00 96.94 338 GLY A N 1
ATOM 2608 C CA . GLY A 1 338 ? 10.598 -22.972 -3.122 1.00 96.94 338 GLY A CA 1
ATOM 2609 C C . GLY A 1 338 ? 9.131 -23.239 -3.475 1.00 96.94 338 GLY A C 1
ATOM 2610 O O . GLY A 1 338 ? 8.322 -22.314 -3.468 1.00 96.94 338 GLY A O 1
ATOM 2611 N N . GLU A 1 339 ? 8.758 -24.507 -3.680 1.00 96.12 339 GLU A N 1
ATOM 2612 C CA . GLU A 1 339 ? 7.366 -24.897 -3.969 1.00 96.12 339 GLU A CA 1
ATOM 2613 C C . GLU A 1 339 ? 6.421 -24.650 -2.789 1.00 96.12 339 GLU A C 1
ATOM 2615 O O . GLU A 1 339 ? 5.262 -24.285 -2.983 1.00 96.12 339 GLU A O 1
ATOM 2620 N N . VAL A 1 340 ? 6.913 -24.809 -1.556 1.00 97.56 340 VAL A N 1
ATOM 2621 C CA . VAL A 1 340 ? 6.128 -24.555 -0.341 1.00 97.56 340 VAL A CA 1
ATOM 2622 C C . VAL A 1 340 ? 5.844 -23.061 -0.194 1.00 97.56 340 VAL A C 1
ATOM 2624 O O . VAL A 1 340 ? 4.705 -22.681 0.071 1.00 97.56 340 VAL A O 1
ATOM 2627 N N . PHE A 1 341 ? 6.852 -22.211 -0.408 1.00 98.00 341 PHE A N 1
ATOM 2628 C CA . PHE A 1 341 ? 6.701 -20.754 -0.347 1.00 98.00 341 PHE A CA 1
ATOM 2629 C C . PHE A 1 341 ? 5.755 -20.240 -1.443 1.00 98.00 341 PHE A C 1
ATOM 2631 O O . PHE A 1 341 ? 4.862 -19.443 -1.155 1.00 98.00 341 PHE A O 1
ATOM 2638 N N . GLU A 1 342 ? 5.880 -20.743 -2.675 1.00 97.81 342 GLU A N 1
ATOM 2639 C CA . GLU A 1 342 ? 4.974 -20.386 -3.774 1.00 97.81 342 GLU A CA 1
ATOM 2640 C C . GLU A 1 342 ? 3.541 -20.885 -3.525 1.00 97.81 342 GLU A C 1
ATOM 2642 O O . GLU A 1 342 ? 2.577 -20.130 -3.680 1.00 97.81 342 GLU A O 1
ATOM 2647 N N . GLY A 1 343 ? 3.382 -22.134 -3.073 1.00 97.38 343 GLY A N 1
ATOM 2648 C CA . GLY A 1 343 ? 2.079 -22.724 -2.754 1.00 97.38 343 GLY A CA 1
ATOM 2649 C C . GLY A 1 343 ? 1.344 -21.992 -1.628 1.00 97.38 343 GLY A C 1
ATOM 2650 O O . GLY A 1 343 ? 0.114 -21.946 -1.615 1.00 97.38 343 GLY A O 1
ATOM 2651 N N . ARG A 1 344 ? 2.091 -21.363 -0.713 1.00 97.88 344 ARG A N 1
ATOM 2652 C CA . ARG A 1 344 ? 1.577 -20.513 0.372 1.00 97.88 344 ARG A CA 1
ATOM 2653 C C . ARG A 1 344 ? 1.427 -19.041 -0.026 1.00 97.88 344 ARG A C 1
ATOM 2655 O O . ARG A 1 344 ? 1.031 -18.242 0.815 1.00 97.88 344 ARG A O 1
ATOM 2662 N N . GLN A 1 345 ? 1.694 -18.697 -1.289 1.00 97.81 345 GLN A N 1
ATOM 2663 C CA . GLN A 1 345 ? 1.625 -17.333 -1.823 1.00 97.81 345 GLN A CA 1
ATOM 2664 C C . GLN A 1 345 ? 2.502 -16.338 -1.043 1.00 97.81 345 GLN A C 1
ATOM 2666 O O . GLN A 1 345 ? 2.122 -15.186 -0.850 1.00 97.81 345 GLN A O 1
ATOM 2671 N N . VAL A 1 346 ? 3.683 -16.775 -0.593 1.00 98.06 346 VAL A N 1
ATOM 2672 C CA . VAL A 1 346 ? 4.641 -15.892 0.080 1.00 98.06 346 VAL A CA 1
ATOM 2673 C C . VAL A 1 346 ? 5.278 -14.978 -0.963 1.00 98.06 346 VAL A C 1
ATOM 2675 O O . VAL A 1 346 ? 6.132 -15.405 -1.739 1.00 98.06 346 VAL A O 1
ATOM 2678 N N . ASP A 1 347 ? 4.840 -13.724 -0.995 1.00 98.31 347 ASP A N 1
ATOM 2679 C CA . ASP A 1 347 ? 5.445 -12.670 -1.805 1.00 98.31 347 ASP A CA 1
ATOM 2680 C C . ASP A 1 347 ? 6.656 -12.029 -1.101 1.00 98.31 347 ASP A C 1
ATOM 2682 O O . ASP A 1 347 ? 7.019 -12.378 0.026 1.00 98.31 347 ASP A O 1
ATOM 2686 N N . GLY A 1 348 ? 7.312 -11.092 -1.781 1.00 97.75 348 GLY A N 1
ATOM 2687 C CA . GLY A 1 348 ? 8.491 -10.398 -1.275 1.00 97.75 348 GLY A CA 1
ATOM 2688 C C . GLY A 1 348 ? 8.266 -9.628 0.029 1.00 97.75 348 GLY A C 1
ATOM 2689 O O . GLY A 1 348 ? 9.126 -9.620 0.913 1.00 97.75 348 GLY A O 1
ATOM 2690 N N . SER A 1 349 ? 7.092 -9.015 0.187 1.00 97.69 349 SER A N 1
ATOM 2691 C CA . SER A 1 349 ? 6.735 -8.276 1.399 1.00 97.69 349 SER A CA 1
ATOM 2692 C C . SER A 1 349 ? 6.533 -9.222 2.583 1.00 97.69 349 SER A C 1
ATOM 2694 O O . SER A 1 349 ? 7.033 -8.953 3.677 1.00 97.69 349 SER A O 1
ATOM 2696 N N . LEU A 1 350 ? 5.831 -10.338 2.372 1.00 98.00 350 LEU A N 1
ATOM 2697 C CA . LEU A 1 350 ? 5.635 -11.375 3.381 1.00 98.00 350 LEU A CA 1
ATOM 2698 C C . LEU A 1 350 ? 6.961 -12.036 3.750 1.00 98.00 350 LEU A C 1
ATOM 2700 O O . LEU A 1 350 ? 7.279 -12.109 4.933 1.00 98.00 350 LEU A O 1
ATOM 2704 N N . LEU A 1 351 ? 7.781 -12.416 2.765 1.00 98.06 351 LEU A N 1
ATOM 2705 C CA . LEU A 1 351 ? 9.107 -13.008 2.970 1.00 98.06 351 LEU A CA 1
ATOM 2706 C C . LEU A 1 351 ? 9.979 -12.144 3.891 1.00 98.06 351 LEU A C 1
ATOM 2708 O O . LEU A 1 351 ? 10.586 -12.639 4.843 1.00 98.06 351 LEU A O 1
ATOM 2712 N N . LEU A 1 352 ? 10.023 -10.836 3.625 1.00 97.25 352 LEU A N 1
ATOM 2713 C CA . LEU A 1 352 ? 10.772 -9.880 4.436 1.00 97.25 352 LEU A CA 1
ATOM 2714 C C . LEU A 1 352 ? 10.119 -9.613 5.797 1.00 97.25 352 LEU A C 1
ATOM 2716 O O . LEU A 1 352 ? 10.817 -9.143 6.697 1.00 97.25 352 LEU A O 1
ATOM 2720 N N . GLY A 1 353 ? 8.836 -9.928 5.977 1.00 97.31 353 GLY A N 1
ATOM 2721 C CA . GLY A 1 353 ? 8.087 -9.813 7.231 1.00 97.31 353 GLY A CA 1
ATOM 2722 C C . GLY A 1 353 ? 8.111 -11.060 8.122 1.00 97.31 353 GLY A C 1
ATOM 2723 O O . GLY A 1 353 ? 7.842 -10.926 9.313 1.00 97.31 353 GLY A O 1
ATOM 2724 N N . LEU A 1 354 ? 8.484 -12.231 7.588 1.00 97.69 354 LEU A N 1
ATOM 2725 C CA . LEU A 1 354 ? 8.466 -13.500 8.325 1.00 97.69 354 LEU A CA 1
ATOM 2726 C C . LEU A 1 354 ? 9.286 -13.437 9.618 1.00 97.69 354 LEU A C 1
ATOM 2728 O O . LEU A 1 354 ? 10.400 -12.904 9.663 1.00 97.69 354 LEU A O 1
ATOM 2732 N N . SER A 1 355 ? 8.758 -14.036 10.674 1.00 97.88 355 SER A N 1
ATOM 2733 C CA . SER A 1 355 ? 9.464 -14.342 11.908 1.00 97.88 355 SER A CA 1
ATOM 2734 C C . SER A 1 355 ? 10.159 -15.708 11.812 1.00 97.88 355 SER A C 1
ATOM 2736 O O . SER A 1 355 ? 9.866 -16.530 10.944 1.00 97.88 355 SER A O 1
ATOM 2738 N N . PHE A 1 356 ? 11.105 -15.982 12.715 1.00 97.69 356 PHE A N 1
ATOM 2739 C CA . PHE A 1 356 ? 11.723 -17.311 12.783 1.00 97.69 356 PHE A CA 1
ATOM 2740 C C . PHE A 1 356 ? 10.703 -18.406 13.152 1.00 97.69 356 PHE A C 1
ATOM 2742 O O . PHE A 1 356 ? 10.893 -19.559 12.767 1.00 97.69 356 PHE A O 1
ATOM 2749 N N . GLY A 1 357 ? 9.646 -18.047 13.895 1.00 97.31 357 GLY A N 1
ATOM 2750 C CA . GLY A 1 357 ? 8.550 -18.947 14.266 1.00 97.31 357 GLY A CA 1
ATOM 2751 C C . GLY A 1 357 ? 7.630 -19.261 13.089 1.00 97.31 357 GLY A C 1
ATOM 2752 O O . GLY A 1 357 ? 7.254 -20.412 12.912 1.00 97.31 357 GLY A O 1
ATOM 2753 N N . ASP A 1 358 ? 7.384 -18.290 12.209 1.00 97.88 358 ASP A N 1
ATOM 2754 C CA . ASP A 1 358 ? 6.483 -18.447 11.056 1.00 97.88 358 ASP A CA 1
ATOM 2755 C C . ASP A 1 358 ? 7.004 -19.514 10.074 1.00 97.88 358 ASP A C 1
ATOM 2757 O O . ASP A 1 358 ? 6.231 -20.236 9.444 1.00 97.88 358 ASP A O 1
ATOM 2761 N N . LEU A 1 359 ? 8.332 -19.690 9.997 1.00 97.81 359 LEU A N 1
ATOM 2762 C CA . LEU A 1 359 ? 8.946 -20.788 9.241 1.00 97.81 359 LEU A CA 1
ATOM 2763 C C . LEU A 1 359 ? 8.502 -22.171 9.757 1.00 97.81 359 LEU A C 1
ATOM 2765 O O . LEU A 1 359 ? 8.402 -23.112 8.977 1.00 97.81 359 LEU A O 1
ATOM 2769 N N . GLU A 1 360 ? 8.271 -22.318 11.061 1.00 97.88 360 GLU A N 1
ATOM 2770 C CA . GLU A 1 360 ? 7.795 -23.560 11.679 1.00 97.88 360 GLU A CA 1
ATOM 2771 C C . GLU A 1 360 ? 6.270 -23.669 11.623 1.00 97.88 360 GLU A C 1
ATOM 2773 O O . GLU A 1 360 ? 5.757 -24.688 11.164 1.00 97.88 360 GLU A O 1
ATOM 2778 N N . ASP A 1 361 ? 5.568 -22.619 12.044 1.00 97.19 361 ASP A N 1
ATOM 2779 C CA . ASP A 1 361 ? 4.122 -22.655 12.268 1.00 97.19 361 ASP A CA 1
ATOM 2780 C C . ASP A 1 361 ? 3.314 -22.538 10.964 1.00 97.19 361 ASP A C 1
ATOM 2782 O O . ASP A 1 361 ? 2.300 -23.220 10.795 1.00 97.19 361 ASP A O 1
ATOM 2786 N N . GLU A 1 362 ? 3.762 -21.710 10.014 1.00 96.62 362 GLU A N 1
ATOM 2787 C CA . GLU A 1 362 ? 3.020 -21.435 8.774 1.00 96.62 362 GLU A CA 1
ATOM 2788 C C . GLU A 1 362 ? 3.557 -22.227 7.575 1.00 96.62 362 GLU A C 1
ATOM 2790 O O . GLU A 1 362 ? 2.789 -22.679 6.715 1.00 96.62 362 GLU A O 1
ATOM 2795 N N . LEU A 1 363 ? 4.879 -22.425 7.526 1.00 96.56 363 LEU A N 1
ATOM 2796 C CA . LEU A 1 363 ? 5.583 -23.032 6.390 1.00 96.56 363 LEU A CA 1
ATOM 2797 C C . LEU A 1 363 ? 6.026 -24.486 6.633 1.00 96.56 363 LEU A C 1
ATOM 2799 O O . LEU A 1 363 ? 6.5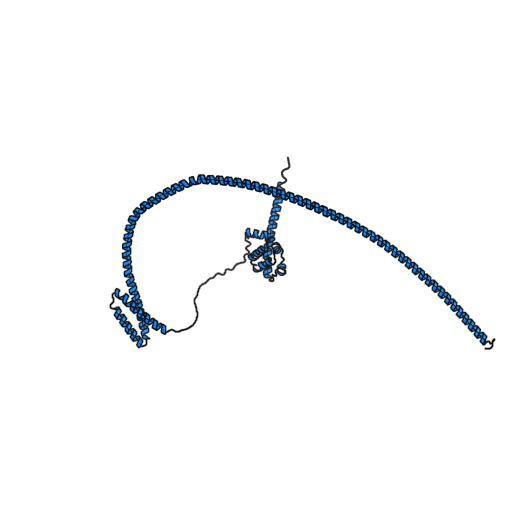89 -25.105 5.733 1.00 96.56 363 LEU A O 1
ATOM 2803 N N . ASP A 1 364 ? 5.732 -25.047 7.811 1.00 97.19 364 ASP A N 1
ATOM 2804 C CA . ASP A 1 364 ? 6.014 -26.438 8.214 1.00 97.19 364 ASP A CA 1
ATOM 2805 C C . ASP A 1 364 ? 7.491 -26.862 8.045 1.00 97.19 364 ASP A C 1
ATOM 2807 O O . ASP A 1 364 ? 7.821 -28.031 7.818 1.00 97.19 364 ASP A O 1
ATOM 2811 N N . VAL A 1 365 ? 8.429 -25.918 8.186 1.00 97.25 365 VAL A N 1
ATOM 2812 C CA . VAL A 1 365 ? 9.870 -26.199 8.142 1.00 97.25 365 VAL A CA 1
ATOM 2813 C C . VAL A 1 365 ? 10.303 -26.803 9.480 1.00 97.25 365 VAL A C 1
ATOM 2815 O O . VAL A 1 365 ? 10.827 -26.117 10.355 1.00 97.25 365 VAL A O 1
ATOM 2818 N N . LYS A 1 366 ? 10.085 -28.106 9.689 1.00 96.75 366 LYS A N 1
ATOM 2819 C CA . LYS A 1 366 ? 10.319 -28.773 10.994 1.00 96.75 366 LYS A CA 1
ATOM 2820 C C . LYS A 1 366 ? 11.786 -28.857 11.420 1.00 96.75 366 LYS A C 1
ATOM 2822 O O . LYS A 1 366 ? 12.086 -28.929 12.614 1.00 96.75 366 LYS A O 1
ATOM 2827 N N . GLY A 1 367 ? 12.726 -28.873 10.478 1.00 96.75 367 GLY A N 1
ATOM 2828 C CA . GLY A 1 367 ? 14.138 -29.006 10.812 1.00 96.75 367 GLY A CA 1
ATOM 2829 C C . GLY A 1 367 ? 14.756 -27.682 11.245 1.00 96.75 367 GLY A C 1
ATOM 2830 O O . GLY A 1 367 ? 14.931 -26.749 10.464 1.00 96.75 367 GLY A O 1
ATOM 2831 N N . ARG A 1 368 ? 15.191 -27.612 12.509 1.00 96.19 368 ARG A N 1
ATOM 2832 C CA . ARG A 1 368 ? 15.842 -26.418 13.081 1.00 96.19 368 ARG A CA 1
ATOM 2833 C C . ARG A 1 368 ? 17.062 -25.949 12.276 1.00 96.19 368 ARG A C 1
ATOM 2835 O O . ARG A 1 368 ? 17.345 -24.752 12.232 1.00 96.19 368 ARG A O 1
ATOM 2842 N N . LYS A 1 369 ? 17.810 -26.882 11.674 1.00 96.94 369 LYS A N 1
ATOM 2843 C CA . LYS A 1 369 ? 18.989 -26.567 10.854 1.00 96.94 369 LYS A CA 1
ATOM 2844 C C . LYS A 1 369 ? 18.587 -25.892 9.541 1.00 96.94 369 LYS A C 1
ATOM 2846 O O . LYS A 1 369 ? 19.190 -24.874 9.211 1.00 96.94 369 LYS A O 1
ATOM 2851 N N . GLU A 1 370 ? 17.568 -26.407 8.850 1.00 97.25 370 GLU A N 1
ATOM 2852 C CA . GLU A 1 370 ? 17.025 -25.769 7.645 1.00 97.25 370 GLU A CA 1
ATOM 2853 C C . GLU A 1 370 ? 16.427 -24.399 7.971 1.00 97.25 370 GLU A C 1
ATOM 2855 O O . GLU A 1 370 ? 16.812 -23.418 7.339 1.00 97.25 370 GLU A O 1
ATOM 2860 N N . ARG A 1 371 ? 15.603 -24.289 9.028 1.00 98.00 371 ARG A N 1
ATOM 2861 C CA . ARG A 1 371 ? 15.051 -22.996 9.479 1.00 98.00 371 ARG A CA 1
ATOM 2862 C C . ARG A 1 371 ? 16.136 -21.952 9.690 1.00 98.00 371 ARG A C 1
ATOM 2864 O O . ARG A 1 371 ? 16.014 -20.824 9.230 1.00 98.00 371 ARG A O 1
ATOM 2871 N N . LYS A 1 372 ? 17.231 -22.327 10.358 1.00 97.94 372 LYS A N 1
ATOM 2872 C CA . LYS A 1 372 ? 18.364 -21.423 10.599 1.00 97.94 372 LYS A CA 1
ATOM 2873 C C . LYS A 1 372 ? 19.066 -21.002 9.306 1.00 97.94 372 LYS A C 1
ATOM 2875 O O . LYS A 1 372 ? 19.533 -19.869 9.229 1.00 97.94 372 LYS A O 1
ATOM 2880 N N . ALA A 1 373 ? 19.167 -21.890 8.319 1.00 97.69 373 ALA A N 1
ATOM 2881 C CA . ALA A 1 373 ? 19.774 -21.575 7.030 1.00 97.69 373 ALA A CA 1
ATOM 2882 C C . ALA A 1 373 ? 18.902 -20.602 6.220 1.00 97.69 373 ALA A C 1
ATOM 2884 O O . ALA A 1 373 ? 19.405 -19.560 5.801 1.00 97.69 373 ALA A O 1
ATOM 2885 N N . ILE A 1 374 ? 17.602 -20.891 6.099 1.00 97.88 374 ILE A N 1
ATOM 2886 C CA . ILE A 1 374 ? 16.623 -20.033 5.412 1.00 97.88 374 ILE A CA 1
ATOM 2887 C C . ILE A 1 374 ? 16.555 -18.664 6.093 1.00 97.88 374 ILE A C 1
ATOM 2889 O O . ILE A 1 374 ? 16.674 -17.633 5.439 1.00 97.88 374 ILE A O 1
ATOM 2893 N N . TRP A 1 375 ? 16.469 -18.639 7.425 1.00 98.06 375 TRP A N 1
ATOM 2894 C CA . TRP A 1 375 ? 16.451 -17.393 8.188 1.00 98.06 375 TRP A CA 1
ATOM 2895 C C . TRP A 1 375 ? 17.680 -16.523 7.926 1.00 98.06 375 TRP A C 1
ATOM 2897 O O . TRP A 1 375 ? 17.558 -15.322 7.705 1.00 98.06 375 TRP A O 1
ATOM 2907 N N . LYS A 1 376 ? 18.872 -17.130 7.896 1.00 97.44 376 LYS A N 1
ATOM 2908 C CA . LYS A 1 376 ? 20.111 -16.405 7.599 1.00 97.44 376 LYS A CA 1
ATOM 2909 C C . LYS A 1 376 ? 20.100 -15.831 6.177 1.00 97.44 376 LYS A C 1
ATOM 2911 O O . LYS A 1 376 ? 20.620 -14.738 5.969 1.00 97.44 376 LYS A O 1
ATOM 2916 N N . ALA A 1 377 ? 19.512 -16.533 5.207 1.00 97.19 377 ALA A N 1
ATOM 2917 C CA . ALA A 1 377 ? 19.341 -16.020 3.849 1.00 97.19 377 ALA A CA 1
ATOM 2918 C C . ALA A 1 377 ? 18.372 -14.823 3.807 1.00 97.19 377 ALA A C 1
ATOM 2920 O O . ALA A 1 377 ? 18.716 -13.789 3.235 1.00 97.19 377 ALA A O 1
ATOM 2921 N N . ILE A 1 378 ? 17.235 -14.902 4.508 1.00 97.19 378 ILE A N 1
ATOM 2922 C CA . ILE A 1 378 ? 16.281 -13.786 4.643 1.00 97.19 378 ILE A CA 1
ATOM 2923 C C . ILE A 1 378 ? 16.935 -12.581 5.341 1.00 97.19 378 ILE A C 1
ATOM 2925 O O . ILE A 1 378 ? 16.760 -11.441 4.914 1.00 97.19 378 ILE A O 1
ATOM 2929 N N . GLU A 1 379 ? 17.738 -12.796 6.388 1.00 96.56 379 GLU A N 1
ATOM 2930 C CA . GLU A 1 379 ? 18.476 -11.714 7.054 1.00 96.56 379 GLU A CA 1
ATOM 2931 C C . GLU A 1 379 ? 19.480 -11.030 6.122 1.00 96.56 379 GLU A C 1
ATOM 2933 O O . GLU A 1 379 ? 19.577 -9.801 6.139 1.00 96.56 379 GLU A O 1
ATOM 2938 N N . ARG A 1 380 ? 20.191 -11.791 5.277 1.00 94.75 380 ARG A N 1
ATOM 2939 C CA . ARG A 1 380 ? 21.061 -11.209 4.242 1.00 94.75 380 ARG A CA 1
ATOM 2940 C C . ARG A 1 380 ? 20.254 -10.345 3.274 1.00 94.75 380 ARG A C 1
ATOM 2942 O O . ARG A 1 380 ? 20.646 -9.211 3.012 1.00 94.75 380 ARG A O 1
ATOM 2949 N N . LEU A 1 381 ? 19.100 -10.832 2.818 1.00 95.31 381 LEU A N 1
ATOM 2950 C CA . LEU A 1 381 ? 18.203 -10.091 1.927 1.00 95.31 381 LEU A CA 1
ATOM 2951 C C . LEU A 1 381 ? 17.723 -8.767 2.559 1.00 95.31 381 LEU A C 1
ATOM 2953 O O . LEU A 1 381 ? 17.778 -7.711 1.928 1.00 95.31 381 LEU A O 1
ATOM 2957 N N . ARG A 1 382 ? 17.354 -8.788 3.848 1.00 95.38 382 ARG A N 1
ATOM 2958 C CA . ARG A 1 382 ? 16.986 -7.584 4.621 1.00 95.38 382 ARG A CA 1
ATOM 2959 C C . ARG A 1 382 ? 18.137 -6.585 4.759 1.00 95.38 382 ARG A C 1
ATOM 2961 O O . ARG A 1 382 ? 17.906 -5.376 4.747 1.00 95.38 382 ARG A O 1
ATOM 2968 N N . GLN A 1 383 ? 19.373 -7.061 4.909 1.00 92.69 383 GLN A N 1
ATOM 2969 C CA . GLN A 1 383 ? 20.544 -6.182 4.988 1.00 92.69 383 GLN A CA 1
ATOM 2970 C C . GLN A 1 383 ? 20.769 -5.421 3.675 1.00 92.69 383 GLN A C 1
ATOM 2972 O O . GLN A 1 383 ? 21.058 -4.223 3.723 1.00 92.69 383 GLN A O 1
ATOM 2977 N N . PHE A 1 384 ? 20.558 -6.066 2.521 1.00 89.75 384 PHE A N 1
ATOM 2978 C CA . PHE A 1 384 ? 20.628 -5.390 1.222 1.00 89.75 384 PHE A CA 1
ATOM 2979 C C . PHE A 1 384 ? 19.579 -4.278 1.098 1.00 89.75 384 PHE A C 1
ATOM 2981 O O . PHE A 1 384 ? 19.950 -3.141 0.804 1.00 89.75 384 PHE A O 1
ATOM 2988 N N 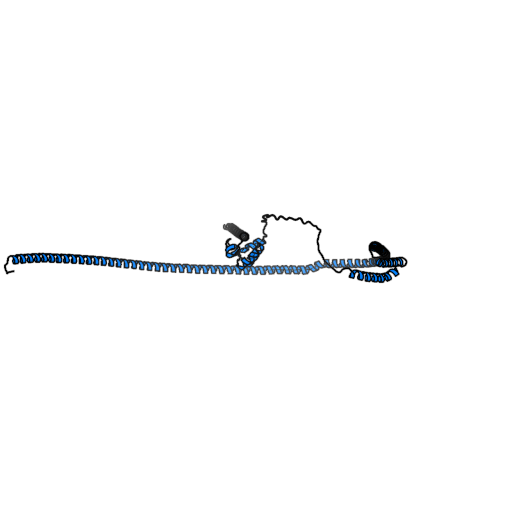. GLN A 1 385 ? 18.319 -4.558 1.452 1.00 89.81 385 GLN A N 1
ATOM 2989 C CA . GLN A 1 385 ? 17.226 -3.569 1.478 1.00 89.81 385 GLN A CA 1
ATOM 2990 C C . GLN A 1 385 ? 17.565 -2.339 2.339 1.00 89.81 385 GLN A C 1
ATOM 2992 O O . GLN A 1 385 ? 17.383 -1.190 1.926 1.00 89.81 385 GLN A O 1
ATOM 2997 N N . LYS A 1 386 ? 18.104 -2.567 3.544 1.00 88.56 386 LYS A N 1
ATOM 2998 C CA . LYS A 1 386 ? 18.435 -1.480 4.470 1.00 88.56 386 LYS A CA 1
ATOM 2999 C C . LYS A 1 386 ? 19.557 -0.590 3.934 1.00 88.56 386 LYS A C 1
ATOM 3001 O O . LYS A 1 386 ? 19.425 0.634 3.968 1.00 88.56 386 LYS A O 1
ATOM 3006 N N . SER A 1 387 ? 20.613 -1.197 3.388 1.00 82.56 387 SER A N 1
ATOM 3007 C CA . SER A 1 387 ? 21.773 -0.467 2.863 1.00 82.56 387 SER A CA 1
ATOM 3008 C C . SER A 1 387 ? 21.405 0.523 1.753 1.00 82.56 387 SER A C 1
ATOM 3010 O O . SER A 1 387 ? 21.980 1.606 1.673 1.00 82.56 387 SER A O 1
ATOM 3012 N N . GLU A 1 388 ? 20.393 0.216 0.945 1.00 76.62 388 GLU A N 1
ATOM 3013 C CA . GLU A 1 388 ? 19.947 1.107 -0.123 1.00 76.62 388 GLU A CA 1
ATOM 3014 C C . GLU A 1 388 ? 19.037 2.227 0.387 1.00 76.62 388 GLU A C 1
ATOM 3016 O O . GLU A 1 388 ? 19.180 3.380 -0.032 1.00 76.62 388 GLU A O 1
ATOM 3021 N N . SER A 1 389 ? 18.162 1.927 1.353 1.00 75.81 389 SER A N 1
ATOM 3022 C CA . SER A 1 389 ? 17.335 2.949 2.002 1.00 75.81 389 SER A CA 1
ATOM 3023 C C . SER A 1 389 ? 18.188 4.029 2.686 1.00 75.81 389 SER A C 1
ATOM 3025 O O . SER A 1 389 ? 17.900 5.221 2.540 1.00 75.81 389 SER A O 1
ATOM 3027 N N . ASP A 1 390 ? 19.300 3.638 3.318 1.00 76.06 390 ASP A N 1
ATOM 3028 C CA . ASP A 1 390 ? 20.236 4.560 3.966 1.00 76.06 390 ASP A CA 1
ATOM 3029 C C . ASP A 1 390 ? 21.000 5.413 2.932 1.00 76.06 390 ASP A C 1
ATOM 3031 O O . ASP A 1 390 ? 21.114 6.632 3.096 1.00 76.06 390 ASP A O 1
ATOM 3035 N N . VAL A 1 391 ? 21.411 4.829 1.796 1.00 72.75 391 VAL A N 1
ATOM 3036 C CA . VAL A 1 391 ? 22.055 5.563 0.685 1.00 72.75 391 VAL A CA 1
ATOM 3037 C C . VAL A 1 391 ? 21.098 6.567 0.028 1.00 72.75 391 VAL A C 1
ATOM 3039 O O . VAL A 1 391 ? 21.508 7.673 -0.340 1.00 72.75 391 VAL A O 1
ATOM 3042 N N . VAL A 1 392 ? 19.811 6.233 -0.117 1.00 71.94 392 VAL A N 1
ATOM 3043 C CA . VAL A 1 392 ? 18.802 7.156 -0.668 1.00 71.94 392 VAL A CA 1
ATOM 3044 C C . VAL A 1 392 ? 18.513 8.303 0.307 1.00 71.94 392 VAL A C 1
ATOM 3046 O O . VAL A 1 392 ? 18.349 9.449 -0.128 1.00 71.94 392 VAL A O 1
ATOM 3049 N N . VAL A 1 393 ? 18.490 8.039 1.617 1.00 71.00 393 VAL A N 1
ATOM 3050 C CA . VAL A 1 393 ? 18.314 9.076 2.647 1.00 71.00 393 VAL A CA 1
ATOM 3051 C C . VAL A 1 393 ? 19.534 10.001 2.722 1.00 71.00 393 VAL A C 1
ATOM 3053 O O . VAL A 1 393 ? 19.352 11.219 2.795 1.00 71.00 393 VAL A O 1
ATOM 3056 N N . GLU A 1 394 ? 20.762 9.483 2.627 1.00 67.12 394 GLU A N 1
ATOM 3057 C CA . GLU A 1 394 ? 21.975 10.313 2.574 1.00 67.12 394 GLU A CA 1
ATOM 3058 C C . GLU A 1 394 ? 22.064 11.154 1.298 1.00 67.12 394 GLU A C 1
ATOM 3060 O O . GLU A 1 394 ? 22.335 12.354 1.381 1.00 67.12 394 GLU A O 1
ATOM 3065 N N . LYS A 1 395 ? 21.748 10.592 0.122 1.00 69.75 395 LYS A N 1
ATOM 3066 C CA . LYS A 1 395 ? 21.693 11.371 -1.128 1.00 69.75 395 LYS A CA 1
ATOM 3067 C C . LYS A 1 395 ? 20.640 12.475 -1.065 1.00 69.75 395 LYS A C 1
ATOM 3069 O O . LYS A 1 395 ? 20.902 13.585 -1.525 1.00 69.75 395 LYS A O 1
ATOM 3074 N N . LYS A 1 396 ? 19.478 12.220 -0.449 1.00 66.69 396 LYS A N 1
ATOM 3075 C CA . LYS A 1 396 ? 18.462 13.260 -0.220 1.00 66.69 396 LYS A CA 1
ATOM 3076 C C . LYS A 1 396 ? 18.965 14.330 0.752 1.00 66.69 396 LYS A C 1
ATOM 3078 O O . LYS A 1 396 ? 18.825 15.510 0.446 1.00 66.69 396 LYS A O 1
ATOM 3083 N N . LYS A 1 397 ? 19.608 13.965 1.867 1.00 67.94 397 LYS A N 1
ATOM 3084 C CA . LYS A 1 397 ? 20.202 14.938 2.807 1.00 67.94 397 LYS A CA 1
ATOM 3085 C C . LYS A 1 397 ? 21.300 15.790 2.153 1.00 67.94 397 LYS A C 1
ATOM 3087 O O . LYS A 1 397 ? 21.309 17.003 2.344 1.00 67.94 397 LYS A O 1
ATOM 3092 N N . GLY A 1 398 ? 22.165 15.194 1.329 1.00 56.88 398 GLY A N 1
ATOM 3093 C CA . GLY A 1 398 ? 23.187 15.915 0.561 1.00 56.88 398 GLY A CA 1
ATOM 3094 C C . GLY A 1 398 ? 22.600 16.856 -0.498 1.00 56.88 398 GLY A C 1
ATOM 3095 O O . GLY A 1 398 ? 23.070 17.983 -0.655 1.00 56.88 398 GLY A O 1
ATOM 3096 N N . PHE A 1 399 ? 21.522 16.442 -1.172 1.00 61.78 399 PHE A N 1
ATOM 3097 C CA . PHE A 1 399 ? 20.815 17.285 -2.139 1.00 61.78 399 PHE A CA 1
ATOM 3098 C C . PHE A 1 399 ? 20.127 18.483 -1.463 1.00 61.78 399 PHE A C 1
ATOM 3100 O O . PHE A 1 399 ? 20.254 19.609 -1.937 1.00 61.78 399 PHE A O 1
ATOM 3107 N N . PHE A 1 400 ? 19.476 18.282 -0.311 1.00 56.44 400 PHE A N 1
ATOM 3108 C CA . PHE A 1 400 ? 18.868 19.380 0.452 1.00 56.44 400 PHE A CA 1
ATOM 3109 C C . PHE A 1 400 ? 19.905 20.348 1.050 1.00 56.44 400 PHE A C 1
ATOM 3111 O O . PHE A 1 400 ? 19.653 21.552 1.079 1.00 56.44 400 PHE A O 1
ATOM 3118 N N . SER A 1 401 ? 21.086 19.865 1.453 1.00 57.50 401 SER A N 1
ATOM 3119 C CA . SER A 1 401 ? 22.175 20.723 1.950 1.00 57.50 401 SER A CA 1
ATOM 3120 C C . SER A 1 401 ? 22.760 21.625 0.847 1.00 57.50 401 SER A C 1
ATOM 3122 O O . SER A 1 401 ? 22.930 22.827 1.047 1.00 57.50 401 SER A O 1
ATOM 3124 N N . ASN A 1 402 ? 22.962 21.096 -0.368 1.00 53.50 402 ASN A N 1
ATOM 3125 C CA . ASN A 1 402 ? 23.465 21.894 -1.497 1.00 53.50 402 ASN A CA 1
ATOM 3126 C C . ASN A 1 402 ? 22.447 22.919 -2.029 1.00 53.50 402 ASN A C 1
ATOM 3128 O O . ASN A 1 402 ? 22.846 23.997 -2.470 1.00 53.50 402 ASN A O 1
ATOM 3132 N N . VAL A 1 403 ? 21.143 22.632 -1.951 1.00 57.31 403 VAL A N 1
ATOM 3133 C CA . VAL A 1 403 ? 20.090 23.585 -2.352 1.00 57.31 403 VAL A CA 1
ATOM 3134 C C . VAL A 1 403 ? 19.960 24.744 -1.352 1.00 57.31 403 VAL A C 1
ATOM 3136 O O . VAL A 1 403 ? 19.710 25.876 -1.762 1.00 57.31 403 VAL A O 1
ATOM 3139 N N . LEU A 1 404 ? 20.204 24.513 -0.056 1.00 53.28 404 LEU A N 1
ATOM 3140 C CA . LEU A 1 404 ? 20.169 25.572 0.963 1.00 53.28 404 LEU A CA 1
ATOM 3141 C C . LEU A 1 404 ? 21.418 26.476 0.955 1.00 53.28 404 LEU A C 1
ATOM 3143 O O . LEU A 1 404 ? 21.309 27.655 1.289 1.00 53.28 404 LEU A O 1
ATOM 3147 N N . CYS A 1 405 ? 22.581 25.994 0.504 1.00 53.44 405 CYS A N 1
ATOM 3148 C CA . CYS A 1 405 ? 23.793 26.822 0.403 1.00 53.44 405 CYS A CA 1
ATOM 3149 C C . CYS A 1 405 ? 23.839 27.751 -0.828 1.00 53.44 405 CYS A C 1
ATOM 3151 O O . CYS A 1 405 ? 24.570 28.742 -0.803 1.00 53.44 405 CYS A O 1
ATOM 3153 N N . PHE A 1 406 ? 23.056 27.493 -1.882 1.00 51.16 406 PHE A N 1
ATOM 3154 C CA . PHE A 1 406 ? 23.017 28.347 -3.083 1.00 51.16 406 PHE A CA 1
ATOM 3155 C C . PHE A 1 406 ? 21.970 29.479 -3.032 1.00 51.16 406 PHE A C 1
ATOM 3157 O O . PHE A 1 406 ? 21.987 30.362 -3.886 1.00 51.16 406 PHE A O 1
ATOM 3164 N N . GLY A 1 407 ? 21.092 29.504 -2.022 1.00 48.00 407 GLY A N 1
ATOM 3165 C CA . GLY A 1 407 ? 19.967 30.448 -1.941 1.00 48.00 407 GLY A CA 1
ATOM 3166 C C . GLY A 1 407 ? 20.217 31.783 -1.223 1.00 48.00 407 GLY A C 1
ATOM 3167 O O . GLY A 1 407 ? 19.303 32.598 -1.173 1.00 48.00 407 GLY A O 1
ATOM 3168 N N . VAL A 1 408 ? 21.404 32.036 -0.650 1.00 50.72 408 VAL A N 1
ATOM 3169 C CA . VAL A 1 408 ? 21.609 33.164 0.300 1.00 50.72 408 VAL A CA 1
ATOM 3170 C C . VAL A 1 408 ? 22.596 34.241 -0.198 1.00 50.72 408 VAL A C 1
ATOM 3172 O O . VAL A 1 408 ? 22.999 35.105 0.571 1.00 50.72 408 VAL A O 1
ATOM 3175 N N . LYS A 1 409 ? 23.000 34.259 -1.480 1.00 49.75 409 LYS A N 1
ATOM 3176 C CA . LYS A 1 409 ? 24.018 35.228 -1.963 1.00 49.75 409 LYS A CA 1
ATOM 3177 C C . LYS A 1 409 ? 23.5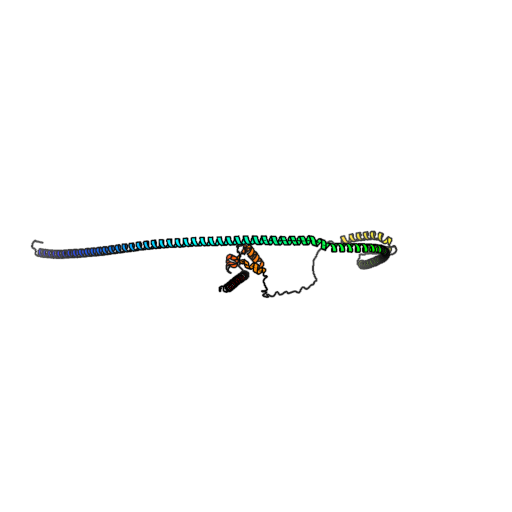73 36.364 -2.887 1.00 49.75 409 LYS A C 1
ATOM 3179 O O . LYS A 1 409 ? 24.393 37.237 -3.134 1.00 49.75 409 LYS A O 1
ATOM 3184 N N . ASN A 1 410 ? 22.316 36.446 -3.315 1.00 48.44 410 ASN A N 1
ATOM 3185 C CA . ASN A 1 410 ? 21.874 37.531 -4.202 1.00 48.44 410 ASN A CA 1
ATOM 3186 C C . ASN A 1 410 ? 20.661 38.263 -3.630 1.00 48.44 410 ASN A C 1
ATOM 3188 O O . ASN A 1 410 ? 19.538 37.914 -3.963 1.00 48.44 410 ASN A O 1
ATOM 3192 N N . ASN A 1 411 ? 20.898 39.252 -2.764 1.00 46.31 411 ASN A N 1
ATOM 3193 C CA . ASN A 1 411 ? 19.995 40.389 -2.542 1.00 46.31 411 ASN A CA 1
ATOM 3194 C C . ASN A 1 411 ? 20.749 41.510 -1.810 1.00 46.31 411 ASN A C 1
ATOM 3196 O O . ASN A 1 411 ? 20.561 41.756 -0.623 1.00 46.31 411 ASN A O 1
ATOM 3200 N N . HIS A 1 412 ? 21.628 42.178 -2.548 1.00 46.47 412 HIS A N 1
ATOM 3201 C CA . HIS A 1 412 ? 22.011 43.562 -2.294 1.00 46.47 412 HIS A CA 1
ATOM 3202 C C . HIS A 1 412 ? 22.305 44.191 -3.650 1.00 46.47 412 HIS A C 1
ATOM 3204 O O . HIS A 1 412 ? 23.405 44.009 -4.157 1.00 46.47 412 HIS A O 1
ATOM 3210 N N . PHE A 1 413 ? 21.298 44.831 -4.243 1.00 45.31 413 PHE A N 1
ATOM 3211 C CA . PHE A 1 413 ? 21.387 46.065 -5.028 1.00 45.31 413 PHE A CA 1
ATOM 3212 C C . PHE A 1 413 ? 19.982 46.615 -5.264 1.00 45.31 413 PHE A C 1
ATOM 3214 O O . PHE A 1 413 ? 19.074 45.791 -5.520 1.00 45.31 413 PHE A O 1
#

Sequence (413 aa):
MPPGSAARRVRVIRIEALLDELGTELTQAVAHNAGAGATMLQTIQETMECRRSDVEASTEAALAARESLDADVAAFASAAAALDAQETRVQNRHIADVAALRGMHGTKLKRVDEAFRAAAEDVATNTALIRAKYAAEERQLVDDLPRRLRPVQDEQGALQRRRDDLNGRAVKVRDEEVFVAALVKDLSFHEEHTRGEASALMIADEALRTIRTEVVDLRDHAKEMPGEDLNNVVSYAKALNVASMRVTPVEYEQKITTKLFVVKSFLSKITTKINKGPQDQNKKEVGSSRGDGGSRIGNGERTEDLDSFEKRLYADAASWSPAAVRQWMETEGFETWGEVFEGRQVDGSLLLGLSFGDLEDELDVKGRKERKAIWKAIERLRQFQKSESDVVVEKKKGFFSNVLCFGVKNNHF

pLDDT: mean 73.89, std 18.51, range [30.34, 98.38]

Organism: NCBI:txid81844